Protein AF-A0AAV9XZF7-F1 (afdb_monomer)

Organism: NCBI:txid659607

Foldseek 3Di:
DDDDDDDDDDDDDDDDDDDDDDDDDDDDDDQDFPQPLDWDWAEDPQFDQDPVRFTKHKDWFAFDWFDPPPFDQDPVQWGKDWDFFDWADDPQWDDDPDWKTKHKDWDAFQFADPPQWDDDPRFKTKHKDWDAWDWADPAADQDPVSWKGKHKDWDAFAFAAPDPQWDDPDRFKTKHKDKDWPQPPPPPPPPDDDDDDDDDDDDDDDDDDDDDDRDTDIDIDMDMDTTDTHHPPQWDQDPVDRTTIHIDIDGTDTDDPDPFDDDPNTTMDIDMDTTDTHADPPPPPPPVPVPVPDPPDPPPPDDDDDDDDDDDDDDDDDDPPDPDDDDDDDDDDDDDDDDDDDDDDDDDDDDDDPPPPPPPPPPPPDPRDIYIDMDMDTTDGHHDPQWDDDDDPNITMHIGRTDGHDDPQWDQDPVRITMHIDIDGTDTDSPDRDRDRDDDDDDD

Structure (mmCIF, N/CA/C/O backbone):
data_AF-A0AAV9XZF7-F1
#
_entry.id   AF-A0AAV9XZF7-F1
#
loop_
_atom_site.group_PDB
_atom_site.id
_atom_site.type_symbol
_atom_site.label_atom_id
_atom_site.label_alt_id
_atom_site.label_comp_id
_atom_site.label_asym_id
_atom_site.label_entity_id
_atom_site.label_seq_id
_atom_site.pdbx_PDB_ins_code
_atom_site.Cartn_x
_atom_site.Cartn_y
_atom_site.Cartn_z
_atom_site.occupancy
_atom_site.B_iso_or_equiv
_atom_site.auth_seq_id
_atom_site.auth_comp_id
_atom_site.auth_asym_id
_atom_site.auth_atom_id
_atom_site.pdbx_PDB_model_num
ATOM 1 N N . MET A 1 1 ? -45.447 32.537 55.186 1.00 39.59 1 MET A N 1
ATOM 2 C CA . MET A 1 1 ? -46.802 32.187 55.677 1.00 39.59 1 MET A CA 1
ATOM 3 C C . MET A 1 1 ? -46.727 30.744 56.152 1.00 39.59 1 MET A C 1
ATOM 5 O O . MET A 1 1 ? -46.377 29.921 55.331 1.00 39.59 1 MET A O 1
ATOM 9 N N . LEU A 1 2 ? -46.883 30.336 57.409 1.00 36.94 2 LEU A N 1
ATOM 10 C CA . LEU A 1 2 ? -47.482 30.886 58.626 1.00 36.94 2 LEU A CA 1
ATOM 11 C C . LEU A 1 2 ? -46.627 30.420 59.824 1.00 36.94 2 LEU A C 1
ATOM 13 O O . LEU A 1 2 ? -46.292 29.243 59.917 1.00 36.94 2 LEU A O 1
ATOM 17 N N . THR A 1 3 ? -46.279 31.326 60.735 1.00 37.78 3 THR A N 1
ATOM 18 C CA . THR A 1 3 ? -45.561 31.045 61.988 1.00 37.78 3 THR A CA 1
ATOM 19 C C . THR A 1 3 ? -46.549 31.057 63.158 1.00 37.78 3 THR A C 1
ATOM 21 O O . THR A 1 3 ? -47.123 32.094 63.480 1.00 37.78 3 THR A O 1
ATOM 24 N N . TYR A 1 4 ? -46.753 29.911 63.815 1.00 39.00 4 TYR A N 1
ATOM 25 C CA . TYR A 1 4 ? -47.583 29.810 65.022 1.00 39.00 4 TYR A CA 1
ATOM 26 C C . TYR A 1 4 ? -46.738 30.077 66.278 1.00 39.00 4 TYR A C 1
ATOM 28 O O . TYR A 1 4 ? -46.003 29.215 66.757 1.00 39.00 4 TYR A O 1
ATOM 36 N N . LYS A 1 5 ? -46.853 31.295 66.821 1.00 38.97 5 LYS A N 1
ATOM 37 C CA . LYS A 1 5 ? -46.379 31.667 68.164 1.00 38.97 5 LYS A CA 1
ATOM 38 C C . LYS A 1 5 ? -47.368 31.147 69.214 1.00 38.97 5 LYS A C 1
ATOM 40 O O . LYS A 1 5 ? -48.513 31.592 69.249 1.00 38.97 5 LYS A O 1
ATOM 45 N N . LYS A 1 6 ? -46.928 30.246 70.098 1.00 42.44 6 LYS A N 1
ATOM 46 C CA . LYS A 1 6 ? -47.665 29.870 71.316 1.00 42.44 6 LYS A CA 1
ATOM 47 C C . LYS A 1 6 ? -47.279 30.811 72.459 1.00 42.44 6 LYS A C 1
ATOM 49 O O . LYS A 1 6 ? -46.126 30.868 72.873 1.00 42.44 6 LYS A O 1
ATOM 54 N N . ILE A 1 7 ? -48.273 31.551 72.936 1.00 43.81 7 ILE A N 1
ATOM 55 C CA . ILE A 1 7 ? -48.235 32.422 74.111 1.00 43.81 7 ILE A CA 1
ATOM 56 C C . ILE A 1 7 ? -48.386 31.528 75.348 1.00 43.81 7 ILE A C 1
ATOM 58 O O . ILE A 1 7 ? -49.438 30.920 75.532 1.00 43.81 7 ILE A O 1
ATOM 62 N N . SER A 1 8 ? -47.352 31.443 76.188 1.00 42.03 8 SER A N 1
ATOM 63 C CA . SER A 1 8 ? -47.447 30.842 77.523 1.00 42.03 8 SER A CA 1
ATOM 64 C C . SER A 1 8 ? -47.563 31.968 78.548 1.00 42.03 8 SER A C 1
ATOM 66 O O . SER A 1 8 ? -46.627 32.744 78.741 1.00 42.03 8 SER A O 1
ATOM 68 N N . LYS A 1 9 ? -48.755 32.110 79.137 1.00 43.16 9 LYS A N 1
ATOM 69 C CA . LYS A 1 9 ? -49.049 33.064 80.210 1.00 43.16 9 LYS A CA 1
ATOM 70 C C . LYS A 1 9 ? -48.395 32.574 81.504 1.00 43.16 9 LYS A C 1
ATOM 72 O O . LYS A 1 9 ? -48.821 31.577 82.078 1.00 43.16 9 LYS A O 1
ATOM 77 N N . LEU A 1 10 ? -47.378 33.306 81.945 1.00 39.28 10 LEU A N 1
ATOM 78 C CA . LEU A 1 10 ? -46.733 33.182 83.246 1.00 39.28 10 LEU A CA 1
ATOM 79 C C . LEU A 1 10 ? -47.675 33.775 84.313 1.00 39.28 10 LEU A C 1
ATOM 81 O O . LEU A 1 10 ? -47.866 34.989 84.365 1.00 39.28 10 LEU A O 1
ATOM 85 N N . LEU A 1 11 ? -48.308 32.927 85.123 1.00 44.22 11 LEU A N 1
ATOM 86 C CA . LEU A 1 11 ? -49.126 33.342 86.267 1.00 44.22 11 LEU A CA 1
ATOM 87 C C . LEU A 1 11 ? -48.219 33.389 87.507 1.00 44.22 11 LEU A C 1
ATOM 89 O O . LEU A 1 11 ? -47.951 32.373 88.140 1.00 44.22 11 LEU A O 1
ATOM 93 N N . MET A 1 12 ? -47.698 34.583 87.798 1.00 41.12 12 MET A N 1
ATOM 94 C CA . MET A 1 12 ? -47.001 34.926 89.040 1.00 41.12 12 MET A CA 1
ATOM 95 C C . MET A 1 12 ? -48.037 35.061 90.161 1.00 41.12 12 MET A C 1
ATOM 97 O O . MET A 1 12 ? -48.784 36.038 90.191 1.00 41.12 12 MET A O 1
ATOM 101 N N . VAL A 1 13 ? -48.097 34.086 91.070 1.00 43.97 13 VAL A N 1
ATOM 102 C CA . VAL A 1 13 ? -48.871 34.201 92.312 1.00 43.97 13 VAL A CA 1
ATOM 103 C C . VAL A 1 13 ? -47.954 34.747 93.402 1.00 43.97 13 VAL A C 1
ATOM 105 O O . VAL A 1 13 ? -46.980 34.120 93.811 1.00 43.97 13 VAL A O 1
ATOM 108 N N . SER A 1 14 ? -48.288 35.962 93.817 1.00 42.31 14 SER A N 1
ATOM 109 C CA . SER A 1 14 ? -47.740 36.746 94.917 1.00 42.31 14 SER A CA 1
ATOM 110 C C . SER A 1 14 ? -47.887 36.038 96.267 1.00 42.31 14 SER A C 1
ATOM 112 O O . SER A 1 14 ? -49.006 35.745 96.688 1.00 42.31 14 SER A O 1
ATOM 114 N N . ILE A 1 15 ? -46.775 35.834 96.974 1.00 46.19 15 ILE A N 1
ATOM 115 C CA . ILE A 1 15 ? -46.761 35.397 98.375 1.00 46.19 15 ILE A CA 1
ATOM 116 C C . ILE A 1 15 ? -46.592 36.649 99.245 1.00 46.19 15 ILE A C 1
ATOM 118 O O . ILE A 1 15 ? -45.555 37.309 99.205 1.00 46.19 15 ILE A O 1
ATOM 122 N N . LEU A 1 16 ? -47.645 36.992 99.989 1.00 43.06 16 LEU A N 1
ATOM 123 C CA . LEU A 1 16 ? -47.647 38.002 101.050 1.00 43.06 16 LEU A CA 1
ATOM 124 C C . LEU A 1 16 ? -46.949 37.450 102.312 1.00 43.06 16 LEU A C 1
ATOM 126 O O . LEU A 1 16 ? -47.137 36.275 102.633 1.00 43.06 16 LEU A O 1
ATOM 130 N N . PRO A 1 17 ? -46.194 38.277 103.057 1.00 47.62 17 PRO A N 1
ATOM 131 C CA . PRO A 1 17 ? -45.597 37.898 104.331 1.00 47.62 17 PRO A CA 1
ATOM 132 C C . PRO A 1 17 ? -46.634 38.003 105.459 1.00 47.62 17 PRO A C 1
ATOM 134 O O . PRO A 1 17 ? -47.200 39.071 105.687 1.00 47.62 17 PRO A O 1
ATOM 137 N N . ILE A 1 18 ? -46.870 36.907 106.184 1.00 51.38 18 ILE A N 1
ATOM 138 C CA . ILE A 1 18 ? -47.589 36.933 107.464 1.00 51.38 18 ILE A CA 1
ATOM 139 C C . ILE A 1 18 ? -46.546 36.849 108.575 1.00 51.38 18 ILE A C 1
ATOM 141 O O . ILE A 1 18 ? -45.930 35.811 108.807 1.00 51.38 18 ILE A O 1
ATOM 145 N N . SER A 1 19 ? -46.346 37.976 109.243 1.00 48.09 19 SER A N 1
ATOM 146 C CA . SER A 1 19 ? -45.709 38.096 110.546 1.00 48.09 19 SER A CA 1
ATOM 147 C C . SER A 1 19 ? -46.735 37.822 111.655 1.0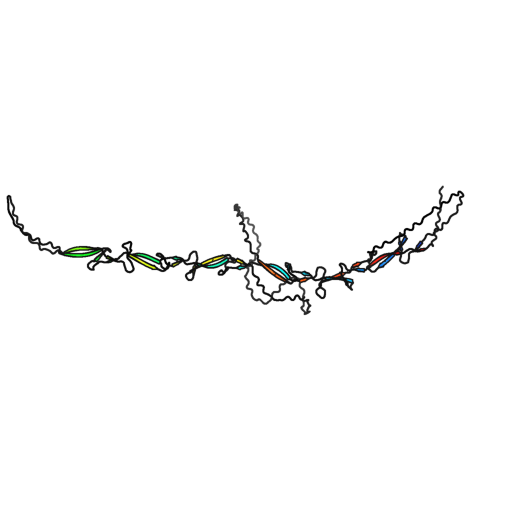0 48.09 19 SER A C 1
ATOM 149 O O . SER A 1 19 ? -47.825 38.382 111.638 1.00 48.09 19 SER A O 1
ATOM 151 N N . CYS A 1 20 ? -46.367 37.001 112.642 1.00 42.56 20 CYS A N 1
ATOM 152 C CA . CYS A 1 20 ? -46.941 36.940 113.997 1.00 42.56 20 CYS A CA 1
ATOM 153 C C . CYS A 1 20 ? -45.775 36.532 114.921 1.00 42.56 20 CYS A C 1
ATOM 155 O O . CYS A 1 20 ? -45.175 35.486 114.707 1.00 42.56 20 CYS A O 1
ATOM 157 N N . LEU A 1 21 ? -45.180 37.466 115.669 1.00 44.62 21 LEU A N 1
ATOM 158 C CA . LEU A 1 21 ? -45.507 37.868 117.049 1.00 44.62 21 LEU A CA 1
ATOM 159 C C . LEU A 1 21 ? -45.240 36.774 118.097 1.00 44.62 21 LEU A C 1
ATOM 161 O O . LEU A 1 21 ? -45.806 35.688 118.064 1.00 44.62 21 LEU A O 1
ATOM 165 N N . ALA A 1 22 ? -44.331 37.132 119.004 1.00 49.97 22 ALA A N 1
ATOM 166 C CA . ALA A 1 22 ? -43.779 36.354 120.099 1.00 49.97 22 ALA A CA 1
ATOM 167 C C . ALA A 1 22 ? -44.810 35.976 121.173 1.00 49.97 22 ALA A C 1
ATOM 169 O O . ALA A 1 22 ? -45.777 36.700 121.406 1.00 49.97 22 ALA A O 1
ATOM 170 N N . GLY A 1 23 ? -44.523 34.889 121.888 1.00 41.00 23 GLY A N 1
ATOM 171 C CA . GLY A 1 23 ? -45.190 34.514 123.129 1.00 41.00 23 GLY A CA 1
ATOM 172 C C . GLY A 1 23 ? -44.349 33.491 123.882 1.00 41.00 23 GLY A C 1
ATOM 173 O O . GLY A 1 23 ? -44.241 32.345 123.456 1.00 41.00 23 GLY A O 1
ATOM 174 N N . ASP A 1 24 ? -43.723 33.944 124.964 1.00 45.22 24 ASP A N 1
ATOM 175 C CA . ASP A 1 24 ? -43.009 33.126 125.937 1.00 45.22 24 ASP A CA 1
ATOM 176 C C . ASP A 1 24 ? -43.944 32.169 126.700 1.00 45.22 24 ASP A C 1
ATOM 178 O O . ASP A 1 24 ? -45.114 32.468 126.938 1.00 45.22 24 ASP A O 1
ATOM 182 N N . HIS A 1 25 ? -43.316 31.099 127.193 1.00 42.44 25 HIS A N 1
ATOM 183 C CA . HIS A 1 25 ? -43.673 30.262 128.342 1.00 42.44 25 HIS A CA 1
ATOM 184 C C . HIS A 1 25 ? -44.453 28.937 128.182 1.00 42.44 25 HIS A C 1
ATOM 186 O O . HIS A 1 25 ? -45.554 28.839 127.653 1.00 42.44 25 HIS A O 1
ATOM 192 N N . HIS A 1 26 ? -43.849 27.962 128.879 1.00 43.19 26 HIS A N 1
ATOM 193 C CA . HIS A 1 26 ? -44.339 26.707 129.454 1.00 43.19 26 HIS A CA 1
ATOM 194 C C . HIS A 1 26 ? -44.199 25.413 128.636 1.00 43.19 26 HIS A C 1
ATOM 196 O O . HIS A 1 26 ? -45.008 25.049 127.788 1.00 43.19 26 HIS A O 1
ATOM 202 N N . HIS A 1 27 ? -43.159 24.659 129.018 1.00 44.44 27 HIS A N 1
ATOM 203 C CA . HIS A 1 27 ? -42.960 23.247 128.722 1.00 44.44 27 HIS A CA 1
ATOM 204 C C . HIS A 1 27 ? -44.134 22.399 129.230 1.00 44.44 27 HIS A C 1
ATOM 206 O O . HIS A 1 27 ? -44.250 22.133 130.425 1.00 44.44 27 HIS A O 1
ATOM 212 N N . HIS A 1 28 ? -44.934 21.887 128.297 1.00 44.38 28 HIS A N 1
ATOM 213 C CA . HIS A 1 28 ? -45.679 20.647 128.473 1.00 44.38 28 HIS A CA 1
ATOM 214 C C . HIS A 1 28 ? -45.193 19.640 127.427 1.00 44.38 28 HIS A C 1
ATOM 216 O O . HIS A 1 28 ? -45.383 19.822 126.227 1.00 44.38 28 HIS A O 1
ATOM 222 N N . HIS A 1 29 ? -44.542 18.573 127.895 1.00 48.81 29 HIS A N 1
ATOM 223 C CA . HIS A 1 29 ? -44.224 17.394 127.093 1.00 48.81 29 HIS A CA 1
ATOM 224 C C . HIS A 1 29 ? -45.530 16.667 126.747 1.00 48.81 29 HIS A C 1
ATOM 226 O O . HIS A 1 29 ? -46.017 15.841 127.516 1.00 48.81 29 HIS A O 1
ATOM 232 N N . HIS A 1 30 ? -46.100 16.979 125.586 1.00 48.81 30 HIS A N 1
ATOM 233 C CA . HIS A 1 30 ? -47.113 16.150 124.946 1.00 48.81 30 HIS A CA 1
ATOM 234 C C . HIS A 1 30 ? -46.465 15.416 123.771 1.00 48.81 30 HIS A C 1
ATOM 236 O O . HIS A 1 30 ? -45.882 16.042 122.890 1.00 48.81 30 HIS A O 1
ATOM 242 N N . ASN A 1 31 ? -46.571 14.085 123.759 1.00 50.56 31 ASN A N 1
ATOM 243 C CA . ASN A 1 31 ? -46.253 13.268 122.589 1.00 50.56 31 ASN A CA 1
ATOM 244 C C . ASN A 1 31 ? -47.210 13.659 121.455 1.00 50.56 31 ASN A C 1
ATOM 246 O O . ASN A 1 31 ? -48.374 13.257 121.443 1.00 50.56 31 ASN A O 1
ATOM 250 N N . THR A 1 32 ? -46.738 14.466 120.513 1.00 50.25 32 THR A N 1
ATOM 251 C CA . THR A 1 32 ? -47.466 14.801 119.293 1.00 50.25 32 THR A CA 1
ATOM 252 C C . THR A 1 32 ? -47.251 13.694 118.268 1.00 50.25 32 THR A C 1
ATOM 254 O O . THR A 1 32 ? -46.203 13.586 117.638 1.00 50.25 32 THR A O 1
ATOM 257 N N . VAL A 1 33 ? -48.265 12.846 118.092 1.00 52.94 33 VAL A N 1
ATOM 258 C CA . VAL A 1 33 ? -48.335 11.927 116.951 1.00 52.94 33 VAL A CA 1
ATOM 259 C C . VAL A 1 33 ? -48.692 12.762 115.724 1.00 52.94 33 VAL A C 1
ATOM 261 O O . VAL A 1 33 ? -49.850 13.126 115.523 1.00 52.94 33 VAL A O 1
ATOM 264 N N . ALA A 1 34 ? -47.693 13.112 114.918 1.00 51.50 34 ALA A N 1
ATOM 265 C CA . ALA A 1 34 ? -47.931 13.719 113.618 1.00 51.50 34 ALA A CA 1
ATOM 266 C C . ALA A 1 34 ? -48.374 12.617 112.647 1.00 51.50 34 ALA A C 1
ATOM 268 O O . ALA A 1 34 ? -47.568 11.801 112.204 1.00 51.50 34 ALA A O 1
ATOM 269 N N . ILE A 1 35 ? -49.669 12.579 112.327 1.00 53.16 35 ILE A N 1
ATOM 270 C CA . ILE A 1 35 ? -50.178 11.766 111.220 1.00 53.16 35 ILE A CA 1
ATOM 271 C C . ILE A 1 35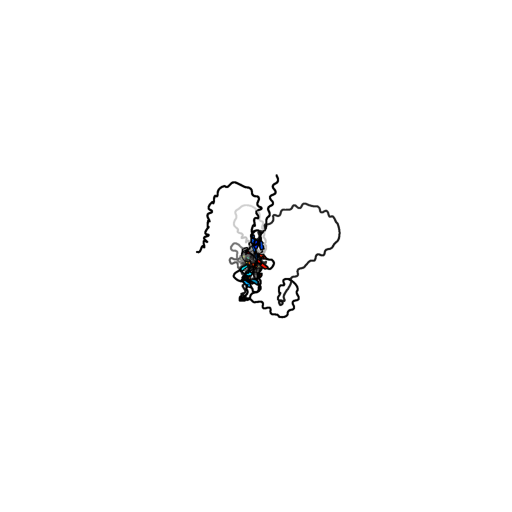 ? -49.736 12.462 109.934 1.00 53.16 35 ILE A C 1
ATOM 273 O O . ILE A 1 35 ? -50.385 13.393 109.454 1.00 53.16 35 ILE A O 1
ATOM 277 N N . VAL A 1 36 ? -48.595 12.044 109.397 1.00 54.03 36 VAL A N 1
ATOM 278 C CA . VAL A 1 36 ? -48.145 12.495 108.084 1.00 54.03 36 VAL A CA 1
ATOM 279 C C . VAL A 1 36 ? -48.863 11.624 107.061 1.00 54.03 36 VAL A C 1
ATOM 281 O O . VAL A 1 36 ? -48.543 10.451 106.895 1.00 54.03 36 VAL A O 1
ATOM 284 N N . ASN A 1 37 ? -49.868 12.183 106.384 1.00 58.25 37 ASN A N 1
ATOM 285 C CA . ASN A 1 37 ? -50.422 11.543 105.195 1.00 58.25 37 ASN A CA 1
ATOM 286 C C . ASN A 1 37 ? -49.331 11.560 104.126 1.00 58.25 37 ASN A C 1
ATOM 288 O O . ASN A 1 37 ? -49.116 12.591 103.487 1.00 58.25 37 ASN A O 1
ATOM 292 N N . VAL A 1 38 ? -48.627 10.442 103.951 1.00 62.47 38 VAL A N 1
ATOM 293 C CA . VAL A 1 38 ? -47.653 10.302 102.871 1.00 62.47 38 VAL A CA 1
ATOM 294 C C . VAL A 1 38 ? -48.447 9.965 101.604 1.00 62.47 38 VAL A C 1
ATOM 296 O O . VAL A 1 38 ? -49.055 8.896 101.527 1.00 62.47 38 VAL A O 1
ATOM 299 N N . PRO A 1 39 ? -48.535 10.874 100.616 1.00 67.38 39 PRO A N 1
ATOM 300 C CA . PRO A 1 39 ? -49.275 10.600 99.392 1.00 67.38 39 PRO A CA 1
ATOM 301 C C . PRO A 1 39 ? -48.619 9.436 98.637 1.00 67.38 39 PRO A C 1
ATOM 303 O O . PRO A 1 39 ? -47.487 9.556 98.163 1.00 67.38 39 PRO A O 1
ATOM 306 N N . SER A 1 40 ? -49.337 8.316 98.507 1.00 73.31 40 SER A N 1
ATOM 307 C CA . SER A 1 40 ? -48.908 7.184 97.683 1.00 73.31 40 SER A CA 1
ATOM 308 C C . SER A 1 40 ? -49.337 7.420 96.232 1.00 73.31 40 SER A C 1
ATOM 310 O O . SER A 1 40 ? -50.494 7.749 95.953 1.00 73.31 40 SER A O 1
ATOM 312 N N . MET A 1 41 ? -48.389 7.320 95.301 1.00 79.62 41 MET A N 1
ATOM 313 C CA . MET A 1 41 ? -48.662 7.440 93.868 1.00 79.62 41 MET A CA 1
ATOM 314 C C . MET A 1 41 ? -48.876 6.052 93.288 1.00 79.62 41 MET A C 1
ATOM 316 O O . MET A 1 41 ? -47.955 5.237 93.284 1.00 79.62 41 MET A O 1
ATOM 320 N N . ILE A 1 42 ? -50.081 5.802 92.781 1.00 87.69 42 ILE A N 1
ATOM 321 C CA . ILE A 1 42 ? -50.424 4.548 92.117 1.00 87.69 42 ILE A CA 1
ATOM 322 C C . ILE A 1 42 ? -50.494 4.796 90.614 1.00 87.69 42 ILE A C 1
ATOM 324 O O . ILE A 1 42 ? -51.137 5.740 90.143 1.00 87.69 42 ILE A O 1
ATOM 328 N N . CYS A 1 43 ? -49.801 3.946 89.862 1.00 88.69 43 CYS A N 1
ATOM 329 C CA . CYS A 1 43 ? -49.815 3.985 88.410 1.00 88.69 43 CYS A CA 1
ATOM 330 C C . CYS A 1 43 ? -51.000 3.201 87.831 1.00 88.69 43 CYS A C 1
ATOM 332 O O . CYS A 1 43 ? -51.402 2.193 88.417 1.00 88.69 43 CYS A O 1
ATOM 334 N N . PRO A 1 44 ? -51.549 3.627 86.676 1.00 89.19 44 PRO A N 1
ATOM 335 C CA . PRO A 1 44 ? -52.552 2.852 85.952 1.00 89.19 44 PRO A CA 1
ATOM 336 C C . PRO A 1 44 ? -52.033 1.455 85.582 1.00 89.19 44 PRO A C 1
ATOM 338 O O . PRO A 1 44 ? -50.824 1.242 85.460 1.00 89.19 44 PRO A O 1
ATOM 341 N N . SER A 1 45 ? -52.943 0.505 85.356 1.00 88.19 45 SER A N 1
ATOM 342 C CA . SER A 1 45 ? -52.589 -0.852 84.926 1.00 88.19 45 SER A CA 1
ATOM 343 C C . SER A 1 4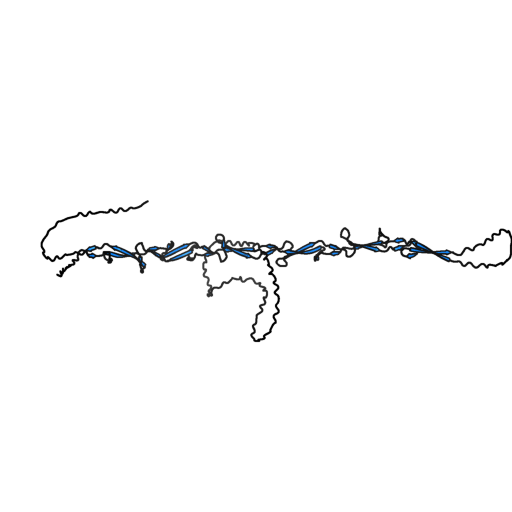5 ? -51.680 -0.827 83.689 1.00 88.19 45 SER A C 1
ATOM 345 O O . SER A 1 45 ? -51.986 -0.159 82.705 1.00 88.19 45 SER A O 1
ATOM 347 N N . GLY A 1 46 ? -50.555 -1.546 83.750 1.00 84.81 46 GLY A N 1
ATOM 348 C CA . GLY A 1 46 ? -49.549 -1.590 82.678 1.00 84.81 46 GLY A CA 1
ATOM 349 C C . GLY A 1 46 ? -48.429 -0.544 82.779 1.00 84.81 46 GLY A C 1
ATOM 350 O O . GLY A 1 46 ? -47.519 -0.562 81.952 1.00 84.81 46 GLY A O 1
ATOM 351 N N . TYR A 1 47 ? -48.449 0.329 83.794 1.00 91.00 47 TYR A N 1
ATOM 352 C CA . TYR A 1 47 ? -47.418 1.343 84.028 1.00 91.00 47 TYR A CA 1
ATOM 353 C C . TYR A 1 47 ? -46.661 1.091 85.335 1.00 91.00 47 TYR A C 1
ATOM 355 O O . TYR A 1 47 ? -47.230 0.675 86.341 1.00 91.00 47 TYR A O 1
ATOM 363 N N . THR A 1 48 ? -45.370 1.407 85.334 1.00 91.56 48 THR A N 1
ATOM 364 C CA . THR A 1 48 ? -44.486 1.299 86.502 1.00 91.56 48 THR A CA 1
ATOM 365 C C . THR A 1 48 ? -43.992 2.674 86.929 1.00 91.56 48 THR A C 1
ATOM 367 O O . THR A 1 48 ? -43.679 3.507 86.080 1.00 91.56 48 THR A O 1
ATOM 370 N N . LEU A 1 49 ? -43.921 2.932 88.235 1.00 89.69 49 LEU A N 1
ATOM 371 C CA . LEU A 1 49 ? -43.424 4.203 88.762 1.00 89.69 49 LEU A CA 1
ATOM 372 C C . LEU A 1 49 ? -41.896 4.263 88.606 1.00 89.69 49 LEU A C 1
ATOM 374 O O . LEU A 1 49 ? -41.187 3.409 89.136 1.00 89.69 49 LEU A O 1
ATOM 378 N N . ASN A 1 50 ? -41.384 5.253 87.874 1.00 89.56 50 ASN A N 1
ATOM 379 C CA . ASN A 1 50 ? -39.944 5.458 87.716 1.00 89.56 50 ASN A CA 1
ATOM 380 C C . ASN A 1 50 ? -39.337 6.242 88.899 1.00 89.56 50 ASN A C 1
ATOM 382 O O . ASN A 1 50 ? -40.041 6.773 89.761 1.00 89.56 50 ASN A O 1
ATOM 386 N N . THR A 1 51 ? -38.008 6.373 88.914 1.00 87.19 51 THR A N 1
ATOM 387 C CA . THR A 1 51 ? -37.261 7.133 89.936 1.00 87.19 51 THR A CA 1
ATOM 388 C C . THR A 1 51 ? -37.624 8.622 89.987 1.00 87.19 51 THR A C 1
ATOM 390 O O . THR A 1 51 ? -37.442 9.266 91.017 1.00 87.19 51 THR A O 1
ATOM 393 N N . SER A 1 52 ? -38.193 9.167 88.911 1.00 87.56 52 SER A N 1
ATOM 394 C CA . SER A 1 52 ? -38.686 10.544 88.812 1.00 87.56 52 SER A CA 1
ATOM 395 C C . SER A 1 52 ? -40.160 10.699 89.204 1.00 87.56 52 SER A C 1
ATOM 397 O O . SER A 1 52 ? -40.737 11.753 88.944 1.00 87.56 52 SER A O 1
ATOM 399 N N . LYS A 1 53 ? -40.774 9.686 89.840 1.00 86.69 53 LYS A N 1
ATOM 400 C CA . LYS A 1 53 ? -42.180 9.697 90.289 1.00 86.69 53 LYS A CA 1
ATOM 401 C C . LYS A 1 53 ? -43.204 9.815 89.145 1.00 86.69 53 LYS A C 1
ATOM 403 O O . LYS A 1 53 ? -44.320 10.283 89.349 1.00 86.69 53 LYS A O 1
ATOM 408 N N . GLN A 1 54 ? -42.845 9.373 87.943 1.00 90.31 54 GLN A N 1
ATOM 409 C CA . GLN A 1 54 ? -43.725 9.323 86.774 1.00 90.31 54 GLN A CA 1
ATOM 410 C C . GLN A 1 54 ? -44.094 7.876 86.449 1.00 90.31 54 GLN A C 1
ATOM 412 O O . GLN A 1 54 ? -43.262 6.976 86.560 1.00 90.31 54 GLN A O 1
ATOM 417 N N . CYS A 1 55 ? -45.329 7.645 86.011 1.00 90.69 55 CYS A N 1
ATOM 418 C CA . CYS A 1 55 ? -45.761 6.325 85.573 1.00 90.69 55 CYS A CA 1
ATOM 419 C C . CYS A 1 55 ? -45.315 6.098 84.132 1.00 90.69 55 CYS A C 1
ATOM 421 O O . CYS A 1 55 ? -45.829 6.747 83.225 1.00 90.69 55 CYS A O 1
ATOM 423 N N . VAL A 1 56 ? -44.362 5.191 83.920 1.00 92.00 56 VAL A N 1
ATOM 424 C CA . VAL A 1 56 ? -43.843 4.834 82.596 1.00 92.00 56 VAL A CA 1
ATOM 425 C C . VAL A 1 56 ? -44.375 3.474 82.163 1.00 92.00 56 VAL A C 1
ATOM 427 O O . VAL A 1 56 ? -44.322 2.503 82.918 1.00 92.00 56 VAL A O 1
ATOM 430 N N . GLY A 1 57 ? -44.908 3.419 80.949 1.00 90.94 57 GLY A N 1
ATOM 431 C CA . GLY A 1 57 ? -45.375 2.208 80.285 1.00 90.94 57 GLY A CA 1
ATOM 432 C C . GLY A 1 57 ? -44.635 2.016 78.967 1.00 90.94 57 GLY A C 1
ATOM 433 O O . GLY A 1 57 ? -44.025 2.951 78.440 1.00 90.94 57 GLY A O 1
ATOM 434 N N . LYS A 1 58 ? -44.682 0.795 78.437 1.00 90.75 58 LYS A N 1
ATOM 435 C CA . LYS A 1 58 ? -44.184 0.487 77.096 1.00 90.75 58 LYS A CA 1
ATOM 436 C C . LYS A 1 58 ? -45.370 0.250 76.176 1.00 90.75 58 LYS A C 1
ATOM 438 O O . LYS A 1 58 ? -46.255 -0.529 76.509 1.00 90.75 58 LYS A O 1
ATOM 443 N N . GLU A 1 59 ? -45.364 0.920 75.038 1.00 91.69 59 GLU A N 1
ATOM 444 C CA . GLU A 1 59 ? -46.356 0.755 73.984 1.00 91.69 59 GLU A CA 1
ATOM 445 C C . GLU A 1 59 ? -45.696 0.076 72.783 1.00 91.69 59 GLU A C 1
ATOM 447 O O . GLU A 1 59 ? -44.606 0.480 72.365 1.00 91.69 59 GLU A O 1
ATOM 452 N N . GLU A 1 60 ? -46.350 -0.959 72.256 1.00 92.31 60 GLU A N 1
ATOM 453 C CA . GLU A 1 60 ? -45.938 -1.646 71.033 1.00 92.31 60 GLU A CA 1
ATOM 454 C C . GLU A 1 60 ? -46.612 -0.994 69.827 1.00 92.31 60 GLU A C 1
ATOM 456 O O . GLU A 1 60 ? -47.836 -0.899 69.753 1.00 92.31 60 GLU A O 1
ATOM 461 N N . ILE A 1 61 ? -45.804 -0.548 68.871 1.00 93.12 61 ILE A N 1
ATOM 462 C CA . ILE A 1 61 ? -46.253 0.093 67.638 1.00 93.12 61 ILE A CA 1
ATOM 463 C C . ILE A 1 61 ? -45.732 -0.734 66.463 1.00 93.12 61 ILE A C 1
ATOM 465 O O . ILE A 1 61 ? -44.558 -1.113 66.424 1.00 93.12 61 ILE A O 1
ATOM 469 N N . ALA A 1 62 ? -46.597 -1.028 65.492 1.00 91.50 62 ALA A N 1
ATOM 470 C CA . ALA A 1 62 ? -46.174 -1.704 64.271 1.00 91.50 62 ALA A CA 1
ATOM 471 C C . ALA A 1 62 ? -45.194 -0.803 63.487 1.00 91.50 62 ALA A C 1
ATOM 473 O O . ALA A 1 62 ? -45.513 0.367 63.255 1.00 91.50 62 ALA A O 1
ATOM 474 N N . PRO A 1 63 ? -44.011 -1.304 63.087 1.00 90.56 63 PRO A N 1
ATOM 475 C CA . PRO A 1 63 ? -43.065 -0.526 62.295 1.00 90.56 63 PRO A CA 1
ATOM 476 C C . PRO A 1 63 ? -43.631 -0.198 60.914 1.00 90.56 63 PRO A C 1
ATOM 478 O O . PRO A 1 63 ? -44.334 -1.003 60.300 1.00 90.56 63 PRO A O 1
ATOM 481 N N . GLU A 1 64 ? -43.245 0.958 60.385 1.00 92.25 64 GLU A N 1
ATOM 482 C CA . GLU A 1 64 ? -43.511 1.308 58.997 1.00 92.25 64 GLU A CA 1
ATOM 483 C C . GLU A 1 64 ? -42.476 0.628 58.094 1.00 92.25 64 GLU A C 1
ATOM 485 O O . GLU A 1 64 ? -41.273 0.657 58.369 1.00 92.25 64 GLU A O 1
ATOM 490 N N . ARG A 1 65 ? -42.933 0.006 57.004 1.00 90.88 65 ARG A N 1
ATOM 491 C CA . ARG A 1 65 ? -42.040 -0.555 55.987 1.00 90.88 65 ARG A CA 1
ATOM 492 C C . ARG A 1 65 ? -41.703 0.516 54.969 1.00 90.88 65 ARG A C 1
ATOM 494 O O . ARG A 1 65 ? -42.572 0.961 54.226 1.00 90.88 65 ARG A O 1
ATOM 501 N N . THR A 1 66 ? -40.430 0.877 54.899 1.00 92.25 66 THR A N 1
ATOM 502 C CA . THR A 1 66 ? -39.933 1.869 53.950 1.00 92.25 66 THR A CA 1
ATOM 503 C C . THR A 1 66 ? -38.926 1.251 52.998 1.00 92.25 66 THR A C 1
ATOM 505 O O . THR A 1 66 ? -38.151 0.352 53.343 1.00 92.25 66 THR A O 1
ATOM 508 N N . CYS A 1 67 ? -38.954 1.727 51.755 1.00 91.69 67 CYS A N 1
ATOM 509 C CA . CYS A 1 67 ? -38.052 1.249 50.727 1.00 91.69 67 CYS A CA 1
ATOM 510 C C . CYS A 1 67 ? -36.827 2.147 50.592 1.00 91.69 67 CYS A C 1
ATOM 512 O O . CYS A 1 67 ? -36.971 3.335 50.281 1.00 91.69 67 CYS A O 1
ATOM 514 N N . PRO A 1 68 ? -35.611 1.600 50.769 1.00 83.69 68 PRO A N 1
ATOM 515 C CA . PRO A 1 68 ? -34.403 2.379 50.567 1.00 83.69 68 PRO A CA 1
ATOM 516 C C . PRO A 1 68 ? -34.317 2.853 49.109 1.00 83.69 68 PRO A C 1
ATOM 518 O O . PRO A 1 68 ? -34.736 2.160 48.180 1.00 83.69 68 PRO A O 1
ATOM 521 N N . ASN A 1 69 ? -33.762 4.049 48.900 1.00 84.25 69 ASN A N 1
ATOM 522 C CA . ASN A 1 69 ? -33.514 4.635 47.574 1.00 84.25 69 ASN A CA 1
ATOM 523 C C . ASN A 1 69 ? -34.763 4.807 46.680 1.00 84.25 69 ASN A C 1
ATOM 525 O O . ASN A 1 69 ? -34.640 4.797 45.445 1.00 84.25 69 ASN A O 1
ATOM 529 N N . GLY A 1 70 ? -35.944 4.962 47.294 1.00 84.69 70 GLY A N 1
ATOM 530 C CA . GLY A 1 70 ? -37.200 5.277 46.604 1.00 84.69 70 GLY A CA 1
ATOM 531 C C . GLY A 1 70 ? -37.808 4.115 45.814 1.00 84.69 70 GLY A C 1
ATOM 532 O O . GLY A 1 70 ? -38.472 4.350 44.809 1.00 84.69 70 GLY A O 1
ATOM 533 N N . GLY A 1 71 ? -37.537 2.866 46.210 1.00 90.25 71 GLY A N 1
ATOM 534 C CA . GLY A 1 71 ? -38.205 1.694 45.632 1.00 90.25 71 GLY A CA 1
ATOM 535 C C . GLY A 1 71 ? -39.704 1.638 45.961 1.00 90.25 71 GLY A C 1
ATOM 536 O O . GLY A 1 71 ? -40.167 2.276 46.903 1.00 90.25 71 GLY A O 1
ATOM 537 N N . ILE A 1 72 ? -40.457 0.847 45.198 1.00 92.31 72 ILE A N 1
ATOM 538 C CA . ILE A 1 72 ? -41.884 0.591 45.427 1.00 92.31 72 ILE A CA 1
ATOM 539 C C . ILE A 1 72 ? -42.019 -0.667 46.289 1.00 92.31 72 ILE A C 1
ATOM 541 O O . ILE A 1 72 ? -41.420 -1.698 45.970 1.00 92.31 72 ILE A O 1
ATOM 545 N N . LEU A 1 73 ? -42.793 -0.586 47.371 1.00 93.50 73 LEU A N 1
ATOM 546 C CA . LEU A 1 73 ? -43.083 -1.733 48.228 1.00 93.50 73 LEU A CA 1
ATOM 547 C C . LEU A 1 73 ? -44.009 -2.712 47.490 1.00 93.50 73 LEU A C 1
ATOM 549 O O . LEU A 1 73 ? -45.025 -2.314 46.929 1.00 93.50 73 LEU A O 1
ATOM 553 N N . THR A 1 74 ? -43.624 -3.981 47.475 1.00 90.62 74 THR A N 1
ATOM 554 C CA . THR A 1 74 ? -44.369 -5.098 46.873 1.00 90.62 74 THR A CA 1
ATOM 555 C C . THR A 1 74 ? -45.172 -5.845 47.933 1.00 90.62 74 THR A C 1
ATOM 557 O O . THR A 1 74 ? -44.891 -5.714 49.128 1.00 90.62 74 THR A O 1
ATOM 560 N N . ASP A 1 75 ? -46.128 -6.665 47.497 1.00 89.19 75 ASP A N 1
ATOM 561 C CA . ASP A 1 75 ? -46.986 -7.460 48.384 1.00 89.19 75 ASP A CA 1
ATOM 562 C C . ASP A 1 75 ? -46.184 -8.473 49.222 1.00 89.19 75 ASP A C 1
ATOM 564 O O . ASP A 1 75 ? -46.555 -8.787 50.350 1.00 89.19 75 ASP A O 1
ATOM 568 N N . GLU A 1 76 ? -45.019 -8.921 48.738 1.00 91.06 76 GLU A N 1
ATOM 569 C CA . GLU A 1 76 ? -44.097 -9.791 49.482 1.00 91.06 76 GLU A CA 1
ATOM 570 C C . GLU A 1 76 ? -43.157 -9.027 50.435 1.00 91.06 76 GLU A C 1
ATOM 572 O O . GLU A 1 76 ? -42.130 -9.557 50.863 1.00 91.06 76 GLU A O 1
ATOM 577 N N . PHE A 1 77 ? -43.469 -7.767 50.750 1.00 90.00 77 PHE A N 1
ATOM 578 C CA . PHE A 1 77 ? -42.661 -6.879 51.589 1.00 90.00 77 PHE A CA 1
ATOM 579 C C . PHE A 1 77 ? -41.226 -6.635 51.094 1.00 90.00 77 PHE A C 1
ATOM 581 O O . PHE A 1 77 ? -40.321 -6.319 51.873 1.00 90.00 77 PHE A O 1
ATOM 588 N N . ASN A 1 78 ? -41.004 -6.754 49.788 1.00 92.38 78 ASN A N 1
ATOM 589 C CA . ASN A 1 78 ? -39.749 -6.370 49.158 1.00 92.38 78 ASN A CA 1
ATOM 590 C C . ASN A 1 78 ? -39.884 -5.012 48.474 1.00 92.38 78 ASN A C 1
ATOM 592 O O . ASN A 1 78 ? -40.968 -4.583 48.091 1.00 92.38 78 ASN A O 1
ATOM 596 N N . CYS A 1 79 ? -38.760 -4.355 48.267 1.00 91.81 79 CYS A N 1
ATOM 597 C CA . CYS A 1 79 ? -38.648 -3.109 47.542 1.00 91.81 79 CYS A CA 1
ATOM 598 C C . CYS A 1 79 ? -38.186 -3.388 46.125 1.00 91.81 79 CYS A C 1
ATOM 600 O O . CYS A 1 79 ? -37.075 -3.867 45.894 1.00 91.81 79 CYS A O 1
ATOM 602 N N . MET A 1 80 ? -39.064 -3.078 45.181 1.00 91.62 80 MET A N 1
ATOM 603 C CA . MET A 1 80 ? -38.809 -3.198 43.760 1.00 91.62 80 MET A CA 1
ATOM 604 C C . MET A 1 80 ? -38.393 -1.848 43.188 1.00 91.62 80 MET A C 1
ATOM 606 O O . MET A 1 80 ? -39.075 -0.840 43.372 1.00 91.62 80 MET A O 1
ATOM 610 N N . LYS A 1 81 ? -37.309 -1.843 42.417 1.00 91.69 81 LYS A N 1
ATOM 611 C CA . LYS A 1 81 ? -36.914 -0.701 41.591 1.00 91.69 81 LYS A CA 1
ATOM 612 C C . LYS A 1 81 ? -36.686 -1.157 40.160 1.00 91.69 81 LYS A C 1
ATOM 614 O O . LYS A 1 81 ? -36.071 -2.200 39.938 1.00 91.69 81 LYS A O 1
ATOM 619 N N . THR A 1 82 ? -37.185 -0.382 39.204 1.00 90.12 82 THR A N 1
ATOM 620 C CA . THR A 1 82 ? -36.976 -0.617 37.775 1.00 90.12 82 THR A CA 1
ATOM 621 C C . THR A 1 82 ? -36.085 0.467 37.181 1.00 90.12 82 THR A C 1
ATOM 623 O O . THR A 1 82 ? -36.119 1.620 37.606 1.00 90.12 82 THR A O 1
ATOM 626 N N . THR A 1 83 ? -35.257 0.087 36.214 1.00 90.25 83 THR A N 1
ATOM 627 C CA . THR A 1 83 ? -34.405 1.003 35.449 1.00 90.25 83 THR A CA 1
ATOM 628 C C . THR A 1 83 ? -34.279 0.516 34.014 1.00 90.25 83 THR A C 1
ATOM 630 O O . THR A 1 83 ? -34.442 -0.676 33.748 1.00 90.25 83 THR A O 1
ATOM 633 N N . SER A 1 84 ? -33.979 1.421 33.087 1.00 90.06 84 SER A N 1
ATOM 634 C CA . SER A 1 84 ? -33.640 1.038 31.717 1.00 90.06 84 SER A CA 1
ATOM 635 C C . SER A 1 84 ? -32.309 0.270 31.687 1.00 90.06 84 SER A C 1
ATOM 637 O O . SER A 1 84 ? -31.427 0.567 32.506 1.00 90.06 84 SER A O 1
ATOM 639 N N . PRO A 1 85 ? -32.150 -0.712 30.781 1.00 89.94 85 PRO A N 1
ATOM 640 C CA . PRO A 1 85 ? -30.872 -1.376 30.553 1.00 89.94 85 PRO A CA 1
ATOM 641 C C . PRO A 1 85 ? -29.835 -0.381 30.027 1.00 89.94 85 PRO A C 1
ATOM 643 O O . PRO A 1 85 ? -30.176 0.642 29.432 1.00 89.94 85 PRO A O 1
ATOM 646 N N . ILE A 1 86 ? -28.563 -0.690 30.254 1.00 91.06 86 ILE A N 1
ATOM 647 C CA . ILE A 1 86 ? -27.440 0.086 29.731 1.00 91.06 86 ILE A CA 1
ATOM 648 C C . ILE A 1 86 ? -26.818 -0.643 28.547 1.00 91.06 86 ILE A C 1
ATOM 650 O O . ILE A 1 86 ? -26.683 -1.869 28.556 1.00 91.06 86 ILE A O 1
ATOM 654 N N . MET A 1 87 ? -26.422 0.120 27.531 1.00 91.00 87 MET A N 1
ATOM 655 C CA . MET A 1 87 ? -25.683 -0.426 26.402 1.00 91.00 87 MET A CA 1
ATOM 656 C C . MET A 1 87 ? -24.245 -0.705 26.824 1.00 91.00 87 MET A C 1
ATOM 658 O O . MET A 1 87 ? -23.557 0.186 27.329 1.00 91.00 87 MET A O 1
ATOM 662 N N . LYS A 1 88 ? -23.784 -1.937 26.618 1.00 93.00 88 LYS A N 1
ATOM 663 C CA . LYS A 1 88 ? -22.420 -2.350 26.925 1.00 93.00 88 LYS A CA 1
ATOM 664 C C . LYS A 1 88 ? -21.739 -2.863 25.667 1.00 93.00 88 LYS A C 1
ATOM 666 O O . LYS A 1 88 ? -22.255 -3.731 24.969 1.00 93.00 88 LYS A O 1
ATOM 671 N N . CYS A 1 89 ? -20.557 -2.320 25.399 1.00 93.50 89 CYS A N 1
ATOM 672 C CA . CYS A 1 89 ? -19.718 -2.779 24.305 1.00 93.50 89 CYS A CA 1
ATOM 673 C C . CYS A 1 89 ? -18.812 -3.937 24.742 1.00 93.50 89 CYS A C 1
ATOM 675 O O . CYS A 1 89 ? -18.392 -3.981 25.907 1.00 93.50 89 CYS A O 1
ATOM 677 N N . PRO A 1 90 ? -18.466 -4.855 23.819 1.00 93.62 90 PRO A N 1
ATOM 678 C CA . PRO A 1 90 ? -17.434 -5.855 24.057 1.00 93.62 90 PRO A CA 1
ATOM 679 C C . PRO A 1 90 ? -16.086 -5.217 24.416 1.00 93.62 90 PRO A C 1
ATOM 681 O O . PRO A 1 90 ? -15.841 -4.032 24.178 1.00 93.62 90 PRO A O 1
ATOM 684 N N . PHE A 1 91 ? -15.180 -6.018 24.979 1.00 92.69 91 PHE A N 1
ATOM 685 C CA . PHE A 1 91 ? -13.839 -5.554 25.331 1.00 92.69 91 PHE A CA 1
ATOM 686 C C . PHE A 1 91 ? -13.128 -4.938 24.109 1.00 92.69 91 PHE A C 1
ATOM 688 O O . PHE A 1 91 ? -13.158 -5.523 23.030 1.00 92.69 91 PHE A O 1
ATOM 695 N N . GLN A 1 92 ? -12.490 -3.774 24.294 1.00 93.19 92 GLN A N 1
ATOM 696 C CA . GLN A 1 92 ? -11.816 -2.954 23.262 1.00 93.19 92 GLN A CA 1
ATOM 697 C C . GLN A 1 92 ? -12.719 -2.221 22.259 1.00 93.19 92 GLN A C 1
ATOM 699 O O . GLN A 1 92 ? -12.192 -1.506 21.410 1.00 93.19 92 GLN A O 1
ATOM 704 N N . TYR A 1 93 ? -14.042 -2.339 22.363 1.00 94.75 93 TYR A N 1
ATOM 705 C CA . TYR A 1 93 ? -14.960 -1.517 21.578 1.00 94.75 93 TYR A CA 1
ATOM 706 C C . TYR A 1 93 ? -15.441 -0.304 22.379 1.00 94.75 93 TYR A C 1
ATOM 708 O O . TYR A 1 93 ? -15.603 -0.360 23.599 1.00 94.75 93 TYR A O 1
ATOM 716 N N . ILE A 1 94 ? -15.694 0.793 21.673 1.00 94.31 94 ILE A N 1
ATOM 717 C CA . ILE A 1 94 ? -16.205 2.055 22.210 1.00 94.31 94 ILE A CA 1
ATOM 718 C C . ILE A 1 94 ? -17.606 2.279 21.645 1.00 94.31 94 ILE A C 1
ATOM 720 O O . ILE A 1 94 ? -17.844 2.028 20.466 1.00 94.31 94 ILE A O 1
ATOM 724 N N . LEU A 1 95 ? -18.540 2.743 22.474 1.00 93.56 95 LEU A N 1
ATOM 725 C CA . LEU A 1 95 ? -19.901 3.045 22.034 1.00 93.56 95 LEU A CA 1
ATOM 726 C C . LEU A 1 95 ? -19.890 4.256 21.088 1.00 93.56 95 LEU A C 1
ATOM 728 O O . LEU A 1 95 ? -19.416 5.330 21.459 1.00 93.56 95 LEU A O 1
ATOM 732 N N . VAL A 1 96 ? -20.418 4.077 19.879 1.00 91.69 96 VAL A N 1
ATOM 733 C CA . VAL A 1 96 ? -20.560 5.108 18.846 1.00 91.69 96 VAL A CA 1
ATOM 734 C C . VAL A 1 96 ? -22.022 5.147 18.398 1.00 91.69 96 VAL A C 1
ATOM 736 O O . VAL A 1 96 ? -22.548 4.184 17.846 1.00 91.69 96 VAL A O 1
ATOM 739 N N . GLY A 1 97 ? -22.693 6.275 18.632 1.00 89.69 97 GLY A N 1
ATOM 740 C CA . GLY A 1 97 ? -24.139 6.399 18.418 1.00 89.69 97 GLY A CA 1
ATOM 741 C C . GLY A 1 97 ? -24.954 5.749 19.540 1.00 89.69 97 GLY A C 1
ATOM 742 O O . GLY A 1 97 ? -24.512 5.710 20.686 1.00 89.69 97 GLY A O 1
ATOM 743 N N . GLU A 1 98 ? -26.160 5.272 19.219 1.00 85.94 98 GLU A N 1
ATOM 744 C CA . GLU A 1 98 ? -27.093 4.742 20.229 1.00 85.94 98 GLU A CA 1
ATOM 745 C C . GLU A 1 98 ? -26.868 3.254 20.531 1.00 85.94 98 GLU A C 1
ATOM 747 O O . GLU A 1 98 ? -26.874 2.856 21.693 1.00 85.94 98 GLU A O 1
ATOM 752 N N . ASN A 1 99 ? -26.629 2.433 19.500 1.00 88.75 99 ASN A N 1
ATOM 753 C CA . ASN A 1 99 ? -26.650 0.968 19.618 1.00 88.75 99 ASN A CA 1
ATOM 754 C C . ASN A 1 99 ? -25.447 0.270 18.957 1.00 88.75 99 ASN A C 1
ATOM 756 O O . ASN A 1 99 ? -25.469 -0.949 18.785 1.00 88.75 99 ASN A O 1
ATOM 760 N N . MET A 1 100 ? -24.415 1.014 18.549 1.00 92.44 100 MET A N 1
ATOM 761 C CA . MET A 1 100 ? -23.258 0.452 17.848 1.00 92.44 100 MET A CA 1
ATOM 762 C C . MET A 1 100 ? -21.973 0.647 18.635 1.00 92.44 100 MET A C 1
ATOM 764 O O . MET A 1 100 ? -21.728 1.682 19.244 1.00 92.44 100 MET A O 1
ATOM 768 N N . CYS A 1 101 ? -21.134 -0.372 18.597 1.00 94.12 101 CYS A N 1
ATOM 769 C CA . CYS A 1 101 ? -19.833 -0.398 19.227 1.00 94.12 101 CYS A CA 1
ATOM 770 C C . CYS A 1 101 ? -18.774 -0.475 18.130 1.00 94.12 101 CYS A C 1
ATOM 772 O O . CYS A 1 101 ? -18.872 -1.303 17.227 1.00 94.12 101 CYS A O 1
ATOM 774 N N . GLN A 1 102 ? -17.762 0.381 18.210 1.00 95.19 102 GLN A N 1
ATOM 775 C CA . GLN A 1 102 ? -16.717 0.515 17.204 1.00 95.19 102 GLN A CA 1
ATOM 776 C C . GLN A 1 102 ? -15.339 0.267 17.814 1.00 95.19 102 GLN A C 1
ATOM 778 O O . GLN A 1 102 ? -15.054 0.722 18.923 1.00 95.19 102 GLN A O 1
ATOM 783 N N . ARG A 1 103 ? -14.454 -0.393 17.066 1.00 94.44 103 ARG A N 1
ATOM 784 C CA . ARG A 1 103 ? -13.015 -0.373 17.345 1.00 94.44 103 ARG A CA 1
ATOM 785 C C . ARG A 1 103 ? -12.217 -0.176 16.066 1.00 94.44 103 ARG A C 1
ATOM 787 O O . ARG A 1 103 ? -12.668 -0.539 14.982 1.00 94.44 103 ARG A O 1
ATOM 794 N N . ASN A 1 104 ? -11.018 0.368 16.219 1.00 91.38 104 ASN A N 1
ATOM 795 C CA . ASN A 1 104 ? -10.053 0.460 15.134 1.00 91.38 104 ASN A CA 1
ATOM 796 C C . ASN A 1 104 ? -9.044 -0.679 15.282 1.00 91.38 104 ASN A C 1
ATOM 798 O O . ASN A 1 104 ? -8.429 -0.825 16.340 1.00 91.38 104 ASN A O 1
ATOM 802 N N . VAL A 1 105 ? -8.887 -1.472 14.231 1.00 89.69 105 VAL A N 1
ATOM 803 C CA . VAL A 1 105 ? -7.920 -2.566 14.145 1.00 89.69 105 VAL A CA 1
ATOM 804 C C . VAL A 1 105 ? -6.779 -2.114 13.246 1.00 89.69 105 VAL A C 1
ATOM 806 O O . VAL A 1 105 ? -7.014 -1.587 12.162 1.00 89.69 105 VAL A O 1
ATOM 809 N N . GLU A 1 106 ? -5.538 -2.258 13.711 1.00 90.12 106 GLU A N 1
ATOM 810 C CA . GLU A 1 106 ? -4.359 -1.958 12.893 1.00 90.12 106 GLU A CA 1
ATOM 811 C C . GLU A 1 106 ? -4.238 -3.017 11.791 1.00 90.12 106 GLU A C 1
ATOM 813 O O . GLU A 1 106 ? -4.210 -4.214 12.076 1.00 90.12 106 GLU A O 1
ATOM 818 N N . VAL A 1 107 ? -4.189 -2.567 10.538 1.00 89.75 107 VAL A N 1
ATOM 819 C CA . VAL A 1 107 ? -4.050 -3.417 9.351 1.00 89.75 107 VAL A CA 1
ATOM 820 C C . VAL A 1 107 ? -2.788 -3.042 8.588 1.00 89.75 107 VAL A C 1
ATOM 822 O O . VAL A 1 107 ? -2.336 -1.892 8.616 1.00 89.75 107 VAL A O 1
ATOM 825 N N . GLU A 1 108 ? -2.197 -4.018 7.906 1.00 87.56 108 GLU A N 1
ATOM 826 C CA . GLU A 1 108 ? -0.982 -3.786 7.132 1.00 87.56 108 GLU A CA 1
ATOM 827 C C . GLU A 1 108 ? -1.292 -2.989 5.849 1.00 87.56 108 GLU A C 1
ATOM 829 O O . GLU A 1 108 ? -2.301 -3.248 5.183 1.00 87.56 108 GLU A O 1
ATOM 834 N N . PRO A 1 109 ? -0.460 -1.995 5.484 1.00 87.88 109 PRO A N 1
ATOM 835 C CA . PRO A 1 109 ? -0.596 -1.303 4.209 1.00 87.88 109 PRO A CA 1
ATOM 836 C C . PRO A 1 109 ? -0.280 -2.246 3.042 1.00 87.88 109 PRO A C 1
ATOM 838 O O . PRO A 1 109 ? 0.611 -3.089 3.125 1.00 87.88 109 PRO A O 1
ATOM 841 N N . ILE A 1 110 ? -0.962 -2.045 1.918 1.00 89.50 110 ILE A N 1
ATOM 842 C CA . ILE A 1 110 ? -0.736 -2.783 0.676 1.00 89.50 110 ILE A CA 1
ATOM 843 C C . ILE A 1 110 ? 0.241 -1.988 -0.193 1.00 89.50 110 ILE A C 1
ATOM 845 O O . ILE A 1 110 ? 0.083 -0.778 -0.374 1.00 89.50 110 ILE A O 1
ATOM 849 N N . ALA A 1 111 ? 1.247 -2.668 -0.738 1.00 89.00 111 ALA A N 1
ATOM 850 C CA . ALA A 1 111 ? 2.160 -2.101 -1.721 1.00 89.00 111 ALA A CA 1
ATOM 851 C C . ALA A 1 111 ? 1.498 -2.082 -3.107 1.00 89.00 111 ALA A C 1
ATOM 853 O O . ALA A 1 111 ? 1.078 -3.122 -3.614 1.00 89.00 111 ALA A O 1
ATOM 854 N N . ILE A 1 112 ? 1.405 -0.900 -3.716 1.00 91.88 112 ILE A N 1
ATOM 855 C CA . ILE A 1 112 ? 0.806 -0.693 -5.037 1.00 91.88 112 ILE A CA 1
ATOM 856 C C . ILE A 1 112 ? 1.865 -0.128 -5.981 1.00 91.88 112 ILE A C 1
ATOM 858 O O . ILE A 1 112 ? 2.610 0.791 -5.633 1.00 91.88 112 ILE A O 1
ATOM 862 N N . CYS A 1 113 ? 1.932 -0.703 -7.180 1.00 91.75 113 CYS A N 1
ATOM 863 C CA . CYS A 1 113 ? 2.836 -0.265 -8.233 1.00 91.75 113 CYS A CA 1
ATOM 864 C C . CYS A 1 113 ? 2.149 0.724 -9.184 1.00 91.75 113 CYS A C 1
ATOM 866 O O . CYS A 1 113 ? 0.948 0.582 -9.423 1.00 91.75 113 CYS A O 1
ATOM 868 N N . PRO A 1 114 ? 2.892 1.692 -9.754 1.00 91.50 114 PRO A N 1
ATOM 869 C CA . PRO A 1 114 ? 2.387 2.542 -10.828 1.00 91.50 114 PRO A CA 1
ATOM 870 C C . PRO A 1 114 ? 1.943 1.728 -12.051 1.00 91.50 114 PRO A C 1
ATOM 872 O O . PRO A 1 114 ? 2.399 0.599 -12.258 1.00 91.50 114 PRO A O 1
ATOM 875 N N . ASP A 1 115 ? 1.113 2.329 -12.903 1.00 90.75 115 ASP A N 1
ATOM 876 C CA . ASP A 1 115 ? 0.657 1.693 -14.140 1.00 90.75 115 ASP A CA 1
ATOM 877 C C . ASP A 1 115 ? 1.840 1.236 -15.009 1.00 90.75 115 ASP A C 1
ATOM 879 O O . ASP A 1 115 ? 2.797 1.977 -15.245 1.00 90.75 115 ASP A O 1
ATOM 883 N N . GLY A 1 116 ? 1.775 -0.008 -15.488 1.00 87.75 116 GLY A N 1
ATOM 884 C CA . GLY A 1 116 ? 2.842 -0.624 -16.284 1.00 87.75 116 GLY A CA 1
ATOM 885 C C . GLY A 1 116 ? 3.998 -1.225 -15.474 1.00 87.75 116 GLY A C 1
ATOM 886 O O . GLY A 1 116 ? 4.946 -1.732 -16.074 1.00 87.75 116 GLY A O 1
ATOM 887 N N . TYR A 1 117 ? 3.923 -1.216 -14.139 1.00 93.56 117 TYR A N 1
ATOM 888 C CA . TYR A 1 117 ? 4.883 -1.879 -13.256 1.00 93.56 117 TYR A CA 1
ATOM 889 C C . TYR A 1 117 ? 4.246 -3.068 -12.527 1.00 93.56 117 TYR A C 1
ATOM 891 O O . TYR A 1 117 ? 3.041 -3.119 -12.290 1.00 9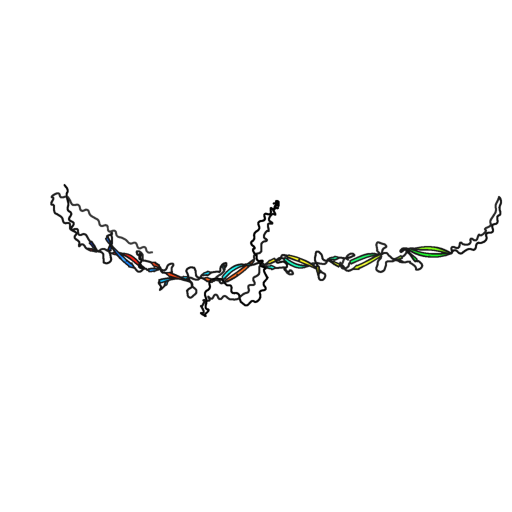3.56 117 TYR A O 1
ATOM 899 N N . THR A 1 118 ? 5.078 -4.033 -12.143 1.00 92.19 118 THR A N 1
ATOM 900 C CA . THR A 1 118 ? 4.680 -5.258 -11.435 1.00 92.19 118 THR A CA 1
ATOM 901 C C . THR A 1 118 ? 5.482 -5.419 -10.153 1.00 92.19 118 THR A C 1
ATOM 903 O O . THR A 1 118 ? 6.660 -5.076 -10.114 1.00 92.19 118 THR A O 1
ATOM 906 N N . ILE A 1 119 ? 4.856 -5.919 -9.088 1.00 91.88 119 ILE A N 1
ATOM 907 C CA . ILE A 1 119 ? 5.533 -6.102 -7.802 1.00 91.88 119 ILE A CA 1
ATOM 908 C C . ILE A 1 119 ? 6.469 -7.314 -7.867 1.00 91.88 119 ILE A C 1
ATOM 910 O O . ILE A 1 119 ? 6.057 -8.394 -8.288 1.00 91.88 119 ILE A O 1
ATOM 914 N N . THR A 1 120 ? 7.728 -7.143 -7.471 1.00 84.25 120 THR A N 1
ATOM 915 C CA . THR A 1 120 ? 8.760 -8.190 -7.600 1.00 84.25 120 THR A CA 1
ATOM 916 C C . THR A 1 120 ? 9.396 -8.584 -6.274 1.00 84.25 120 THR A C 1
ATOM 918 O O . THR A 1 120 ? 9.731 -9.751 -6.112 1.00 84.25 120 THR A O 1
ATOM 921 N N . ASP A 1 121 ? 9.493 -7.663 -5.308 1.00 79.69 121 ASP A N 1
ATOM 922 C CA . ASP A 1 121 ? 10.189 -7.915 -4.031 1.00 79.69 121 ASP A CA 1
ATOM 923 C C . ASP A 1 121 ? 9.432 -7.344 -2.815 1.00 79.69 121 ASP A C 1
ATOM 925 O O . ASP A 1 121 ? 9.998 -6.743 -1.904 1.00 79.69 121 ASP A O 1
ATOM 929 N N . GLY A 1 122 ? 8.098 -7.440 -2.846 1.00 75.31 122 GLY A N 1
ATOM 930 C CA . GLY A 1 122 ? 7.179 -7.008 -1.778 1.00 75.31 122 GLY A CA 1
ATOM 931 C C . GLY A 1 122 ? 7.082 -5.491 -1.543 1.00 75.31 122 GLY A C 1
ATOM 932 O O . GLY A 1 122 ? 6.053 -5.013 -1.078 1.00 75.31 122 GLY A O 1
ATOM 933 N N . GLN A 1 123 ? 8.119 -4.724 -1.886 1.00 82.81 123 GLN A N 1
ATOM 934 C CA . GLN A 1 123 ? 8.181 -3.259 -1.777 1.00 82.81 123 GLN A CA 1
ATOM 935 C C . GLN A 1 123 ? 8.807 -2.591 -3.009 1.00 82.81 123 GLN A C 1
ATOM 937 O O . GLN A 1 123 ? 8.910 -1.367 -3.060 1.00 82.81 123 GLN A O 1
ATOM 942 N N . MET A 1 124 ? 9.214 -3.378 -4.006 1.00 89.81 124 MET A N 1
ATOM 943 C CA . MET A 1 124 ? 9.785 -2.886 -5.257 1.00 89.81 124 MET A CA 1
ATOM 944 C C . MET A 1 124 ? 8.888 -3.261 -6.429 1.00 89.81 124 MET A C 1
ATOM 946 O O . MET A 1 124 ? 8.333 -4.362 -6.488 1.00 89.81 124 MET A O 1
ATOM 950 N N . CYS A 1 125 ? 8.773 -2.322 -7.358 1.00 92.88 125 CYS A N 1
ATOM 951 C CA . CYS A 1 125 ? 7.993 -2.425 -8.572 1.00 92.88 125 CYS A CA 1
ATOM 952 C C . CYS A 1 125 ? 8.933 -2.426 -9.771 1.00 92.88 125 CYS A C 1
ATOM 954 O O . CYS A 1 125 ? 9.740 -1.512 -9.939 1.00 92.88 125 CYS A O 1
ATOM 956 N N . THR A 1 126 ? 8.818 -3.437 -10.621 1.00 91.62 126 THR A N 1
ATOM 957 C CA . THR A 1 126 ? 9.610 -3.590 -11.837 1.00 91.62 126 THR A CA 1
ATOM 958 C C . THR A 1 126 ? 8.735 -3.365 -13.059 1.00 91.62 126 THR A C 1
ATOM 960 O O . THR A 1 126 ? 7.687 -3.993 -13.216 1.00 91.62 126 THR A O 1
ATOM 963 N N . GLY A 1 127 ? 9.180 -2.464 -13.925 1.00 89.62 127 GLY A N 1
ATOM 964 C CA . GLY A 1 127 ? 8.563 -2.166 -15.208 1.00 89.62 127 GLY A CA 1
ATOM 965 C C . GLY A 1 127 ? 9.608 -2.173 -16.313 1.00 89.62 127 GLY A C 1
ATOM 966 O O . GLY A 1 127 ? 10.812 -2.269 -16.067 1.00 89.62 127 GLY A O 1
ATOM 967 N N . SER A 1 128 ? 9.140 -2.073 -17.547 1.00 88.81 128 SER A N 1
ATOM 968 C CA . SER A 1 128 ? 10.000 -1.980 -18.721 1.00 88.81 128 SER A CA 1
ATOM 969 C C . SER A 1 128 ? 9.798 -0.638 -19.400 1.00 88.81 128 SER A C 1
ATOM 971 O O . SER A 1 128 ? 8.661 -0.252 -19.675 1.00 88.81 128 SER A O 1
ATOM 973 N N . LYS A 1 129 ? 10.893 0.044 -19.724 1.00 86.31 129 LYS A N 1
ATOM 974 C CA . LYS A 1 129 ? 10.870 1.249 -20.545 1.00 86.31 129 LYS A CA 1
ATOM 975 C C . LYS A 1 129 ? 11.620 0.994 -21.844 1.00 86.31 129 LYS A C 1
ATOM 977 O O . LYS A 1 129 ? 12.731 0.469 -21.837 1.00 86.31 129 LYS A O 1
ATOM 982 N N . THR A 1 130 ? 11.016 1.399 -22.953 1.00 86.31 130 THR A N 1
ATOM 983 C CA . THR A 1 130 ? 11.686 1.400 -24.249 1.00 86.31 130 THR A CA 1
ATOM 984 C C . THR A 1 130 ? 12.655 2.574 -24.326 1.00 86.31 130 THR A C 1
ATOM 986 O O . THR A 1 130 ? 12.276 3.723 -24.077 1.00 86.31 130 THR A O 1
ATOM 989 N N . VAL A 1 131 ? 13.899 2.291 -24.700 1.00 85.25 131 VAL A N 1
ATOM 990 C CA . VAL A 1 131 ? 14.913 3.294 -25.022 1.00 85.25 131 VAL A CA 1
ATOM 991 C C . VAL A 1 131 ? 15.375 3.131 -26.475 1.00 85.25 131 VAL A C 1
ATOM 993 O O . VAL A 1 131 ? 15.407 2.008 -26.990 1.00 85.25 131 VAL A O 1
ATOM 996 N N . PRO A 1 132 ? 15.719 4.232 -27.169 1.00 84.62 132 PRO A N 1
ATOM 997 C CA . PRO A 1 132 ? 16.191 4.152 -28.543 1.00 84.62 132 PRO A CA 1
ATOM 998 C C . PRO A 1 132 ? 17.477 3.316 -28.649 1.00 84.62 132 PRO A C 1
ATOM 1000 O O . PRO A 1 132 ? 18.398 3.516 -27.851 1.00 84.62 132 PRO A O 1
ATOM 1003 N N . PRO A 1 133 ? 17.577 2.404 -29.631 1.00 86.38 133 PRO A N 1
ATOM 1004 C CA . PRO A 1 133 ? 18.794 1.641 -29.861 1.00 86.38 133 PRO A CA 1
ATOM 1005 C C . PRO A 1 133 ? 19.951 2.514 -30.349 1.00 86.38 133 PRO A C 1
ATOM 1007 O O . PRO A 1 133 ? 19.767 3.446 -31.132 1.00 86.38 133 PRO A O 1
ATOM 1010 N N . ILE A 1 134 ? 21.172 2.154 -29.951 1.00 88.81 134 ILE A N 1
ATOM 1011 C CA . ILE A 1 134 ? 22.394 2.786 -30.447 1.00 88.81 134 ILE A CA 1
ATOM 1012 C C . ILE A 1 134 ? 22.857 2.022 -31.686 1.00 88.81 134 ILE A C 1
ATOM 1014 O O . ILE A 1 134 ? 23.270 0.862 -31.602 1.00 88.81 134 ILE A O 1
ATOM 1018 N N . LYS A 1 135 ? 22.818 2.688 -32.839 1.00 89.69 135 LYS A N 1
ATOM 1019 C CA . LYS A 1 135 ? 23.337 2.149 -34.098 1.00 89.69 135 LYS A CA 1
ATOM 1020 C C . LYS A 1 135 ? 24.857 2.287 -34.147 1.00 89.69 135 LYS A C 1
ATOM 1022 O O . LYS A 1 135 ? 25.388 3.371 -33.908 1.00 89.69 135 LYS A O 1
ATOM 1027 N N . LYS A 1 136 ? 25.558 1.196 -34.456 1.00 90.88 136 LYS A N 1
ATOM 1028 C CA . LYS A 1 136 ? 27.019 1.169 -34.606 1.00 90.88 136 LYS A CA 1
ATOM 1029 C C . LYS A 1 136 ? 27.435 0.375 -35.835 1.00 90.88 136 LYS A C 1
ATOM 1031 O O . LYS A 1 136 ? 26.839 -0.652 -36.155 1.00 90.88 136 LYS A O 1
ATOM 1036 N N . CYS A 1 137 ? 28.491 0.841 -36.486 1.00 90.00 137 CYS A N 1
ATOM 1037 C CA . CYS A 1 137 ? 29.136 0.133 -37.582 1.00 90.00 137 CYS A CA 1
ATOM 1038 C C . CYS A 1 137 ? 30.204 -0.815 -37.038 1.00 90.00 137 CYS A C 1
ATOM 1040 O O . CYS A 1 137 ? 30.977 -0.426 -36.164 1.00 90.00 137 CYS A O 1
ATOM 1042 N N . LEU A 1 138 ? 30.249 -2.043 -37.563 1.00 90.44 138 LEU A N 1
ATOM 1043 C CA . LEU A 1 138 ? 31.358 -2.966 -37.302 1.00 90.44 138 LEU A CA 1
ATOM 1044 C C . LEU A 1 138 ? 32.641 -2.458 -37.977 1.00 90.44 138 LEU A C 1
ATOM 1046 O O . LEU A 1 138 ? 33.709 -2.463 -37.375 1.00 90.44 138 LEU A O 1
ATOM 1050 N N . GLU A 1 139 ? 32.496 -1.961 -39.207 1.00 88.75 139 GLU A N 1
ATOM 1051 C CA . GLU A 1 139 ? 33.529 -1.273 -39.975 1.00 88.75 139 GLU A CA 1
ATOM 1052 C C . GLU A 1 139 ? 32.908 -0.063 -40.689 1.00 88.75 139 GLU A C 1
ATOM 1054 O O . GLU A 1 139 ? 31.755 -0.116 -41.122 1.00 88.75 139 GLU A O 1
ATOM 1059 N N . GLY A 1 140 ? 33.674 1.018 -40.833 1.00 88.94 140 GLY A N 1
ATOM 1060 C CA . GLY A 1 140 ? 33.233 2.237 -41.517 1.00 88.94 140 GLY A CA 1
ATOM 1061 C C . GLY A 1 140 ? 32.595 3.273 -40.591 1.00 88.94 140 GLY A C 1
ATOM 1062 O O . GLY A 1 140 ? 32.696 3.194 -39.367 1.00 88.94 140 GLY A O 1
ATOM 1063 N N . ILE A 1 141 ? 31.977 4.284 -41.198 1.00 91.19 141 ILE A N 1
ATOM 1064 C CA . ILE A 1 141 ? 31.367 5.426 -40.510 1.00 91.19 141 ILE A CA 1
ATOM 1065 C C . ILE A 1 141 ? 29.880 5.464 -40.850 1.00 91.19 141 ILE A C 1
ATOM 1067 O O . ILE A 1 141 ? 29.477 5.180 -41.977 1.00 91.19 141 ILE A O 1
ATOM 1071 N N . LEU A 1 142 ? 29.064 5.808 -39.860 1.00 90.94 142 LEU A N 1
ATOM 1072 C CA . LEU A 1 142 ? 27.628 5.961 -40.031 1.00 90.94 142 LEU A CA 1
ATOM 1073 C C . LEU A 1 142 ? 27.334 7.186 -40.915 1.00 90.94 142 LEU A C 1
ATOM 1075 O O . LEU A 1 142 ? 27.911 8.253 -40.695 1.00 90.94 142 LEU A O 1
ATOM 1079 N N . ASN A 1 143 ? 26.442 7.050 -41.893 1.00 90.88 143 ASN A N 1
ATOM 1080 C CA . ASN A 1 143 ? 26.013 8.179 -42.720 1.00 90.88 143 ASN A CA 1
ATOM 1081 C C . ASN A 1 143 ? 25.206 9.217 -41.903 1.00 90.88 143 ASN A C 1
ATOM 1083 O O . ASN A 1 143 ? 24.770 8.949 -40.781 1.00 90.88 143 ASN A O 1
ATOM 1087 N N . GLU A 1 144 ? 24.970 10.405 -42.472 1.00 89.94 144 GLU A N 1
ATOM 1088 C CA . GLU A 1 144 ? 24.246 11.498 -41.790 1.00 89.94 144 GLU A CA 1
ATOM 1089 C C . GLU A 1 144 ? 22.834 11.095 -41.333 1.00 89.94 144 GLU A C 1
ATOM 1091 O O . GLU A 1 144 ? 22.355 11.550 -40.295 1.00 89.94 144 GLU A O 1
ATOM 1096 N N . LEU A 1 145 ? 22.187 10.197 -42.080 1.00 89.06 145 LEU A N 1
ATOM 1097 C CA . LEU A 1 145 ? 20.844 9.692 -41.787 1.00 89.06 145 LEU A CA 1
ATOM 1098 C C . LEU A 1 145 ? 20.827 8.520 -40.795 1.00 89.06 145 LEU A C 1
ATOM 1100 O O . LEU A 1 145 ? 19.756 8.044 -40.422 1.00 89.06 145 LEU A O 1
ATOM 1104 N N . GLN A 1 146 ? 21.990 8.041 -40.352 1.00 89.00 146 GLN A N 1
ATOM 1105 C CA . GLN A 1 146 ? 22.130 6.890 -39.460 1.00 89.00 146 GLN A CA 1
ATOM 1106 C C . GLN A 1 146 ? 21.472 5.597 -39.978 1.00 89.00 146 GLN A C 1
ATOM 1108 O O . GLN A 1 146 ? 21.009 4.762 -39.194 1.00 89.00 146 GLN A O 1
ATOM 1113 N N . THR A 1 147 ? 21.364 5.426 -41.292 1.00 89.69 147 THR A N 1
ATOM 1114 C CA . THR A 1 147 ? 20.738 4.255 -41.927 1.00 89.69 147 THR A CA 1
ATOM 1115 C C . THR A 1 147 ? 21.757 3.257 -42.446 1.00 89.69 147 THR A C 1
ATOM 1117 O O . THR A 1 147 ? 21.446 2.076 -42.533 1.00 89.69 147 THR A O 1
ATOM 1120 N N . GLU A 1 148 ? 22.964 3.718 -42.758 1.00 93.50 148 GLU A N 1
ATOM 1121 C CA . GLU A 1 148 ? 23.964 2.944 -43.483 1.00 93.50 148 GLU A CA 1
ATOM 1122 C C . GLU A 1 148 ? 25.357 3.182 -42.905 1.00 93.50 148 GLU A C 1
ATOM 1124 O O . GLU A 1 148 ? 25.689 4.279 -42.445 1.00 93.50 148 GLU A O 1
ATOM 1129 N N . CYS A 1 149 ? 26.182 2.144 -42.962 1.00 91.81 149 CYS A N 1
ATOM 1130 C CA . CYS A 1 149 ? 27.599 2.183 -42.654 1.00 91.81 149 CYS A CA 1
ATOM 1131 C C . CYS A 1 149 ? 28.393 2.255 -43.952 1.00 91.81 149 CYS A C 1
ATOM 1133 O O . CYS A 1 149 ? 28.297 1.369 -44.800 1.00 91.81 149 CYS A O 1
ATOM 1135 N N . ILE A 1 150 ? 29.180 3.316 -44.094 1.00 92.62 150 ILE A N 1
ATOM 1136 C CA . ILE A 1 150 ? 29.994 3.580 -45.273 1.00 92.62 150 ILE A CA 1
ATOM 1137 C C . ILE A 1 150 ? 31.443 3.263 -44.925 1.00 92.62 150 ILE A C 1
ATOM 1139 O O . ILE A 1 150 ? 32.051 3.904 -44.065 1.00 92.62 150 ILE A O 1
ATOM 1143 N N . LEU A 1 151 ? 32.010 2.279 -45.616 1.00 93.69 151 LEU A N 1
ATOM 1144 C CA . LEU A 1 151 ? 33.418 1.925 -45.514 1.00 93.69 151 LEU A CA 1
ATOM 1145 C C . LEU A 1 151 ? 34.117 2.243 -46.832 1.00 93.69 151 LEU A C 1
ATOM 1147 O O . LEU A 1 151 ? 33.834 1.627 -47.860 1.00 93.69 151 LEU A O 1
ATOM 1151 N N . GLN A 1 152 ? 35.047 3.193 -46.790 1.00 91.62 152 GLN A N 1
ATOM 1152 C CA . GLN A 1 152 ? 35.894 3.534 -47.929 1.00 91.62 152 GLN A CA 1
ATOM 1153 C C . GLN A 1 152 ? 37.255 2.858 -47.784 1.00 91.62 152 GLN A C 1
ATOM 1155 O O . GLN A 1 152 ? 37.953 3.054 -46.789 1.00 91.62 152 GLN A O 1
ATOM 1160 N N . LYS A 1 153 ? 37.635 2.062 -48.784 1.00 91.19 153 LYS A N 1
ATOM 1161 C CA . LYS A 1 153 ? 38.960 1.437 -48.881 1.00 91.19 153 LYS A CA 1
ATOM 1162 C C . LYS A 1 153 ? 39.698 2.005 -50.089 1.00 91.19 153 LYS A C 1
ATOM 1164 O O . LYS A 1 153 ? 39.117 2.124 -51.167 1.00 91.19 153 LYS A O 1
ATOM 1169 N N . SER A 1 154 ? 40.971 2.350 -49.899 1.00 91.06 154 SER A N 1
ATOM 1170 C CA . SER A 1 154 ? 41.855 2.714 -51.008 1.00 91.06 154 SER A CA 1
ATOM 1171 C C . SER A 1 154 ? 42.277 1.447 -51.746 1.00 91.06 154 SER A C 1
ATOM 1173 O O . SER A 1 154 ? 42.724 0.482 -51.123 1.00 91.06 154 SER A O 1
ATOM 1175 N N . VAL A 1 155 ? 42.105 1.442 -53.062 1.00 91.94 155 VAL A N 1
ATOM 1176 C CA . VAL A 1 155 ? 42.546 0.383 -53.966 1.00 91.94 155 VAL A CA 1
ATOM 1177 C C . VAL A 1 155 ? 43.441 0.985 -55.039 1.00 91.94 155 VAL A C 1
ATOM 1179 O O . VAL A 1 155 ? 43.225 2.101 -55.517 1.00 91.94 155 VAL A O 1
ATOM 1182 N N . THR A 1 156 ? 44.473 0.240 -55.419 1.00 90.69 156 THR A N 1
ATOM 1183 C CA . THR A 1 156 ? 45.436 0.689 -56.423 1.00 90.69 156 THR A CA 1
ATOM 1184 C C . THR A 1 156 ? 44.787 0.715 -57.812 1.00 90.69 156 THR A C 1
ATOM 1186 O O . THR A 1 156 ? 44.147 -0.276 -58.183 1.00 90.69 156 THR A O 1
ATOM 1189 N N . PRO A 1 157 ? 44.954 1.792 -58.603 1.00 90.50 157 PRO A N 1
ATOM 1190 C CA . PRO A 1 157 ? 44.486 1.832 -59.986 1.00 90.50 157 PRO A CA 1
ATOM 1191 C C . PRO A 1 157 ? 45.199 0.776 -60.834 1.00 90.50 157 PRO A C 1
ATOM 1193 O O . PRO A 1 157 ? 46.324 0.382 -60.533 1.00 90.50 157 PRO A O 1
ATOM 1196 N N . ILE A 1 158 ? 44.561 0.350 -61.917 1.00 92.88 158 ILE A N 1
ATOM 1197 C CA . ILE A 1 158 ? 45.110 -0.604 -62.880 1.00 92.88 158 ILE A CA 1
ATOM 1198 C C . ILE A 1 158 ? 45.662 0.181 -64.072 1.00 92.88 158 ILE A C 1
ATOM 1200 O O . ILE A 1 158 ? 44.967 1.024 -64.643 1.00 92.88 158 ILE A O 1
ATOM 1204 N N . GLY A 1 159 ? 46.916 -0.075 -64.439 1.00 91.25 159 GLY A N 1
ATOM 1205 C CA . GLY A 1 159 ? 47.535 0.498 -65.629 1.00 91.25 159 GLY A CA 1
ATOM 1206 C C . GLY A 1 159 ? 47.038 -0.166 -66.910 1.00 91.25 159 GLY A C 1
ATOM 1207 O O . GLY A 1 159 ? 47.154 -1.377 -67.071 1.00 91.25 159 GLY A O 1
ATOM 1208 N N . GLU A 1 160 ? 46.537 0.632 -67.848 1.00 94.56 160 GLU A N 1
ATOM 1209 C CA . GLU A 1 160 ? 46.175 0.202 -69.198 1.00 94.56 160 GLU A CA 1
ATOM 1210 C C . GLU A 1 160 ? 47.025 0.951 -70.232 1.00 94.56 160 GLU A C 1
ATOM 1212 O O . GLU A 1 160 ? 47.250 2.162 -70.128 1.00 94.56 160 GLU A O 1
ATOM 1217 N N . CYS A 1 161 ? 47.520 0.244 -71.247 1.00 93.00 161 CYS A N 1
ATOM 1218 C CA . CYS A 1 161 ? 48.290 0.875 -72.312 1.00 93.00 161 CYS A CA 1
ATOM 1219 C C . CYS A 1 161 ? 47.367 1.543 -73.340 1.00 93.00 161 CYS A C 1
ATOM 1221 O O . CYS A 1 161 ? 46.342 0.976 -73.705 1.00 93.00 161 CYS A O 1
ATOM 1223 N N . PRO A 1 162 ? 47.723 2.733 -73.858 1.00 91.75 162 PRO A N 1
ATOM 1224 C CA . PRO A 1 162 ? 46.847 3.502 -74.746 1.00 91.75 162 PRO A CA 1
ATOM 1225 C C . PRO A 1 162 ? 46.641 2.863 -76.129 1.00 91.75 162 PRO A C 1
ATOM 1227 O O . PRO A 1 162 ? 45.773 3.302 -76.877 1.00 91.75 162 PRO A O 1
ATOM 1230 N N . SER A 1 163 ? 47.447 1.860 -76.484 1.00 91.94 163 SER A N 1
ATOM 1231 C CA . SER A 1 163 ? 47.342 1.087 -77.720 1.00 91.94 163 SER A CA 1
ATOM 1232 C C . SER A 1 163 ? 47.818 -0.345 -77.475 1.00 91.94 163 SER A C 1
ATOM 1234 O O . SER A 1 163 ? 48.711 -0.567 -76.654 1.00 91.94 163 SER A O 1
ATOM 1236 N N . SER A 1 164 ? 47.269 -1.297 -78.234 1.00 90.38 164 SER A N 1
ATOM 1237 C CA . SER A 1 164 ? 47.653 -2.715 -78.220 1.00 90.38 164 SER A CA 1
ATOM 1238 C C . SER A 1 164 ? 49.089 -2.977 -78.688 1.00 90.38 164 SER A C 1
ATOM 1240 O O . SER A 1 164 ? 49.590 -4.083 -78.525 1.00 90.38 164 SER A O 1
ATOM 1242 N N . GLU A 1 165 ? 49.756 -1.983 -79.280 1.00 92.44 165 GLU A N 1
ATOM 1243 C CA . GLU A 1 165 ? 51.168 -2.073 -79.677 1.00 92.44 165 GLU A CA 1
ATOM 1244 C C . GLU A 1 165 ? 52.141 -1.988 -78.494 1.00 92.44 165 GLU A C 1
ATOM 1246 O O . GLU A 1 165 ? 53.320 -2.305 -78.644 1.00 92.44 165 GLU A O 1
ATOM 1251 N N . TYR A 1 166 ? 51.674 -1.533 -77.330 1.00 93.44 166 TYR A N 1
ATOM 1252 C CA . TYR A 1 166 ? 52.479 -1.436 -76.120 1.00 93.44 166 TYR A CA 1
ATOM 1253 C C . TYR A 1 166 ? 52.121 -2.550 -75.138 1.00 93.44 166 TYR A C 1
ATOM 1255 O O . TYR A 1 166 ? 50.959 -2.904 -74.961 1.00 93.44 166 TYR A O 1
ATOM 1263 N N . THR A 1 167 ? 53.135 -3.057 -74.444 1.00 92.19 167 THR A N 1
ATOM 1264 C CA . THR A 1 167 ? 52.997 -4.040 -73.366 1.00 92.19 167 THR A CA 1
ATOM 1265 C C . THR A 1 167 ? 53.183 -3.365 -72.012 1.00 92.19 167 THR A C 1
ATOM 1267 O O . THR A 1 167 ? 54.042 -2.493 -71.856 1.00 92.19 167 THR A O 1
ATOM 1270 N N . LEU A 1 168 ? 52.365 -3.737 -71.028 1.00 93.75 168 LEU A N 1
ATOM 1271 C CA . LEU A 1 168 ? 52.468 -3.201 -69.674 1.00 93.75 168 LEU A CA 1
ATOM 1272 C C . LEU A 1 168 ? 53.680 -3.834 -68.979 1.00 93.75 168 LEU A C 1
ATOM 1274 O O . LEU A 1 168 ? 53.683 -5.033 -68.712 1.00 93.75 168 LEU A O 1
ATOM 1278 N N . ILE A 1 169 ? 54.711 -3.036 -68.699 1.00 92.00 169 ILE A N 1
ATOM 1279 C CA . ILE A 1 169 ? 55.929 -3.508 -68.017 1.00 92.00 169 ILE A CA 1
ATOM 1280 C C . ILE A 1 169 ? 55.826 -3.273 -66.510 1.00 92.00 169 ILE A C 1
ATOM 1282 O O . ILE A 1 169 ? 56.284 -4.085 -65.710 1.00 92.00 169 ILE A O 1
ATOM 1286 N N . SER A 1 170 ? 55.202 -2.167 -66.110 1.00 90.00 170 SER A N 1
ATOM 1287 C CA . SER A 1 170 ? 54.806 -1.910 -64.728 1.00 90.00 170 SER A CA 1
ATOM 1288 C C . SER A 1 170 ? 53.450 -1.218 -64.711 1.00 90.00 170 SER A C 1
ATOM 1290 O O . SER A 1 170 ? 53.023 -0.672 -65.725 1.00 90.00 170 SER A O 1
ATOM 1292 N N . ASN A 1 171 ? 52.785 -1.186 -63.555 1.00 87.06 171 ASN A N 1
ATOM 1293 C CA . ASN A 1 171 ? 51.451 -0.590 -63.421 1.00 87.06 171 ASN A CA 1
ATOM 1294 C C . ASN A 1 171 ? 51.379 0.890 -63.864 1.00 87.06 171 ASN A C 1
ATOM 1296 O O . ASN A 1 171 ? 50.306 1.402 -64.152 1.00 87.06 171 ASN A O 1
ATOM 1300 N N . GLU A 1 172 ? 52.523 1.571 -63.960 1.00 91.31 172 GLU A N 1
ATOM 1301 C CA . GLU A 1 172 ? 52.634 2.970 -64.386 1.00 91.31 172 GLU A CA 1
ATOM 1302 C C . GLU A 1 172 ? 53.307 3.145 -65.756 1.00 91.31 172 GLU A C 1
ATOM 1304 O O . GLU A 1 172 ? 53.373 4.266 -66.268 1.00 91.31 172 GLU A O 1
ATOM 1309 N N . ARG A 1 173 ? 53.845 2.079 -66.369 1.00 93.62 173 ARG A N 1
ATOM 1310 C CA . ARG A 1 173 ? 54.632 2.178 -67.607 1.00 93.62 173 ARG A CA 1
ATOM 1311 C C . ARG A 1 173 ? 54.327 1.077 -68.609 1.00 93.62 173 ARG A C 1
ATOM 1313 O O . ARG A 1 173 ? 54.436 -0.117 -68.335 1.00 93.62 173 ARG A O 1
ATOM 1320 N N . CYS A 1 174 ? 54.085 1.531 -69.827 1.00 94.19 174 CYS A N 1
ATOM 1321 C CA . CYS A 1 174 ? 53.930 0.721 -71.016 1.00 94.19 174 CYS A CA 1
ATOM 1322 C C . CYS A 1 174 ? 55.179 0.849 -71.878 1.00 94.19 174 CYS A C 1
ATOM 1324 O O . CYS A 1 174 ? 55.724 1.946 -72.009 1.00 94.19 174 CYS A O 1
ATOM 1326 N N . ALA A 1 175 ? 55.631 -0.237 -72.494 1.00 94.00 175 ALA A N 1
ATOM 1327 C CA . ALA A 1 175 ? 56.699 -0.160 -73.474 1.00 94.00 175 ALA A CA 1
ATOM 1328 C C . ALA A 1 175 ? 56.462 -1.080 -74.665 1.00 94.00 175 ALA A C 1
ATOM 1330 O O . ALA A 1 175 ? 55.786 -2.105 -74.567 1.00 94.00 175 ALA A O 1
ATOM 1331 N N . ARG A 1 176 ? 57.042 -0.693 -75.795 1.00 94.50 176 ARG A N 1
ATOM 1332 C CA . ARG A 1 176 ? 57.083 -1.503 -77.008 1.00 94.50 176 ARG A CA 1
ATOM 1333 C C . ARG A 1 176 ? 58.510 -1.592 -77.512 1.00 94.50 176 ARG A C 1
ATOM 1335 O O . ARG A 1 176 ? 59.296 -0.653 -77.353 1.00 94.50 176 ARG A O 1
ATOM 1342 N N . GLU A 1 177 ? 58.833 -2.719 -78.119 1.00 91.88 177 GLU A N 1
ATOM 1343 C CA . GLU A 1 177 ? 60.106 -2.914 -78.792 1.00 91.88 177 GLU A CA 1
ATOM 1344 C C . GLU A 1 177 ? 59.953 -2.552 -80.267 1.00 91.88 177 GLU A C 1
ATOM 1346 O O . GLU A 1 177 ? 59.093 -3.085 -80.965 1.00 91.88 177 GLU A O 1
ATOM 1351 N N . ILE A 1 178 ? 60.778 -1.621 -80.737 1.00 90.00 178 ILE A N 1
ATOM 1352 C CA . ILE A 1 178 ? 60.833 -1.239 -82.143 1.00 90.00 178 ILE A CA 1
ATOM 1353 C C . ILE A 1 178 ? 62.109 -1.819 -82.727 1.00 90.00 178 ILE A C 1
ATOM 1355 O O . ILE A 1 178 ? 63.212 -1.451 -82.316 1.00 90.00 178 ILE A O 1
ATOM 1359 N N . LEU A 1 179 ? 61.946 -2.709 -83.701 1.00 88.38 179 LEU A N 1
ATOM 1360 C CA . LEU A 1 179 ? 63.040 -3.212 -84.517 1.00 88.38 179 LEU A CA 1
ATOM 1361 C C . LEU A 1 179 ? 63.278 -2.249 -85.675 1.00 88.38 179 LEU A C 1
ATOM 1363 O O . LEU A 1 179 ? 62.349 -1.899 -86.402 1.00 88.38 179 LEU A O 1
ATOM 1367 N N . TYR A 1 180 ? 64.522 -1.825 -85.853 1.00 84.00 180 TYR A N 1
ATOM 1368 C CA . TYR A 1 180 ? 64.921 -0.989 -86.978 1.00 84.00 180 TYR A CA 1
ATOM 1369 C C . TYR A 1 180 ? 66.245 -1.470 -87.561 1.00 84.00 180 TYR A C 1
ATOM 1371 O O . TYR A 1 180 ? 67.080 -2.077 -86.883 1.00 84.00 180 TYR A O 1
ATOM 1379 N N . ASP A 1 181 ? 66.423 -1.211 -88.852 1.00 82.31 181 ASP A N 1
ATOM 1380 C CA . ASP A 1 181 ? 67.663 -1.522 -89.541 1.00 82.31 181 ASP A CA 1
ATOM 1381 C C . ASP A 1 181 ? 68.722 -0.488 -89.149 1.00 82.31 181 ASP A C 1
ATOM 1383 O O . ASP A 1 181 ? 68.597 0.703 -89.437 1.00 82.31 181 ASP A O 1
ATOM 1387 N N . CYS A 1 182 ? 69.745 -0.945 -88.433 1.00 81.25 182 CYS A N 1
ATOM 1388 C CA . CYS A 1 182 ? 70.884 -0.129 -88.033 1.00 81.25 182 CYS A CA 1
ATOM 1389 C C . CYS A 1 182 ? 72.139 -0.511 -88.814 1.00 81.25 182 CYS A C 1
ATOM 1391 O O . CYS A 1 182 ? 73.257 -0.237 -88.367 1.00 81.25 182 CYS A O 1
ATOM 1393 N N . THR A 1 183 ? 71.970 -1.160 -89.969 1.00 80.94 183 THR A N 1
ATOM 1394 C CA . THR A 1 183 ? 73.074 -1.456 -90.870 1.00 80.94 183 THR A CA 1
ATOM 1395 C C . THR A 1 183 ? 73.748 -0.132 -91.239 1.00 80.94 183 THR A C 1
ATOM 1397 O O . THR A 1 183 ? 73.103 0.742 -91.823 1.00 80.94 183 THR A O 1
ATOM 1400 N N . PRO A 1 184 ? 75.022 0.074 -90.853 1.00 71.69 184 PRO A N 1
ATOM 1401 C CA . PRO A 1 184 ? 75.698 1.335 -91.101 1.00 71.69 184 PRO A CA 1
ATOM 1402 C C . PRO A 1 184 ? 75.708 1.591 -92.605 1.00 71.69 184 PRO A C 1
ATOM 1404 O O . PRO A 1 184 ? 76.116 0.722 -93.380 1.00 71.69 184 PRO A O 1
ATOM 1407 N N . ALA A 1 185 ? 75.231 2.770 -93.011 1.00 62.44 185 ALA A N 1
ATOM 1408 C CA . ALA A 1 185 ? 75.244 3.171 -94.408 1.00 62.44 185 ALA A CA 1
ATOM 1409 C C . ALA A 1 185 ? 76.669 3.002 -94.945 1.00 62.44 185 ALA A C 1
ATOM 1411 O O . ALA A 1 185 ? 77.624 3.519 -94.357 1.00 62.44 185 ALA A O 1
ATOM 1412 N N . THR A 1 186 ? 76.821 2.245 -96.034 1.00 61.34 186 THR A N 1
ATOM 1413 C CA . THR A 1 186 ? 78.096 2.115 -96.738 1.00 61.34 186 THR A CA 1
ATOM 1414 C C . THR A 1 186 ? 78.553 3.515 -97.107 1.00 61.34 186 THR A C 1
ATOM 1416 O O . THR A 1 186 ? 77.964 4.138 -97.990 1.00 61.34 186 THR A O 1
ATOM 1419 N N . MET A 1 187 ? 79.559 4.027 -96.394 1.00 56.69 187 MET A N 1
ATOM 1420 C CA . MET A 1 187 ? 80.156 5.315 -96.706 1.00 56.69 187 MET A CA 1
ATOM 1421 C C . MET A 1 187 ? 80.706 5.224 -98.125 1.00 56.69 187 MET A C 1
ATOM 1423 O O . MET A 1 187 ? 81.727 4.581 -98.373 1.00 56.69 187 MET A O 1
ATOM 1427 N N . ALA A 1 188 ? 79.999 5.835 -99.070 1.00 53.56 188 ALA A N 1
ATOM 1428 C CA . ALA A 1 188 ? 80.535 6.105 -100.384 1.00 53.56 188 ALA A CA 1
ATOM 1429 C C . ALA A 1 188 ? 81.661 7.122 -100.184 1.00 53.56 188 ALA A C 1
ATOM 1431 O O . ALA A 1 188 ? 81.414 8.317 -100.034 1.00 53.56 188 ALA A O 1
ATOM 1432 N N . TYR A 1 189 ? 82.901 6.636 -100.113 1.00 51.88 189 TYR A N 1
ATOM 1433 C CA . TYR A 1 189 ? 84.078 7.483 -100.228 1.00 51.88 189 TYR A CA 1
ATOM 1434 C C . TYR A 1 189 ? 84.051 8.118 -101.620 1.00 51.88 189 TYR A C 1
ATOM 1436 O O . TYR A 1 189 ? 84.510 7.532 -102.597 1.00 51.88 189 TYR A O 1
ATOM 1444 N N . THR A 1 190 ? 83.487 9.319 -101.726 1.00 50.69 190 THR A N 1
ATOM 1445 C CA . THR A 1 190 ? 83.708 10.179 -102.883 1.00 50.69 190 THR A CA 1
ATOM 1446 C C . THR A 1 190 ? 85.116 10.743 -102.757 1.00 50.69 190 THR A C 1
ATOM 1448 O O . THR A 1 190 ? 85.372 11.661 -101.976 1.00 50.69 190 THR A O 1
ATOM 1451 N N . THR A 1 191 ? 86.045 10.154 -103.502 1.00 50.41 191 THR A N 1
ATOM 1452 C CA . THR A 1 191 ? 87.388 10.673 -103.763 1.00 50.41 191 THR A CA 1
ATOM 1453 C C . THR A 1 191 ? 87.287 12.019 -104.488 1.00 50.41 191 THR A C 1
ATOM 1455 O O . THR A 1 191 ? 87.230 12.092 -105.712 1.00 50.41 191 THR A O 1
ATOM 1458 N N . GLY A 1 192 ? 87.236 13.106 -103.716 1.00 45.03 192 GLY A N 1
ATOM 1459 C CA . GLY A 1 192 ? 87.378 14.474 -104.206 1.00 45.03 192 GLY A CA 1
ATOM 1460 C C . GLY A 1 192 ? 88.854 14.843 -104.340 1.00 45.03 192 GLY A C 1
ATOM 1461 O O . GLY A 1 192 ? 89.530 15.087 -103.345 1.00 45.03 192 GLY A O 1
ATOM 1462 N N . HIS A 1 193 ? 89.347 14.869 -105.577 1.00 47.72 193 HIS A N 1
ATOM 1463 C CA . HIS A 1 193 ? 90.682 15.333 -105.954 1.00 47.72 193 HIS A CA 1
ATOM 1464 C C . HIS A 1 193 ? 90.691 16.847 -106.211 1.00 47.72 193 HIS A C 1
ATOM 1466 O O . HIS A 1 193 ? 90.176 17.253 -107.239 1.00 47.72 193 HIS A O 1
ATOM 1472 N N . HIS A 1 194 ? 91.345 17.649 -105.362 1.00 47.62 194 HIS A N 1
ATOM 1473 C CA . HIS A 1 194 ? 91.961 18.964 -105.658 1.00 47.62 194 HIS A CA 1
ATOM 1474 C C . HIS A 1 194 ? 92.928 19.262 -104.492 1.00 47.62 194 HIS A C 1
ATOM 1476 O O . HIS A 1 194 ? 92.575 18.989 -103.354 1.00 47.62 194 HIS A O 1
ATOM 1482 N N . GLY A 1 195 ? 94.142 19.793 -104.592 1.00 46.69 195 GLY A N 1
ATOM 1483 C CA . GLY A 1 195 ? 95.032 20.248 -105.651 1.00 46.69 195 GLY A CA 1
ATOM 1484 C C . GLY A 1 195 ? 96.333 20.657 -104.931 1.00 46.69 195 GLY A C 1
ATOM 1485 O O . GLY A 1 195 ? 96.297 21.141 -103.801 1.00 46.69 195 GLY A O 1
ATOM 1486 N N . HIS A 1 196 ? 97.480 20.368 -105.536 1.00 45.09 196 HIS A N 1
ATOM 1487 C CA . HIS A 1 196 ? 98.818 20.495 -104.948 1.00 45.09 196 HIS A CA 1
ATOM 1488 C C . HIS A 1 196 ? 99.303 21.947 -104.743 1.00 45.09 196 HIS A C 1
ATOM 1490 O O . HIS A 1 196 ? 99.215 22.750 -105.662 1.00 45.09 196 HIS A O 1
ATOM 1496 N N . HIS A 1 197 ? 99.960 22.204 -103.604 1.00 43.41 197 HIS A N 1
ATOM 1497 C CA . HIS A 1 197 ? 101.251 22.907 -103.405 1.00 43.41 197 HIS A CA 1
ATOM 1498 C C . HIS A 1 197 ? 101.678 22.578 -101.959 1.00 43.41 197 HIS A C 1
ATOM 1500 O O . HIS A 1 197 ? 100.861 22.709 -101.062 1.00 43.41 197 HIS A O 1
ATOM 1506 N N . GLY A 1 198 ? 102.868 22.132 -101.575 1.00 39.94 198 GLY A N 1
ATOM 1507 C CA . GLY A 1 198 ? 104.135 21.803 -102.202 1.00 39.94 198 GLY A CA 1
ATOM 1508 C C . GLY A 1 198 ? 105.054 21.272 -101.080 1.00 39.94 198 GLY A C 1
ATOM 1509 O O . GLY A 1 198 ? 104.788 21.499 -99.905 1.00 39.94 198 GLY A O 1
ATOM 1510 N N . HIS A 1 199 ? 106.128 20.591 -101.479 1.00 44.03 199 HIS A N 1
ATOM 1511 C CA . HIS A 1 199 ? 107.265 20.103 -100.681 1.00 44.03 199 HIS A CA 1
ATOM 1512 C C . HIS A 1 199 ? 107.060 18.952 -99.677 1.00 44.03 199 HIS A C 1
ATOM 1514 O O . HIS A 1 199 ? 106.546 19.123 -98.580 1.00 44.03 199 HIS A O 1
ATOM 1520 N N . GLY A 1 200 ? 107.690 17.819 -100.015 1.00 41.03 200 GLY A N 1
ATOM 1521 C CA . GLY A 1 200 ? 108.468 17.048 -99.043 1.00 41.03 200 GLY A CA 1
ATOM 1522 C C . GLY A 1 200 ? 107.993 15.625 -98.761 1.00 41.03 200 GLY A C 1
ATOM 1523 O O . GLY A 1 200 ? 107.215 15.411 -97.848 1.00 41.03 200 GLY A O 1
ATOM 1524 N N . GLY A 1 201 ? 108.589 14.655 -99.463 1.00 44.78 201 GLY A N 1
ATOM 1525 C CA . GLY A 1 201 ? 109.081 13.429 -98.825 1.00 44.78 201 GLY A CA 1
ATOM 1526 C C . GLY A 1 201 ? 108.113 12.262 -98.590 1.00 44.78 201 GLY A C 1
ATOM 1527 O O . GLY A 1 201 ? 107.399 12.227 -97.603 1.00 44.78 201 GLY A O 1
ATOM 1528 N N . HIS A 1 202 ? 108.306 11.228 -99.416 1.00 46.78 202 HIS A N 1
ATOM 1529 C CA . HIS A 1 202 ? 108.252 9.796 -99.080 1.00 46.78 202 HIS A CA 1
ATOM 1530 C C . HIS A 1 202 ? 106.915 9.099 -98.755 1.00 46.78 202 HIS A C 1
ATOM 1532 O O . HIS A 1 202 ? 106.222 9.410 -97.797 1.00 46.78 202 HIS A O 1
ATOM 1538 N N . GLY A 1 203 ? 106.698 7.984 -99.472 1.00 43.94 203 GLY A N 1
ATOM 1539 C CA . GLY A 1 203 ? 106.088 6.774 -98.909 1.00 43.94 203 GLY A CA 1
ATOM 1540 C C . GLY A 1 203 ? 104.740 6.367 -99.499 1.00 43.94 203 GLY A C 1
ATOM 1541 O O . GLY A 1 203 ? 103.708 6.548 -98.864 1.00 43.94 203 GLY A O 1
ATOM 1542 N N . HIS A 1 204 ? 104.736 5.741 -100.679 1.00 41.09 204 HIS A N 1
ATOM 1543 C CA . HIS A 1 204 ? 103.563 5.012 -101.166 1.00 41.09 204 HIS A CA 1
ATOM 1544 C C . HIS A 1 204 ? 103.495 3.620 -100.519 1.00 41.09 204 HIS A C 1
ATOM 1546 O O . HIS A 1 204 ? 104.333 2.769 -100.807 1.00 41.09 204 HIS A O 1
ATOM 1552 N N . HIS A 1 205 ? 102.456 3.362 -99.724 1.00 46.50 205 HIS A N 1
ATOM 1553 C CA . HIS A 1 205 ? 101.946 2.011 -99.479 1.00 46.50 205 HIS A CA 1
ATOM 1554 C C . HIS A 1 205 ? 100.474 1.959 -99.903 1.00 46.50 205 HIS A C 1
ATOM 1556 O O . HIS A 1 205 ? 99.600 2.521 -99.248 1.00 46.50 205 HIS A O 1
ATOM 1562 N N . ASN A 1 206 ? 100.215 1.290 -101.029 1.00 44.91 206 ASN A N 1
ATOM 1563 C CA . ASN A 1 206 ? 98.872 0.923 -101.473 1.00 44.91 206 ASN A CA 1
ATOM 1564 C C . ASN A 1 206 ? 98.372 -0.243 -100.614 1.00 44.91 206 ASN A C 1
ATOM 1566 O O . ASN A 1 206 ? 98.879 -1.356 -100.739 1.00 44.91 206 ASN A O 1
ATOM 1570 N N . ASN A 1 207 ? 97.364 0.002 -99.778 1.00 46.44 207 ASN A N 1
ATOM 1571 C CA . ASN A 1 207 ? 96.629 -1.045 -99.075 1.00 46.44 207 ASN A CA 1
ATOM 1572 C C . ASN A 1 207 ? 95.313 -1.302 -99.822 1.00 46.44 207 ASN A C 1
ATOM 1574 O O . ASN A 1 207 ? 94.417 -0.459 -99.829 1.00 46.44 207 ASN A O 1
ATOM 1578 N N . TYR A 1 208 ? 95.208 -2.461 -100.471 1.00 46.94 208 TYR A N 1
ATOM 1579 C CA . TYR A 1 208 ? 93.953 -2.961 -101.032 1.00 46.94 208 TYR A CA 1
ATOM 1580 C C . TYR A 1 208 ? 93.029 -3.373 -99.878 1.00 46.94 208 TYR A C 1
ATOM 1582 O O . TYR A 1 208 ? 93.286 -4.363 -99.194 1.00 46.94 208 TYR A O 1
ATOM 1590 N N . VAL A 1 209 ? 91.950 -2.621 -99.650 1.00 52.03 209 VAL A N 1
ATOM 1591 C CA . VAL A 1 209 ? 90.895 -3.000 -98.701 1.00 52.03 209 VAL A CA 1
ATOM 1592 C C . VAL A 1 209 ? 89.871 -3.858 -99.440 1.00 52.03 209 VAL A C 1
ATOM 1594 O O . VAL A 1 209 ? 89.181 -3.392 -100.343 1.00 52.03 209 VAL A O 1
ATOM 1597 N N . ILE A 1 210 ? 89.791 -5.134 -99.063 1.00 52.41 210 ILE A N 1
ATOM 1598 C CA . ILE A 1 210 ? 88.771 -6.078 -99.531 1.00 52.41 210 ILE A CA 1
ATOM 1599 C C . ILE A 1 210 ? 87.420 -5.653 -98.922 1.00 52.41 210 ILE A C 1
ATOM 1601 O O . ILE A 1 210 ? 87.348 -5.506 -97.699 1.00 52.41 210 ILE A O 1
ATOM 1605 N N . PRO A 1 211 ? 86.344 -5.464 -99.710 1.00 49.00 211 PRO A N 1
ATOM 1606 C CA . PRO A 1 211 ? 85.045 -5.092 -99.162 1.00 49.00 211 PRO A CA 1
ATOM 1607 C C . PRO A 1 211 ? 84.478 -6.259 -98.345 1.00 49.00 211 PRO A C 1
ATOM 1609 O O . PRO A 1 211 ? 84.141 -7.316 -98.882 1.00 49.00 211 PRO A O 1
ATOM 1612 N N . GLN A 1 212 ? 84.387 -6.079 -97.025 1.00 57.09 212 GLN A N 1
ATOM 1613 C CA . GLN A 1 212 ? 83.699 -7.032 -96.162 1.00 57.09 212 GLN A CA 1
ATOM 1614 C C . GLN A 1 212 ? 82.194 -6.989 -96.434 1.00 57.09 212 GLN A C 1
ATOM 1616 O O . GLN A 1 212 ? 81.577 -5.926 -96.497 1.00 57.09 212 GLN A O 1
ATOM 1621 N N . LYS A 1 213 ? 81.616 -8.182 -96.595 1.00 56.53 213 LYS A N 1
ATOM 1622 C CA . LYS A 1 213 ? 80.186 -8.427 -96.783 1.00 56.53 213 LYS A CA 1
ATOM 1623 C C . LYS A 1 213 ? 79.412 -7.772 -95.634 1.00 56.53 213 LYS A C 1
ATOM 1625 O O . LYS A 1 213 ? 79.563 -8.174 -94.483 1.00 56.53 213 LYS A O 1
ATOM 1630 N N . VAL A 1 214 ? 78.612 -6.756 -95.948 1.00 57.97 214 VAL A N 1
ATOM 1631 C CA . VAL A 1 214 ? 77.777 -6.051 -94.971 1.00 57.97 214 VAL A CA 1
ATOM 1632 C C . VAL A 1 214 ? 76.754 -7.046 -94.414 1.00 57.97 214 VAL A C 1
ATOM 1634 O O . VAL A 1 214 ? 75.849 -7.480 -95.122 1.00 57.97 214 VAL A O 1
ATOM 1637 N N . VAL A 1 215 ? 76.941 -7.473 -93.163 1.00 63.41 215 VAL A N 1
ATOM 1638 C CA . VAL A 1 215 ? 75.962 -8.287 -92.430 1.00 63.41 215 VAL A CA 1
ATOM 1639 C C . VAL A 1 215 ? 74.877 -7.333 -91.947 1.00 63.41 215 VAL A C 1
ATOM 1641 O O . VAL A 1 215 ? 75.192 -6.416 -91.186 1.00 63.41 215 VAL A O 1
ATOM 1644 N N . SER A 1 216 ? 73.630 -7.521 -92.393 1.00 67.00 216 SER A N 1
ATOM 1645 C CA . SER A 1 216 ? 72.515 -6.691 -91.925 1.00 67.00 216 SER A CA 1
ATOM 1646 C C . SER A 1 216 ? 72.397 -6.817 -90.408 1.00 67.00 216 SER A C 1
ATOM 1648 O O . SER A 1 216 ? 72.310 -7.934 -89.888 1.00 67.00 216 SER A O 1
ATOM 1650 N N . ARG A 1 217 ? 72.408 -5.691 -89.693 1.00 77.94 217 ARG A N 1
ATOM 1651 C CA . ARG A 1 217 ? 72.231 -5.668 -88.237 1.00 77.94 217 ARG A CA 1
ATOM 1652 C C . ARG A 1 217 ? 70.855 -5.101 -87.926 1.00 77.94 217 ARG A C 1
ATOM 1654 O O . ARG A 1 217 ? 70.583 -3.940 -88.213 1.00 77.94 217 ARG A O 1
ATOM 1661 N N . THR A 1 218 ? 70.002 -5.917 -87.321 1.00 80.88 218 THR A N 1
ATOM 1662 C CA . THR A 1 218 ? 68.750 -5.443 -86.731 1.00 80.88 218 THR A CA 1
ATOM 1663 C C . THR A 1 218 ? 69.054 -4.947 -85.324 1.00 80.88 218 THR A C 1
ATOM 1665 O O . THR A 1 218 ? 69.581 -5.700 -84.506 1.00 80.88 218 THR A O 1
ATOM 1668 N N . CYS A 1 219 ? 68.753 -3.682 -85.049 1.00 84.00 219 CYS A N 1
ATOM 1669 C CA . CYS A 1 219 ? 68.797 -3.133 -83.700 1.00 84.00 219 CYS A CA 1
ATOM 1670 C C . CYS A 1 219 ? 67.384 -3.087 -83.130 1.00 84.00 219 CYS A C 1
ATOM 1672 O O . CYS A 1 219 ? 66.411 -2.949 -83.876 1.00 84.00 219 CYS A O 1
ATOM 1674 N N . SER A 1 220 ? 67.276 -3.152 -81.805 1.00 88.44 220 SER A N 1
ATOM 1675 C CA . SER A 1 220 ? 66.032 -2.861 -81.109 1.00 88.44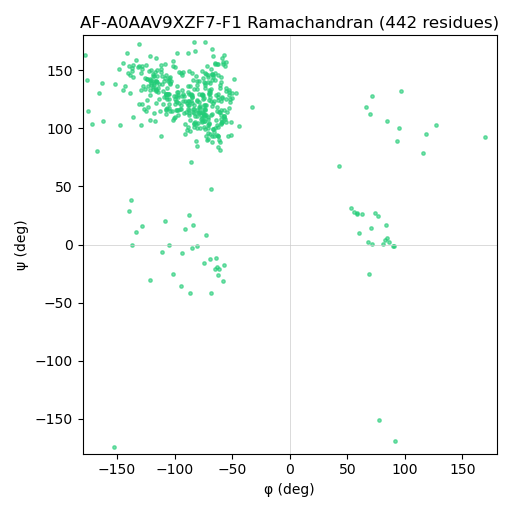 220 SER A CA 1
ATOM 1676 C C . SER A 1 220 ? 66.185 -1.637 -80.216 1.00 88.44 220 SER A C 1
ATOM 1678 O O . SER A 1 220 ? 67.234 -1.397 -79.613 1.00 88.44 220 SER A O 1
ATOM 1680 N N . LYS A 1 221 ? 65.139 -0.813 -80.175 1.00 89.62 221 LYS A N 1
ATOM 1681 C CA . LYS A 1 221 ? 64.999 0.277 -79.211 1.00 89.62 221 LYS A CA 1
ATOM 1682 C C . LYS A 1 221 ? 63.672 0.104 -78.497 1.00 89.62 221 LYS A C 1
ATOM 1684 O O . LYS A 1 221 ? 62.638 -0.099 -79.127 1.00 89.62 221 LYS A O 1
ATOM 1689 N N . THR A 1 222 ? 63.704 0.228 -77.179 1.00 90.69 222 THR A N 1
ATOM 1690 C CA . THR A 1 222 ? 62.497 0.238 -76.358 1.00 90.69 222 THR A CA 1
ATOM 1691 C C . THR A 1 222 ? 61.988 1.667 -76.225 1.00 90.69 222 THR A C 1
ATOM 1693 O O . THR A 1 222 ? 62.698 2.551 -75.743 1.00 90.69 222 THR A O 1
ATOM 1696 N N . GLU A 1 223 ? 60.747 1.899 -76.640 1.00 92.88 223 GLU A N 1
ATOM 1697 C CA . GLU A 1 223 ? 60.024 3.129 -76.325 1.00 92.88 223 GLU A CA 1
ATOM 1698 C C . GLU A 1 223 ? 59.115 2.876 -75.133 1.00 92.88 223 GLU A C 1
ATOM 1700 O O . GLU A 1 223 ? 58.363 1.904 -75.138 1.00 92.88 223 GLU A O 1
ATOM 1705 N N . SER A 1 224 ? 59.165 3.757 -74.131 1.00 92.56 224 SER A N 1
ATOM 1706 C CA . SER A 1 224 ? 58.280 3.689 -72.968 1.00 92.56 224 SER A CA 1
ATOM 1707 C C . SER A 1 224 ? 57.410 4.933 -72.870 1.00 92.56 224 SER A C 1
ATOM 1709 O O . SER A 1 224 ? 57.876 6.050 -73.096 1.00 92.56 224 SER A O 1
ATOM 1711 N N . ILE A 1 225 ? 56.143 4.721 -72.532 1.00 92.88 225 ILE A N 1
ATOM 1712 C CA . ILE A 1 225 ? 55.148 5.764 -72.294 1.00 92.88 225 ILE A CA 1
ATOM 1713 C C . ILE A 1 225 ? 54.423 5.491 -70.966 1.00 92.88 225 ILE A C 1
ATOM 1715 O O . ILE A 1 225 ? 54.356 4.334 -70.534 1.00 92.88 225 ILE A O 1
ATOM 1719 N N . PRO A 1 226 ? 53.886 6.521 -70.290 1.00 92.88 226 PRO A N 1
ATOM 1720 C CA . PRO A 1 226 ? 53.087 6.321 -69.083 1.00 92.88 226 PRO A CA 1
ATOM 1721 C C . PRO A 1 226 ? 51.842 5.471 -69.367 1.00 92.88 226 PRO A C 1
ATOM 1723 O O . PRO A 1 226 ? 51.163 5.681 -70.374 1.00 92.88 226 PRO A O 1
ATOM 1726 N N . ALA A 1 227 ? 51.537 4.525 -68.477 1.00 92.00 227 ALA A N 1
ATOM 1727 C CA . ALA A 1 227 ? 50.281 3.783 -68.522 1.00 92.00 227 ALA A CA 1
ATOM 1728 C C . ALA A 1 227 ? 49.113 4.695 -68.119 1.00 92.00 227 ALA A C 1
ATOM 1730 O O . ALA A 1 227 ? 49.247 5.568 -67.256 1.00 92.00 227 ALA A O 1
ATOM 1731 N N . LYS A 1 228 ? 47.945 4.487 -68.728 1.00 91.88 228 LYS A N 1
ATOM 1732 C CA . LYS A 1 228 ? 46.706 5.140 -68.315 1.00 91.88 228 LYS A CA 1
ATOM 1733 C C . LYS A 1 228 ? 46.186 4.426 -67.073 1.00 91.88 228 LYS A C 1
ATOM 1735 O O . LYS A 1 228 ? 45.796 3.269 -67.141 1.00 91.88 228 LYS A O 1
ATOM 1740 N N . LEU A 1 229 ? 46.172 5.123 -65.944 1.00 91.06 229 LEU A N 1
ATOM 1741 C CA . LEU A 1 229 ? 45.650 4.585 -64.690 1.00 91.06 229 LEU A CA 1
ATOM 1742 C C . LEU A 1 229 ? 44.118 4.631 -64.696 1.00 91.06 229 LEU A C 1
ATOM 1744 O O . LEU A 1 229 ? 43.527 5.710 -64.807 1.00 91.06 229 LEU A O 1
ATOM 1748 N N . ILE A 1 230 ? 43.484 3.466 -64.584 1.00 92.69 230 ILE A N 1
ATOM 1749 C CA . ILE A 1 230 ? 42.028 3.299 -64.567 1.00 92.69 230 ILE A CA 1
ATOM 1750 C C . ILE A 1 230 ? 41.618 2.637 -63.259 1.00 92.69 230 ILE A C 1
ATOM 1752 O O . ILE A 1 230 ? 42.257 1.701 -62.782 1.00 92.69 230 ILE A O 1
ATOM 1756 N N . CYS A 1 231 ? 40.543 3.139 -62.664 1.00 92.56 231 CYS A N 1
ATOM 1757 C CA . CYS A 1 231 ? 40.000 2.548 -61.456 1.00 92.56 231 CYS A CA 1
ATOM 1758 C C . CYS A 1 231 ? 39.283 1.228 -61.764 1.00 92.56 231 CYS A C 1
ATOM 1760 O O . CYS A 1 231 ? 38.521 1.181 -62.733 1.00 92.56 231 CYS A O 1
ATOM 1762 N N . PRO A 1 232 ? 39.507 0.165 -60.967 1.00 91.88 232 PRO A N 1
ATOM 1763 C CA . PRO A 1 232 ? 38.773 -1.084 -61.125 1.00 91.88 232 PRO A CA 1
ATOM 1764 C C . PRO A 1 232 ? 37.261 -0.862 -60.990 1.00 91.88 232 PRO A C 1
ATOM 1766 O O . PRO A 1 232 ? 36.815 0.094 -60.346 1.00 91.88 232 PRO A O 1
ATOM 1769 N N . GLU A 1 233 ? 36.474 -1.756 -61.587 1.00 91.12 233 GLU A N 1
ATOM 1770 C CA . GLU A 1 233 ? 35.011 -1.678 -61.580 1.00 91.12 233 GLU A CA 1
ATOM 1771 C C . GLU A 1 233 ? 34.459 -1.537 -60.149 1.00 91.12 233 GLU A C 1
ATOM 1773 O O . GLU A 1 233 ? 34.887 -2.223 -59.220 1.00 91.12 233 GLU A O 1
ATOM 1778 N N . GLY A 1 234 ? 33.533 -0.594 -59.959 1.00 86.00 234 GLY A N 1
ATOM 1779 C CA . GLY A 1 234 ? 32.966 -0.271 -58.646 1.00 86.00 234 GLY A CA 1
ATOM 178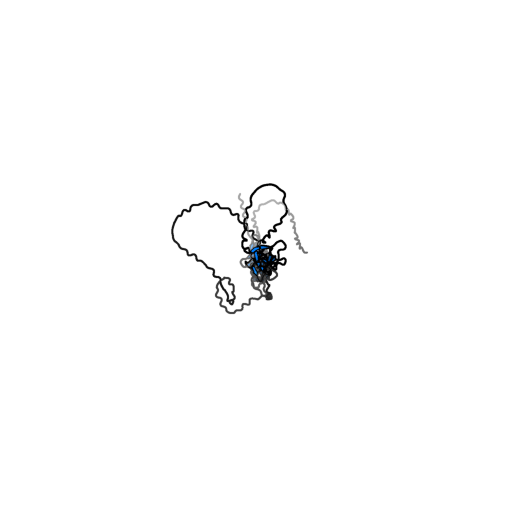0 C C . GLY A 1 234 ? 33.821 0.654 -57.769 1.00 86.00 234 GLY A C 1
ATOM 1781 O O . GLY A 1 234 ? 33.395 0.986 -56.664 1.00 86.00 234 GLY A O 1
ATOM 1782 N N . SER A 1 235 ? 34.989 1.111 -58.236 1.00 91.75 235 SER A N 1
ATOM 1783 C CA . SER A 1 235 ? 35.787 2.138 -57.552 1.00 91.75 235 SER A CA 1
ATOM 1784 C C . SER A 1 235 ? 35.835 3.454 -58.332 1.00 91.75 235 SER A C 1
ATOM 1786 O O . SER A 1 235 ? 35.739 3.484 -59.559 1.00 91.75 235 SER A O 1
ATOM 1788 N N . VAL A 1 236 ? 35.976 4.564 -57.610 1.00 92.56 236 VAL A N 1
ATOM 1789 C CA . VAL A 1 236 ? 36.023 5.920 -58.177 1.00 92.56 236 VAL A CA 1
ATOM 1790 C C . VAL A 1 236 ? 37.370 6.570 -57.899 1.00 92.56 236 VAL A C 1
ATOM 1792 O O . VAL A 1 236 ? 37.993 6.301 -56.877 1.00 92.56 236 VAL A O 1
ATOM 1795 N N . LYS A 1 237 ? 37.841 7.443 -58.791 1.00 90.62 237 LYS A N 1
ATOM 1796 C CA . LYS A 1 237 ? 39.117 8.141 -58.592 1.00 90.62 237 LYS A CA 1
ATOM 1797 C C . LYS A 1 237 ? 39.054 9.018 -57.338 1.00 90.62 237 LYS A C 1
ATOM 1799 O O . LYS A 1 237 ? 38.128 9.818 -57.202 1.00 90.62 237 LYS A O 1
ATOM 1804 N N . ASN A 1 238 ? 40.040 8.898 -56.450 1.00 90.06 238 ASN A N 1
ATOM 1805 C CA . ASN A 1 238 ? 40.138 9.755 -55.276 1.00 90.06 238 ASN A CA 1
ATOM 1806 C C . ASN A 1 238 ? 40.400 11.214 -55.713 1.00 90.06 238 ASN A C 1
ATOM 1808 O O . ASN A 1 238 ? 41.388 11.460 -56.406 1.00 90.06 238 ASN A O 1
ATOM 1812 N N . PRO A 1 239 ? 39.570 12.200 -55.327 1.00 85.38 239 PRO A N 1
ATOM 1813 C CA . PRO A 1 239 ? 39.782 13.596 -55.712 1.00 85.38 239 PRO A CA 1
ATOM 1814 C C . PRO A 1 239 ? 41.061 14.217 -55.128 1.00 85.38 239 PRO A C 1
ATOM 1816 O O . PRO A 1 239 ? 41.550 15.204 -55.674 1.00 85.38 239 PRO A O 1
ATOM 1819 N N . THR A 1 240 ? 41.615 13.663 -54.046 1.00 86.06 240 THR A N 1
ATOM 1820 C CA . THR A 1 240 ? 42.801 14.207 -53.362 1.00 86.06 240 THR A CA 1
ATOM 1821 C C . THR A 1 240 ? 44.089 13.424 -53.633 1.00 86.06 240 THR A C 1
ATOM 1823 O O . THR A 1 240 ? 45.144 13.810 -53.130 1.00 86.06 240 THR A O 1
ATOM 1826 N N . GLY A 1 241 ? 44.040 12.350 -54.430 1.00 83.44 241 GLY A N 1
ATOM 1827 C CA . GLY A 1 241 ? 45.182 11.459 -54.646 1.00 83.44 241 GLY A CA 1
ATOM 1828 C C . GLY A 1 241 ? 45.175 10.730 -55.990 1.00 83.44 241 GLY A C 1
ATOM 1829 O O . GLY A 1 241 ? 44.347 10.987 -56.862 1.00 83.44 241 GLY A O 1
ATOM 1830 N N . PHE A 1 242 ? 46.134 9.818 -56.161 1.00 84.50 242 PHE A N 1
ATOM 1831 C CA . PHE A 1 242 ? 46.252 8.971 -57.357 1.00 84.50 242 PHE A CA 1
ATOM 1832 C C . PHE A 1 242 ? 45.552 7.614 -57.214 1.00 84.50 242 PHE A C 1
ATOM 1834 O O . PHE A 1 242 ? 45.425 6.891 -58.201 1.00 84.50 242 PHE A O 1
ATOM 1841 N N . ASP A 1 243 ? 45.067 7.293 -56.016 1.00 89.50 243 ASP A N 1
ATOM 1842 C CA . ASP A 1 243 ? 44.407 6.025 -55.726 1.00 89.50 243 ASP A CA 1
ATOM 1843 C C . ASP A 1 243 ? 42.926 6.027 -56.130 1.00 89.50 243 ASP A C 1
ATOM 1845 O O . ASP A 1 243 ? 42.309 7.070 -56.373 1.00 89.50 243 ASP A O 1
ATOM 1849 N N . CYS A 1 244 ? 42.332 4.839 -56.154 1.00 91.56 244 CYS A N 1
ATOM 1850 C CA . CYS A 1 244 ? 40.903 4.648 -56.352 1.00 91.56 244 CYS A CA 1
ATOM 1851 C C . CYS A 1 244 ? 40.229 4.317 -55.018 1.00 91.56 244 CYS A C 1
ATOM 1853 O O . CYS A 1 244 ? 40.794 3.635 -54.170 1.00 91.56 244 CYS A O 1
ATOM 1855 N N . LEU A 1 245 ? 39.011 4.803 -54.812 1.00 92.69 245 LEU A N 1
ATOM 1856 C CA . LEU A 1 245 ? 38.212 4.556 -53.619 1.00 92.69 245 LEU A CA 1
ATOM 1857 C C . LEU A 1 245 ? 37.118 3.552 -53.949 1.00 92.69 245 LEU A C 1
ATOM 1859 O O . LEU A 1 245 ? 36.269 3.801 -54.806 1.00 92.69 245 LEU A O 1
ATOM 1863 N N . TYR A 1 246 ? 37.127 2.429 -53.243 1.00 92.00 246 TYR A N 1
ATOM 1864 C CA . TYR A 1 246 ? 36.037 1.466 -53.245 1.00 92.00 246 TYR A CA 1
ATOM 1865 C C . TYR A 1 246 ? 35.144 1.733 -52.035 1.00 92.00 246 TYR A C 1
ATOM 1867 O O . TYR A 1 246 ? 35.638 1.819 -50.908 1.00 92.00 246 TYR A O 1
ATOM 1875 N N . THR A 1 247 ? 33.840 1.890 -52.264 1.00 90.69 247 THR A N 1
ATOM 1876 C CA . THR A 1 247 ? 32.868 2.167 -51.199 1.00 90.69 247 THR A CA 1
ATOM 1877 C C . THR A 1 247 ? 31.980 0.951 -50.999 1.00 90.69 247 THR A C 1
ATOM 1879 O O . THR A 1 247 ? 31.291 0.527 -51.922 1.00 90.69 247 THR A O 1
ATOM 1882 N N . THR A 1 248 ? 31.979 0.403 -49.788 1.00 91.25 248 THR A N 1
ATOM 1883 C CA . THR A 1 248 ? 31.035 -0.641 -49.380 1.00 91.25 248 THR A CA 1
ATOM 1884 C C . THR A 1 248 ? 30.006 -0.045 -48.432 1.00 91.25 248 THR A C 1
ATOM 1886 O O . THR A 1 248 ? 30.364 0.696 -47.515 1.00 91.25 248 THR A O 1
ATOM 1889 N N . ILE A 1 249 ? 28.740 -0.385 -48.665 1.00 89.88 249 ILE A N 1
ATOM 1890 C CA . ILE A 1 249 ? 27.610 -0.004 -47.821 1.00 89.88 249 ILE A CA 1
ATOM 1891 C C . ILE A 1 249 ? 27.145 -1.254 -47.077 1.00 89.88 249 ILE A C 1
ATOM 1893 O O . ILE A 1 249 ? 26.940 -2.301 -47.691 1.00 89.88 249 ILE A O 1
ATOM 1897 N N . SER A 1 250 ? 26.999 -1.152 -45.762 1.00 91.38 250 SER A N 1
ATOM 1898 C CA . SER A 1 250 ? 26.440 -2.213 -44.925 1.00 91.38 250 SER A CA 1
ATOM 1899 C C . SER A 1 250 ? 25.407 -1.662 -43.948 1.00 91.38 250 SER A C 1
ATOM 1901 O O . SER A 1 250 ? 25.379 -0.466 -43.649 1.00 91.38 250 SER A O 1
ATOM 1903 N N . GLU A 1 251 ? 24.530 -2.533 -43.457 1.00 90.81 251 GLU A N 1
ATOM 1904 C CA . GLU A 1 251 ? 23.543 -2.153 -42.450 1.00 90.81 251 GLU A CA 1
ATOM 1905 C C . GLU A 1 251 ? 24.204 -1.983 -41.070 1.00 90.81 251 GLU A C 1
ATOM 1907 O O . GLU A 1 251 ? 25.077 -2.775 -40.692 1.00 90.81 251 GLU A O 1
ATOM 1912 N N . PRO A 1 252 ? 23.803 -0.968 -40.285 1.00 89.62 252 PRO A N 1
ATOM 1913 C CA . PRO A 1 252 ? 24.326 -0.773 -38.945 1.00 89.62 252 PRO A CA 1
ATOM 1914 C C . PRO A 1 252 ? 23.814 -1.843 -37.982 1.00 89.62 252 PRO A C 1
ATOM 1916 O O . PRO A 1 252 ? 22.653 -2.246 -38.003 1.00 89.62 252 PRO A O 1
ATOM 1919 N N . THR A 1 253 ? 24.675 -2.236 -37.049 1.00 88.25 253 THR A N 1
ATOM 1920 C CA . THR A 1 253 ? 24.299 -3.126 -35.949 1.00 88.25 253 THR A CA 1
ATOM 1921 C C . THR A 1 253 ? 23.609 -2.346 -34.835 1.00 88.25 253 THR A C 1
ATOM 1923 O O . THR A 1 253 ? 24.033 -1.247 -34.464 1.00 88.25 253 THR A O 1
ATOM 1926 N N . ILE A 1 254 ? 22.533 -2.915 -34.291 1.00 87.00 254 ILE A N 1
ATOM 1927 C CA . ILE A 1 254 ? 21.805 -2.347 -33.155 1.00 87.00 254 ILE A CA 1
ATOM 1928 C C . ILE A 1 254 ? 22.450 -2.841 -31.862 1.00 87.00 254 ILE A C 1
ATOM 1930 O O . ILE A 1 254 ? 22.547 -4.042 -31.621 1.00 87.00 254 ILE A O 1
ATOM 1934 N N . THR A 1 255 ? 22.871 -1.904 -31.017 1.00 87.56 255 THR A N 1
ATOM 1935 C CA . THR A 1 255 ? 23.406 -2.188 -29.684 1.00 87.56 255 THR A CA 1
ATOM 1936 C C . THR A 1 255 ? 22.620 -1.430 -28.623 1.00 87.56 255 THR A C 1
ATOM 1938 O O . THR A 1 255 ? 22.209 -0.289 -28.833 1.00 87.56 255 THR A O 1
ATOM 1941 N N . CYS A 1 256 ? 22.411 -2.068 -27.476 1.00 86.31 256 CYS A N 1
ATOM 1942 C CA . CYS A 1 256 ? 21.706 -1.484 -26.345 1.00 86.31 256 CYS A CA 1
ATOM 1943 C C . CYS A 1 256 ? 22.695 -1.067 -25.252 1.00 86.31 256 CYS A C 1
ATOM 1945 O O . CYS A 1 256 ? 23.673 -1.765 -24.978 1.00 86.31 256 CYS A O 1
ATOM 1947 N N . SER A 1 257 ? 22.474 0.098 -24.648 1.00 82.12 257 SER A N 1
ATOM 1948 C CA . SER A 1 257 ? 23.285 0.618 -23.541 1.00 82.12 257 SER A CA 1
ATOM 1949 C C . SER A 1 257 ? 22.959 -0.074 -22.212 1.00 82.12 257 SER A C 1
ATOM 1951 O O . SER A 1 257 ? 21.816 -0.452 -21.980 1.00 82.12 257 SER A O 1
ATOM 1953 N N . ASN A 1 258 ? 23.945 -0.188 -21.316 1.00 68.56 258 ASN A N 1
ATOM 1954 C CA . ASN A 1 258 ? 23.774 -0.522 -19.891 1.00 68.56 258 ASN A CA 1
ATOM 1955 C C . ASN A 1 258 ? 22.762 -1.642 -19.583 1.00 68.56 258 ASN A C 1
ATOM 1957 O O . ASN A 1 258 ? 21.717 -1.396 -18.992 1.00 68.56 258 ASN A O 1
ATOM 1961 N N . GLY A 1 259 ? 23.069 -2.882 -19.971 1.00 68.25 259 GLY A N 1
ATOM 1962 C CA . GLY A 1 259 ? 22.294 -4.056 -19.541 1.00 68.25 259 GLY A CA 1
ATOM 1963 C C . GLY A 1 259 ? 20.862 -4.153 -20.087 1.00 68.25 259 GLY A C 1
ATOM 1964 O O . GLY A 1 259 ? 20.166 -5.107 -19.750 1.00 68.25 259 GLY A O 1
ATOM 1965 N N . SER A 1 260 ? 20.423 -3.217 -20.938 1.00 82.19 260 SER A N 1
ATOM 1966 C CA . SER A 1 260 ? 19.146 -3.319 -21.652 1.00 82.19 260 SER A CA 1
ATOM 1967 C C . SER A 1 260 ? 19.219 -4.361 -22.775 1.00 82.19 260 SER A C 1
ATOM 1969 O O . SER A 1 260 ? 20.274 -4.595 -23.372 1.00 82.19 260 SER A O 1
ATOM 1971 N N . MET A 1 261 ? 18.096 -5.028 -23.044 1.00 80.31 261 MET A N 1
ATOM 1972 C CA . MET A 1 261 ? 18.015 -6.141 -23.997 1.00 80.31 261 MET A CA 1
ATOM 1973 C C . MET A 1 261 ? 17.276 -5.726 -25.268 1.00 80.31 261 MET A C 1
ATOM 1975 O O . MET A 1 261 ? 16.325 -4.949 -25.211 1.00 80.31 261 MET A O 1
ATOM 1979 N N . VAL A 1 262 ? 17.682 -6.273 -26.417 1.00 81.69 262 VAL A N 1
ATOM 1980 C CA . VAL A 1 262 ? 16.981 -6.047 -27.690 1.00 81.69 262 VAL A CA 1
ATOM 1981 C C . VAL A 1 262 ? 15.678 -6.852 -27.697 1.00 81.69 262 VAL A C 1
ATOM 1983 O O . VAL A 1 262 ? 15.707 -8.082 -27.681 1.00 81.69 262 VAL A O 1
ATOM 1986 N N . GLY A 1 263 ? 14.537 -6.168 -27.762 1.00 79.25 263 GLY A N 1
ATOM 1987 C CA . GLY A 1 263 ? 13.213 -6.762 -27.934 1.00 79.25 263 GLY A CA 1
ATOM 1988 C C . GLY A 1 263 ? 12.471 -6.086 -29.084 1.00 79.25 263 GLY A C 1
ATOM 1989 O O . GLY A 1 263 ? 12.258 -4.881 -29.057 1.00 79.25 263 GLY A O 1
ATOM 1990 N N . LYS A 1 264 ? 12.080 -6.851 -30.116 1.00 81.12 264 LYS A N 1
ATOM 1991 C CA . LYS A 1 264 ? 11.346 -6.350 -31.304 1.00 81.12 264 LYS A CA 1
ATOM 1992 C C . LYS A 1 264 ? 12.009 -5.161 -32.033 1.00 81.12 264 LYS A C 1
ATOM 1994 O O . LYS A 1 264 ? 11.318 -4.342 -32.625 1.00 81.12 264 LYS A O 1
ATOM 1999 N N . GLY A 1 265 ? 13.342 -5.083 -32.022 1.00 80.81 265 GLY A N 1
ATOM 2000 C CA . GLY A 1 265 ? 14.093 -4.003 -32.679 1.00 80.81 265 GLY A CA 1
ATOM 2001 C C . GLY A 1 265 ? 14.281 -2.743 -31.827 1.00 80.81 265 GLY A C 1
ATOM 2002 O O . GLY A 1 265 ? 14.915 -1.798 -32.286 1.00 80.81 265 GLY A O 1
ATOM 2003 N N . GLU A 1 266 ? 13.801 -2.744 -30.584 1.00 86.75 266 GLU A N 1
ATOM 2004 C CA . GLU A 1 266 ? 14.014 -1.670 -29.616 1.00 86.75 266 GLU A CA 1
ATOM 2005 C C . GLU A 1 266 ? 14.822 -2.175 -28.415 1.00 86.75 266 GLU A C 1
ATOM 2007 O O . GLU A 1 266 ? 14.910 -3.381 -28.168 1.00 86.75 266 GLU A O 1
ATOM 2012 N N . CYS A 1 267 ? 15.427 -1.259 -27.659 1.00 88.50 267 CYS A N 1
ATOM 2013 C CA . CYS A 1 267 ? 16.112 -1.606 -26.419 1.00 88.50 267 CYS A CA 1
ATOM 2014 C C . CYS A 1 267 ? 15.143 -1.481 -25.246 1.00 88.50 267 CYS A C 1
ATOM 2016 O O . CYS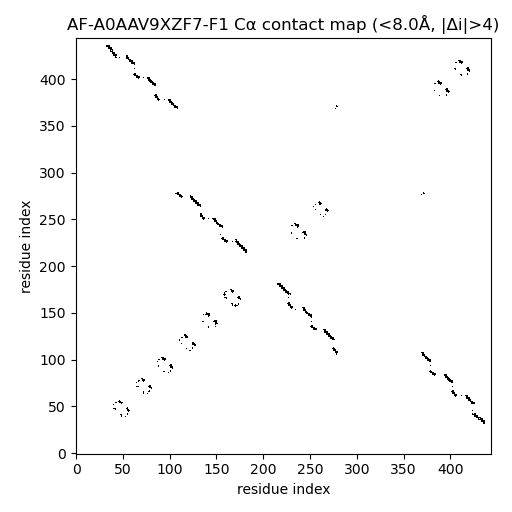 A 1 267 ? 14.503 -0.447 -25.067 1.00 88.50 267 CYS A O 1
ATOM 2018 N N . ILE A 1 268 ? 15.039 -2.536 -24.443 1.00 88.00 268 ILE A N 1
ATOM 2019 C CA . ILE A 1 268 ? 14.167 -2.583 -23.273 1.00 88.00 268 ILE A CA 1
ATOM 2020 C C . ILE A 1 268 ? 15.032 -2.503 -22.023 1.00 88.00 268 ILE A C 1
ATOM 2022 O O . ILE A 1 268 ? 15.840 -3.394 -21.749 1.00 88.00 268 ILE A O 1
ATOM 2026 N N . GLU A 1 269 ? 14.854 -1.426 -21.267 1.00 87.44 269 GLU A N 1
ATOM 2027 C CA . GLU A 1 269 ? 15.482 -1.217 -19.970 1.00 87.44 269 GLU A CA 1
ATOM 2028 C C . GLU A 1 269 ? 14.511 -1.620 -18.858 1.00 87.44 269 GLU A C 1
ATOM 2030 O O . GLU A 1 269 ? 13.351 -1.196 -18.834 1.00 87.44 269 GLU A O 1
ATOM 2035 N N . VAL A 1 270 ? 14.986 -2.459 -17.937 1.00 87.56 270 VAL A N 1
ATOM 2036 C CA . VAL A 1 270 ? 14.225 -2.854 -16.752 1.00 87.56 270 VAL A CA 1
ATOM 2037 C C . VAL A 1 270 ? 14.422 -1.786 -15.686 1.00 87.56 270 VAL A C 1
ATOM 2039 O O . VAL A 1 270 ? 15.534 -1.577 -15.207 1.00 87.56 270 VAL A O 1
ATOM 2042 N N . VAL A 1 271 ? 13.337 -1.116 -15.313 1.00 88.94 271 VAL A N 1
ATOM 2043 C CA . VAL A 1 271 ? 13.351 -0.038 -14.325 1.00 88.94 271 VAL A CA 1
ATOM 2044 C C . VAL A 1 271 ? 12.706 -0.535 -13.043 1.00 88.94 271 VAL A C 1
ATOM 2046 O O . VAL A 1 271 ? 11.596 -1.071 -13.056 1.00 88.94 271 VAL A O 1
ATOM 2049 N N . THR A 1 272 ? 13.395 -0.332 -11.924 1.00 89.38 272 THR A N 1
ATOM 2050 C CA . THR A 1 272 ? 12.875 -0.615 -10.585 1.00 89.38 272 THR A CA 1
ATOM 2051 C C . THR A 1 272 ? 12.552 0.683 -9.863 1.00 89.38 272 THR A C 1
ATOM 2053 O O . THR A 1 272 ? 13.427 1.534 -9.703 1.00 89.38 272 THR A O 1
ATOM 2056 N N . VAL A 1 273 ? 11.318 0.817 -9.390 1.00 89.31 273 VAL A N 1
ATOM 2057 C CA . VAL A 1 273 ? 10.857 1.945 -8.571 1.00 89.31 273 VAL A CA 1
ATOM 2058 C C . VAL A 1 273 ? 10.312 1.424 -7.237 1.00 89.31 273 VAL A C 1
ATOM 2060 O O . VAL A 1 273 ? 9.815 0.295 -7.189 1.00 89.31 273 VAL A O 1
ATOM 2063 N N . PRO A 1 274 ? 10.411 2.190 -6.139 1.00 88.44 274 PRO A N 1
ATOM 2064 C CA . PRO A 1 274 ? 9.790 1.805 -4.875 1.00 88.44 274 PRO A CA 1
ATOM 2065 C C . PRO A 1 274 ? 8.261 1.782 -5.008 1.00 88.44 274 PRO A C 1
ATOM 2067 O O . PRO A 1 274 ? 7.678 2.641 -5.670 1.00 88.44 274 PRO A O 1
ATOM 2070 N N . ALA A 1 275 ? 7.617 0.801 -4.378 1.00 88.75 275 ALA A N 1
ATOM 2071 C CA . ALA A 1 275 ? 6.163 0.697 -4.331 1.00 88.75 275 ALA A CA 1
ATOM 2072 C C . ALA A 1 275 ? 5.560 1.754 -3.398 1.00 88.75 275 ALA A C 1
ATOM 2074 O O . ALA A 1 275 ? 6.124 2.079 -2.349 1.00 88.75 275 ALA A O 1
ATOM 2075 N N . GLU A 1 276 ? 4.372 2.249 -3.735 1.00 88.88 276 GLU A N 1
ATOM 2076 C CA . GLU A 1 276 ? 3.632 3.142 -2.852 1.00 88.88 276 GLU A CA 1
ATOM 2077 C C . GLU A 1 276 ? 2.803 2.337 -1.849 1.00 88.88 276 GLU A C 1
ATOM 2079 O O . GLU A 1 276 ? 2.039 1.446 -2.218 1.00 88.88 276 GLU A O 1
ATOM 2084 N N . LEU A 1 277 ? 2.915 2.670 -0.561 1.00 87.88 277 LEU A N 1
ATOM 2085 C CA . LEU A 1 277 ? 2.108 2.045 0.487 1.00 87.88 277 LEU A CA 1
ATOM 2086 C C . LEU A 1 277 ? 0.738 2.725 0.573 1.00 87.88 277 LEU A C 1
ATOM 2088 O O . LEU A 1 277 ? 0.638 3.901 0.942 1.00 87.88 277 LEU A O 1
ATOM 2092 N N . GLN A 1 278 ? -0.334 1.986 0.301 1.00 88.62 278 GLN A N 1
ATOM 2093 C CA . GLN A 1 278 ? -1.714 2.456 0.429 1.00 88.62 278 GLN A CA 1
ATOM 2094 C C . GLN A 1 278 ? -2.482 1.626 1.459 1.00 88.62 278 GLN A C 1
ATOM 2096 O O . GLN A 1 278 ? -2.251 0.431 1.617 1.00 88.62 278 GLN A O 1
ATOM 2101 N N . CYS A 1 279 ? -3.391 2.270 2.192 1.00 87.56 279 CYS A N 1
ATOM 2102 C CA . CYS A 1 279 ? -4.258 1.532 3.103 1.00 87.56 279 CYS A CA 1
ATOM 2103 C C . CYS A 1 279 ? -5.315 0.776 2.294 1.00 87.56 279 CYS A C 1
ATOM 2105 O O . CYS A 1 279 ? -5.845 1.365 1.342 1.00 87.56 279 CYS A O 1
ATOM 2107 N N . PRO A 1 280 ? -5.632 -0.482 2.657 1.00 85.50 280 PRO A N 1
ATOM 2108 C CA . PRO A 1 280 ? -6.724 -1.209 2.033 1.00 85.50 280 PRO A CA 1
ATOM 2109 C C . PRO A 1 280 ? -7.979 -0.342 2.094 1.00 85.50 280 PRO A C 1
ATOM 2111 O O . PRO A 1 280 ? -8.386 0.100 3.168 1.00 85.50 280 PRO A O 1
ATOM 2114 N N . LYS A 1 281 ? -8.577 -0.048 0.939 1.00 79.19 281 LYS A N 1
ATOM 2115 C CA . LYS A 1 281 ? -9.922 0.518 0.926 1.00 79.19 281 LYS A CA 1
ATOM 2116 C C . LYS A 1 281 ? -10.847 -0.650 1.218 1.00 79.19 281 LYS A C 1
ATOM 2118 O O . LYS A 1 281 ? -11.005 -1.513 0.359 1.00 79.19 281 LYS A O 1
ATOM 2123 N N . THR A 1 282 ? -11.407 -0.704 2.421 1.00 66.62 282 THR A N 1
ATOM 2124 C CA . THR A 1 282 ? -12.468 -1.659 2.727 1.00 66.62 282 THR A CA 1
ATOM 2125 C C . THR A 1 282 ? -13.614 -1.375 1.761 1.00 66.62 282 THR A C 1
ATOM 2127 O O . THR A 1 282 ? -14.304 -0.360 1.880 1.00 66.62 282 THR A O 1
ATOM 2130 N N . GLU A 1 283 ? -13.798 -2.229 0.754 1.00 59.53 283 GLU A N 1
ATOM 2131 C CA . GLU A 1 283 ? -15.054 -2.262 0.021 1.00 59.53 283 GLU A CA 1
ATOM 2132 C C . GLU A 1 283 ? -16.110 -2.669 1.039 1.00 59.53 283 GLU A C 1
ATOM 2134 O O . GLU A 1 283 ? -16.178 -3.824 1.460 1.00 59.53 283 GLU A O 1
ATOM 2139 N N . ILE A 1 284 ? -16.890 -1.690 1.499 1.00 50.78 284 ILE A N 1
ATOM 2140 C CA . ILE A 1 284 ? -18.035 -1.928 2.364 1.00 50.78 284 ILE A CA 1
ATOM 2141 C C . ILE A 1 284 ? -18.987 -2.793 1.540 1.00 50.78 284 ILE A C 1
ATOM 2143 O O . ILE A 1 284 ? -19.789 -2.281 0.757 1.00 50.78 284 ILE A O 1
ATOM 2147 N N . LYS A 1 285 ? -18.888 -4.118 1.679 1.00 46.84 285 LYS A N 1
ATOM 2148 C CA . LYS A 1 285 ? -19.958 -5.013 1.259 1.00 46.84 285 LYS A CA 1
ATOM 2149 C C . LYS A 1 285 ? -21.152 -4.569 2.079 1.00 46.84 285 LYS A C 1
ATOM 2151 O O . LYS A 1 285 ? -21.190 -4.804 3.283 1.00 46.84 285 LYS A O 1
ATOM 2156 N N . GLN A 1 286 ? -22.076 -3.855 1.441 1.00 39.72 286 GLN A N 1
ATOM 2157 C CA . GLN A 1 286 ? -23.370 -3.538 2.017 1.00 39.72 286 GLN A CA 1
ATOM 2158 C C . GLN A 1 286 ? -24.087 -4.865 2.247 1.00 39.72 286 GLN A C 1
ATOM 2160 O O . GLN A 1 286 ? -24.845 -5.346 1.407 1.00 39.72 286 GLN A O 1
ATOM 2165 N N . VAL A 1 287 ? -23.799 -5.502 3.377 1.00 49.12 287 VAL A N 1
ATOM 2166 C CA . VAL A 1 287 ? -24.671 -6.521 3.924 1.00 49.12 287 VAL A CA 1
ATOM 2167 C C . VAL A 1 287 ? -25.868 -5.724 4.410 1.00 49.12 287 VAL A C 1
ATOM 2169 O O . VAL A 1 287 ? -25.871 -5.180 5.509 1.00 49.12 287 VAL A O 1
ATOM 2172 N N . ASN A 1 288 ? -26.855 -5.567 3.529 1.00 41.81 288 ASN A N 1
ATOM 2173 C CA . ASN A 1 288 ? -28.161 -4.991 3.834 1.00 41.81 288 ASN A CA 1
ATOM 2174 C C . ASN A 1 288 ? -28.952 -5.939 4.755 1.00 41.81 288 ASN A C 1
ATOM 2176 O O . ASN A 1 288 ? -30.117 -6.240 4.509 1.00 41.81 288 ASN A O 1
ATOM 2180 N N . GLU A 1 289 ? -28.327 -6.430 5.822 1.00 48.97 289 GLU A N 1
ATOM 2181 C CA . GLU A 1 289 ? -29.035 -6.978 6.964 1.00 48.97 289 GLU A CA 1
ATOM 2182 C C . GLU A 1 289 ? -29.461 -5.780 7.799 1.00 48.97 289 GLU A C 1
ATOM 2184 O O . GLU A 1 289 ? -28.772 -5.296 8.694 1.00 48.97 289 GLU A O 1
ATOM 2189 N N . PHE A 1 290 ? -30.609 -5.243 7.398 1.00 44.09 290 PHE A N 1
ATOM 2190 C CA . PHE A 1 290 ? -31.385 -4.282 8.155 1.00 44.09 290 PHE A CA 1
ATOM 2191 C C . PHE A 1 290 ? -31.635 -4.871 9.551 1.00 44.09 290 PHE A C 1
ATOM 2193 O O . PHE A 1 290 ? -32.557 -5.660 9.753 1.00 44.09 290 PHE A O 1
ATOM 2200 N N . TYR A 1 291 ? -30.770 -4.534 10.506 1.00 44.59 291 TYR A N 1
ATOM 2201 C CA . TYR A 1 291 ? -30.958 -4.854 11.914 1.00 44.59 291 TYR A CA 1
ATOM 2202 C C . TYR A 1 291 ? -32.192 -4.073 12.383 1.00 44.59 291 TYR A C 1
ATOM 2204 O O . TYR A 1 291 ? -32.121 -2.872 12.631 1.00 44.59 291 TYR A O 1
ATOM 2212 N N . ASP A 1 292 ? -33.348 -4.738 12.463 1.00 43.06 292 ASP A N 1
ATOM 2213 C CA . ASP A 1 292 ? -34.646 -4.095 12.731 1.00 43.06 292 ASP A CA 1
ATOM 2214 C C . ASP A 1 292 ? -34.823 -3.609 14.182 1.00 43.06 292 ASP A C 1
ATOM 2216 O O . ASP A 1 292 ? -35.916 -3.191 14.569 1.00 43.06 292 ASP A O 1
ATOM 2220 N N . GLY A 1 293 ? -33.767 -3.659 15.000 1.00 41.53 293 GLY A N 1
ATOM 2221 C CA . GLY A 1 293 ? -33.784 -3.195 16.384 1.00 41.53 293 GLY A CA 1
ATOM 2222 C C . GLY A 1 293 ? -34.794 -3.919 17.280 1.00 41.53 293 GLY A C 1
ATOM 2223 O O . GLY A 1 293 ? -35.007 -3.478 18.411 1.00 41.53 293 GLY A O 1
ATOM 2224 N N . LYS A 1 294 ? -35.431 -5.014 16.837 1.00 41.31 294 LYS A N 1
ATOM 2225 C CA . LYS A 1 294 ? -36.338 -5.765 17.702 1.00 41.31 294 LYS A CA 1
ATOM 2226 C C . LYS A 1 294 ? -35.539 -6.680 18.610 1.00 41.31 294 LYS A C 1
ATOM 2228 O O . LYS A 1 294 ? -34.776 -7.533 18.167 1.00 41.31 294 LYS A O 1
ATOM 2233 N N . LEU A 1 295 ? -35.777 -6.521 19.912 1.00 38.50 295 LEU A N 1
ATOM 2234 C CA . LEU A 1 295 ? -35.403 -7.496 20.928 1.00 38.50 295 LEU A CA 1
ATOM 2235 C C . LEU A 1 295 ? -35.917 -8.882 20.509 1.00 38.50 295 LEU A C 1
ATOM 2237 O O . LEU A 1 295 ? -37.106 -9.184 20.650 1.00 38.50 295 LEU A O 1
ATOM 2241 N N . TYR A 1 296 ? -35.018 -9.754 20.062 1.00 37.66 296 TYR A N 1
ATOM 2242 C CA . TYR A 1 296 ? -35.287 -11.183 20.032 1.00 37.66 296 TYR A CA 1
ATOM 2243 C C . TYR A 1 296 ? -35.259 -11.674 21.477 1.00 37.66 296 TYR A C 1
ATOM 2245 O O . TYR A 1 296 ? -34.223 -12.037 22.026 1.00 37.66 296 TYR A O 1
ATOM 2253 N N . SER A 1 297 ? -36.426 -11.638 22.123 1.00 36.00 297 SER A N 1
ATOM 2254 C CA . SER A 1 297 ? -36.667 -12.396 23.346 1.00 36.00 297 SER A CA 1
ATOM 2255 C C . SER A 1 297 ? -36.298 -13.849 23.058 1.00 36.00 297 SER A C 1
ATOM 2257 O O . SER A 1 297 ? -36.911 -14.484 22.196 1.00 36.00 297 SER A O 1
ATOM 2259 N N . LEU A 1 298 ? -35.292 -14.363 23.767 1.00 34.25 298 LEU A N 1
ATOM 2260 C CA . LEU A 1 298 ? -34.958 -15.781 23.814 1.00 34.25 298 LEU A CA 1
ATOM 2261 C C . LEU A 1 298 ? -36.165 -16.545 24.381 1.00 34.25 298 LEU A C 1
ATOM 2263 O O . LEU A 1 298 ? -36.232 -16.867 25.567 1.00 34.25 298 LEU A O 1
ATOM 2267 N N . LYS A 1 299 ? -37.158 -16.833 23.534 1.00 34.16 299 LYS A N 1
ATOM 2268 C CA . LYS A 1 299 ? -38.155 -17.859 23.814 1.00 34.16 299 LYS A CA 1
ATOM 2269 C C . LYS A 1 299 ? -37.443 -19.193 23.705 1.00 34.16 299 LYS A C 1
ATOM 2271 O O . LYS A 1 299 ? -37.214 -19.712 22.616 1.00 34.16 299 LYS A O 1
ATOM 2276 N N . ASN A 1 300 ? -37.100 -19.704 24.880 1.00 36.88 300 ASN A N 1
ATOM 2277 C CA . ASN A 1 300 ? -36.627 -21.051 25.130 1.00 36.88 300 ASN A CA 1
ATOM 2278 C C . ASN A 1 300 ? -37.602 -22.044 24.474 1.00 36.88 300 ASN A C 1
ATOM 2280 O O . ASN A 1 300 ? -38.660 -22.358 25.019 1.00 36.88 300 ASN A O 1
ATOM 2284 N N . THR A 1 301 ? -37.294 -22.457 23.247 1.00 32.88 301 THR A N 1
ATOM 2285 C CA . THR A 1 301 ? -38.031 -23.503 22.549 1.00 32.88 301 THR A CA 1
ATOM 2286 C C . THR A 1 301 ? -37.459 -24.810 23.056 1.00 32.88 301 THR A C 1
ATOM 2288 O O . THR A 1 301 ? -36.367 -25.233 22.689 1.00 32.88 301 THR A O 1
ATOM 2291 N N . SER A 1 302 ? -38.197 -25.414 23.979 1.00 42.91 302 SER A N 1
ATOM 2292 C CA . SER A 1 302 ? -37.968 -26.748 24.507 1.00 42.91 302 SER A CA 1
ATOM 2293 C C . SER A 1 302 ? -38.052 -27.779 23.384 1.00 42.91 302 SER A C 1
ATOM 2295 O O . SER A 1 302 ? -39.114 -28.342 23.141 1.00 42.91 302 SER A O 1
ATOM 2297 N N . ASN A 1 303 ? -36.927 -28.035 22.722 1.00 37.81 303 ASN A N 1
ATOM 2298 C CA . ASN A 1 303 ? -36.681 -29.283 22.018 1.00 37.81 303 ASN A CA 1
ATOM 2299 C C . ASN A 1 303 ? -35.508 -29.996 22.692 1.00 37.81 303 ASN A C 1
ATOM 2301 O O . ASN A 1 303 ? -34.420 -29.447 22.842 1.00 37.81 303 ASN A O 1
ATOM 2305 N N . ASN A 1 304 ? -35.800 -31.216 23.142 1.00 44.47 304 ASN A N 1
ATOM 2306 C CA . ASN A 1 304 ? -34.914 -32.156 23.818 1.00 44.47 304 ASN A CA 1
ATOM 2307 C C . ASN A 1 304 ? -33.533 -32.242 23.155 1.00 44.47 304 ASN A C 1
ATOM 2309 O O . ASN A 1 304 ? -33.356 -32.958 22.172 1.00 44.47 304 ASN A O 1
ATOM 2313 N N . ILE A 1 305 ? -32.539 -31.593 23.755 1.00 36.31 305 ILE A N 1
ATOM 2314 C CA . ILE A 1 305 ? -31.135 -31.955 23.582 1.00 36.31 305 ILE A CA 1
ATOM 2315 C C . ILE A 1 305 ? -30.573 -32.184 24.979 1.00 36.31 305 ILE A C 1
ATOM 2317 O O . ILE A 1 305 ? -30.542 -31.295 25.828 1.00 36.31 305 ILE A O 1
ATOM 2321 N N . THR A 1 306 ? -30.184 -33.427 25.234 1.00 33.47 306 THR A N 1
ATOM 2322 C CA . THR A 1 306 ? -29.611 -33.883 26.496 1.00 33.47 306 THR A CA 1
ATOM 2323 C C . THR A 1 306 ? -28.221 -33.263 26.659 1.00 33.47 306 THR A C 1
ATOM 2325 O O . THR A 1 306 ? -27.232 -33.776 26.143 1.00 33.47 306 THR A O 1
ATOM 2328 N N . LEU A 1 307 ? -28.132 -32.136 27.365 1.00 30.98 307 LEU A N 1
ATOM 2329 C CA . LEU A 1 307 ? -26.859 -31.520 27.738 1.00 30.98 307 LEU A CA 1
ATOM 2330 C C . LEU A 1 307 ? -26.252 -32.285 28.920 1.00 30.98 307 LEU A C 1
ATOM 2332 O O . LEU A 1 307 ? -26.636 -32.101 30.074 1.00 30.98 307 LEU A O 1
ATOM 2336 N N . LYS A 1 308 ? -25.280 -33.156 28.630 1.00 33.16 308 LYS A N 1
ATOM 2337 C CA . LYS A 1 308 ? -24.312 -33.619 29.631 1.00 33.16 308 LYS A CA 1
ATOM 2338 C C . LYS A 1 308 ? -23.336 -32.471 29.890 1.00 33.16 308 LYS A C 1
ATOM 2340 O O . LYS A 1 308 ? -22.640 -32.036 28.978 1.00 33.16 308 LYS A O 1
ATOM 2345 N N . GLY A 1 309 ? -23.322 -31.973 31.123 1.00 39.03 309 GLY A N 1
ATOM 2346 C CA . GLY A 1 309 ? -22.476 -30.855 31.529 1.00 39.03 309 GLY A CA 1
ATOM 2347 C C . GLY A 1 309 ? -20.989 -31.175 31.402 1.00 39.03 309 GLY A C 1
ATOM 2348 O O . GLY A 1 309 ? -20.521 -32.158 31.971 1.00 39.03 309 GLY A O 1
ATOM 2349 N N . ILE A 1 310 ? -20.259 -30.316 30.690 1.00 33.09 310 ILE A N 1
ATOM 2350 C CA . ILE A 1 310 ? -18.800 -30.195 30.751 1.00 33.09 310 ILE A CA 1
ATOM 2351 C C . ILE A 1 310 ? -18.467 -28.701 30.617 1.00 33.09 310 ILE A C 1
ATOM 2353 O O . ILE A 1 310 ? -19.120 -27.975 29.870 1.00 33.09 310 ILE A O 1
ATOM 2357 N N . GLY A 1 311 ? -17.532 -28.247 31.451 1.00 28.88 311 GLY A N 1
ATOM 2358 C CA . GLY A 1 311 ? -17.314 -26.851 31.811 1.00 28.88 311 GLY A CA 1
ATOM 2359 C C . GLY A 1 311 ? -16.662 -25.941 30.768 1.00 28.88 311 GLY A C 1
ATOM 2360 O O . GLY A 1 311 ? -16.218 -26.352 29.701 1.00 28.88 311 GLY A O 1
ATOM 2361 N N . TYR A 1 312 ? -16.632 -24.671 31.172 1.00 33.44 312 TYR A N 1
ATOM 2362 C CA . TYR A 1 312 ? -16.070 -23.487 30.534 1.00 33.44 312 TYR A CA 1
ATOM 2363 C C . TYR A 1 312 ? -14.812 -23.728 29.686 1.00 33.44 312 TYR A C 1
ATOM 2365 O O . TYR A 1 312 ? -13.750 -24.080 30.195 1.00 33.44 312 TYR A O 1
ATOM 2373 N N . GLY A 1 313 ? -14.933 -23.425 28.395 1.00 29.98 313 GLY A N 1
ATOM 2374 C CA . GLY A 1 313 ? -13.834 -23.308 27.448 1.00 29.98 313 GLY A CA 1
ATOM 2375 C C . GLY A 1 313 ? -14.377 -22.841 26.104 1.00 29.98 313 GLY A C 1
ATOM 2376 O O . GLY A 1 313 ? -15.185 -23.530 25.489 1.00 29.98 313 GLY A O 1
ATOM 2377 N N . SER A 1 314 ? -13.982 -21.643 25.686 1.00 30.22 314 SER A N 1
ATOM 2378 C CA . SER A 1 314 ? -14.361 -20.993 24.432 1.00 30.22 314 SER A CA 1
ATOM 2379 C C . SER A 1 314 ? -14.161 -21.933 23.239 1.00 30.22 314 SER A C 1
ATOM 2381 O O . SER A 1 314 ? -13.056 -22.436 23.041 1.00 30.22 314 SER A O 1
ATOM 2383 N N . GLN A 1 315 ? -15.192 -22.144 22.419 1.00 30.42 315 GLN A N 1
ATOM 2384 C CA . GLN A 1 315 ? -15.033 -22.786 21.114 1.00 30.42 315 GLN A CA 1
ATOM 2385 C C . GLN A 1 315 ? -15.585 -21.883 20.015 1.00 30.42 315 GLN A C 1
ATOM 2387 O O . GLN A 1 315 ? -16.740 -21.464 20.049 1.00 30.42 315 GLN A O 1
ATOM 2392 N N . TYR A 1 316 ? -14.720 -21.597 19.045 1.00 27.62 316 TYR A N 1
ATOM 2393 C CA . TYR A 1 316 ? -15.088 -21.056 17.746 1.00 27.62 316 TYR A CA 1
ATOM 2394 C C . TYR A 1 316 ? -15.816 -22.145 16.952 1.00 27.62 316 TYR A C 1
ATOM 2396 O O . TYR A 1 316 ? -15.334 -23.275 16.852 1.00 27.62 316 TYR A O 1
ATOM 2404 N N . VAL A 1 317 ? -16.969 -21.796 16.386 1.00 26.98 317 VAL A N 1
ATOM 2405 C CA . VAL A 1 317 ? -17.705 -22.638 15.439 1.00 26.98 317 VAL A CA 1
ATOM 2406 C C . VAL A 1 317 ? -16.998 -22.535 14.088 1.00 26.98 317 VAL A C 1
ATOM 2408 O O . VAL A 1 317 ? -17.024 -21.480 13.460 1.00 26.98 317 VAL A O 1
ATOM 2411 N N . TYR A 1 318 ? -16.360 -23.614 13.637 1.00 28.55 318 TYR A N 1
ATOM 2412 C CA . TYR A 1 318 ? -15.941 -23.739 12.242 1.00 28.55 318 TYR A CA 1
ATOM 2413 C C . TYR A 1 318 ? -17.089 -24.329 11.424 1.00 28.55 318 TYR A C 1
ATOM 2415 O O . TYR A 1 318 ? -17.668 -25.352 11.793 1.00 28.55 318 TYR A O 1
ATOM 2423 N N . ASN A 1 319 ? -17.410 -23.668 10.313 1.00 29.16 319 ASN A N 1
ATOM 2424 C CA . ASN A 1 319 ? -18.359 -24.157 9.322 1.00 29.16 319 ASN A CA 1
ATOM 2425 C C . ASN A 1 319 ? -17.754 -25.369 8.593 1.00 29.16 319 ASN A C 1
ATOM 2427 O O . ASN A 1 319 ? -16.604 -25.335 8.161 1.00 29.16 319 ASN A O 1
ATOM 2431 N N . GLN A 1 320 ? -18.512 -26.457 8.488 1.00 34.84 320 GLN A N 1
ATOM 2432 C CA . GLN A 1 320 ? -18.009 -27.780 8.110 1.00 34.84 320 GLN A CA 1
ATOM 2433 C C . GLN A 1 320 ? -17.974 -28.047 6.594 1.00 34.84 320 GLN A C 1
ATOM 2435 O O . GLN A 1 320 ? -18.004 -29.206 6.195 1.00 34.84 320 GLN A O 1
ATOM 2440 N N . ASN A 1 321 ? -17.880 -27.015 5.747 1.00 36.72 321 ASN A N 1
ATOM 2441 C CA . ASN A 1 321 ? -18.032 -27.173 4.292 1.00 36.72 321 ASN A CA 1
ATOM 2442 C C . ASN A 1 321 ? -16.917 -26.595 3.401 1.00 36.72 321 ASN A C 1
ATOM 2444 O O . ASN A 1 321 ? -17.118 -26.530 2.194 1.00 36.72 321 ASN A O 1
ATOM 2448 N N . ASP A 1 322 ? -15.729 -26.277 3.925 1.00 35.03 322 ASP A N 1
ATOM 2449 C CA . ASP A 1 322 ? -14.595 -25.877 3.074 1.00 35.03 322 ASP A CA 1
ATOM 2450 C C . ASP A 1 322 ? -13.481 -26.930 3.079 1.00 35.03 322 ASP A C 1
ATOM 2452 O O . ASP A 1 322 ? -12.579 -26.961 3.917 1.00 35.03 322 ASP A O 1
ATOM 2456 N N . ALA A 1 323 ? -13.553 -27.824 2.094 1.00 42.53 323 ALA A N 1
ATOM 2457 C CA . ALA A 1 323 ? -12.482 -28.740 1.741 1.00 42.53 323 ALA A CA 1
ATOM 2458 C C . ALA A 1 323 ? -11.452 -28.020 0.856 1.00 42.53 323 ALA A C 1
ATOM 2460 O O . ALA A 1 323 ? -11.563 -28.047 -0.366 1.00 42.53 323 ALA A O 1
ATOM 2461 N N . ASN A 1 324 ? -10.443 -27.385 1.461 1.00 39.59 324 ASN A N 1
ATOM 2462 C CA . ASN A 1 324 ? -9.114 -27.232 0.854 1.00 39.59 324 ASN A CA 1
ATOM 2463 C C . ASN A 1 324 ? -8.099 -26.648 1.849 1.00 39.59 324 ASN A C 1
ATOM 2465 O O . ASN A 1 324 ? -8.066 -25.446 2.089 1.00 39.59 324 ASN A O 1
ATOM 2469 N N . TYR A 1 325 ? -7.220 -27.499 2.382 1.00 31.50 325 TYR A N 1
ATOM 2470 C CA . TYR A 1 325 ? -6.002 -27.072 3.074 1.00 31.50 325 TYR A CA 1
ATOM 2471 C C . TYR A 1 325 ? -4.800 -27.827 2.502 1.00 31.50 325 TYR A C 1
ATOM 2473 O O . TYR A 1 325 ? -4.554 -28.984 2.841 1.00 31.50 325 TYR A O 1
ATOM 2481 N N . ASN A 1 326 ? -4.020 -27.142 1.664 1.00 37.75 326 ASN A N 1
ATOM 2482 C CA . ASN A 1 326 ? -2.617 -27.475 1.434 1.00 37.75 326 ASN A CA 1
ATOM 2483 C C . ASN A 1 326 ? -1.792 -26.835 2.560 1.00 37.75 326 ASN A C 1
ATOM 2485 O O . ASN A 1 326 ? -1.717 -25.614 2.670 1.00 37.75 326 ASN A O 1
ATOM 2489 N N . GLN A 1 327 ? -1.190 -27.663 3.416 1.00 36.19 327 GLN A N 1
ATOM 2490 C CA . GLN A 1 327 ? -0.245 -27.230 4.450 1.00 36.19 327 GLN A CA 1
ATOM 2491 C C . GLN A 1 327 ? 1.163 -27.021 3.866 1.00 36.19 327 GLN A C 1
ATOM 2493 O O . GLN A 1 327 ? 1.608 -27.858 3.075 1.00 36.19 327 GLN A O 1
ATOM 2498 N N . PRO A 1 328 ? 1.952 -26.038 4.340 1.00 30.59 328 PRO A N 1
ATOM 2499 C CA . PRO A 1 328 ? 3.401 -26.131 4.299 1.00 30.59 328 PRO A CA 1
ATOM 2500 C C . PRO A 1 328 ? 3.930 -26.882 5.533 1.00 30.59 328 PRO A C 1
ATOM 2502 O O . PRO A 1 328 ? 3.616 -26.568 6.681 1.00 30.59 328 PRO A O 1
ATOM 2505 N N . LYS A 1 329 ? 4.771 -27.887 5.268 1.00 35.69 329 LYS A N 1
ATOM 2506 C CA . LYS A 1 329 ? 5.540 -28.661 6.250 1.00 35.69 329 LYS A CA 1
ATOM 2507 C C . LYS A 1 329 ? 6.497 -27.750 7.029 1.00 35.69 329 LYS A C 1
ATOM 2509 O O . LYS A 1 329 ? 7.483 -27.284 6.465 1.00 35.69 329 LYS A O 1
ATOM 2514 N N . ALA A 1 330 ? 6.280 -27.592 8.333 1.00 30.97 330 ALA A N 1
ATOM 2515 C CA . ALA A 1 330 ? 7.314 -27.129 9.256 1.00 30.97 330 ALA A CA 1
ATOM 2516 C C . ALA A 1 330 ? 8.010 -28.341 9.898 1.00 30.97 330 ALA A C 1
ATOM 2518 O O . ALA A 1 330 ? 7.387 -29.181 10.549 1.00 30.97 330 ALA A O 1
ATOM 2519 N N . ILE A 1 331 ? 9.319 -28.439 9.672 1.00 32.47 331 ILE A N 1
ATOM 2520 C CA . ILE A 1 331 ? 10.214 -29.458 10.222 1.00 32.47 331 ILE A CA 1
ATOM 2521 C C . ILE A 1 331 ? 10.495 -29.114 11.689 1.00 32.47 331 ILE A C 1
ATOM 2523 O O . ILE A 1 331 ? 11.152 -28.122 11.990 1.00 32.47 331 ILE A O 1
ATOM 2527 N N . ILE A 1 332 ? 10.022 -29.956 12.608 1.00 31.09 332 ILE A N 1
ATOM 2528 C CA . ILE A 1 332 ? 10.404 -29.928 14.024 1.00 31.09 332 ILE A CA 1
ATOM 2529 C C . ILE A 1 332 ? 11.612 -30.856 14.199 1.00 31.09 332 ILE A C 1
ATOM 2531 O O . ILE A 1 332 ? 11.467 -32.078 14.232 1.00 31.09 332 ILE A O 1
ATOM 2535 N N . THR A 1 333 ? 12.817 -30.302 14.343 1.00 30.27 333 THR A N 1
ATOM 2536 C CA . THR A 1 333 ? 13.971 -31.074 14.829 1.00 30.27 333 THR A CA 1
ATOM 2537 C C . THR A 1 333 ? 13.871 -31.251 16.341 1.00 30.27 333 THR A C 1
ATOM 2539 O O . THR A 1 333 ? 14.052 -30.318 17.124 1.00 30.27 333 THR A O 1
ATOM 2542 N N . ARG A 1 334 ? 13.571 -32.486 16.747 1.00 29.47 334 ARG A N 1
ATOM 2543 C CA . ARG A 1 334 ? 13.495 -32.954 18.133 1.00 29.47 334 ARG A CA 1
ATOM 2544 C C . ARG A 1 334 ? 14.909 -33.075 18.722 1.00 29.47 334 ARG A C 1
ATOM 2546 O O . ARG A 1 334 ? 15.717 -33.863 18.236 1.00 29.47 334 ARG A O 1
ATOM 2553 N N . ARG A 1 335 ? 15.192 -32.339 19.804 1.00 35.50 335 ARG A N 1
ATOM 2554 C CA . ARG A 1 335 ? 16.324 -32.602 20.711 1.00 35.50 335 ARG A CA 1
ATOM 2555 C C . ARG A 1 335 ? 16.130 -33.971 21.367 1.00 35.50 335 ARG A C 1
ATOM 2557 O O . ARG A 1 335 ? 15.180 -34.156 22.124 1.00 35.50 335 ARG A O 1
ATOM 2564 N N . LEU A 1 336 ? 17.054 -34.896 21.127 1.00 38.62 336 LEU A N 1
ATOM 2565 C CA . LEU A 1 336 ? 17.254 -36.063 21.982 1.00 38.62 336 LEU A CA 1
ATOM 2566 C C . LEU A 1 336 ? 18.410 -35.764 22.933 1.00 38.62 336 LEU A C 1
ATOM 2568 O O . LEU A 1 336 ? 19.544 -35.553 22.509 1.00 38.62 336 LEU A O 1
ATOM 2572 N N . GLY A 1 337 ? 18.096 -35.722 24.226 1.00 41.62 337 GLY A N 1
ATOM 2573 C CA . GLY A 1 337 ? 19.093 -35.711 25.283 1.00 41.62 337 GLY A CA 1
ATOM 2574 C C . GLY A 1 337 ? 19.809 -37.057 25.361 1.00 41.62 337 GLY A C 1
ATOM 2575 O O . GLY A 1 337 ? 19.180 -38.113 25.295 1.00 41.62 337 GLY A O 1
ATOM 2576 N N . LYS A 1 338 ? 21.126 -37.011 25.561 1.00 41.94 338 LYS A N 1
ATOM 2577 C CA . LYS A 1 338 ? 21.908 -38.152 26.036 1.00 41.94 338 LYS A CA 1
ATOM 2578 C C . LYS A 1 338 ? 22.798 -37.704 27.192 1.00 41.94 338 LYS A C 1
ATOM 2580 O O . LYS A 1 338 ? 23.591 -36.778 27.060 1.00 41.94 338 LYS A O 1
ATOM 2585 N N . ARG A 1 339 ? 22.587 -38.365 28.333 1.00 45.56 339 ARG A N 1
ATOM 2586 C CA . ARG A 1 339 ? 23.449 -38.395 29.521 1.00 45.56 339 ARG A CA 1
ATOM 2587 C C . ARG A 1 339 ? 24.747 -39.153 29.210 1.00 45.56 339 ARG A C 1
ATOM 2589 O O . ARG A 1 339 ? 24.718 -40.112 28.444 1.00 45.56 339 ARG A O 1
ATOM 2596 N N . GLY A 1 340 ? 25.817 -38.768 29.903 1.00 37.38 340 GLY A N 1
ATOM 2597 C CA . GLY A 1 340 ? 27.150 -39.387 29.906 1.00 37.38 340 GLY A CA 1
ATOM 2598 C C . GLY A 1 340 ? 28.181 -38.299 29.605 1.00 37.38 340 GLY A C 1
ATOM 2599 O O . GLY A 1 340 ? 28.196 -37.780 28.503 1.00 37.38 340 GLY A O 1
ATOM 2600 N N . GLY A 1 341 ? 28.937 -37.767 30.564 1.00 47.09 341 GLY A N 1
ATOM 2601 C CA . GLY A 1 341 ? 29.833 -38.504 31.452 1.00 47.09 341 GLY A CA 1
ATOM 2602 C C . GLY A 1 341 ? 31.218 -38.492 30.805 1.00 47.09 341 GLY A C 1
ATOM 2603 O O . GLY A 1 341 ? 31.510 -39.361 29.996 1.00 47.09 341 GLY A O 1
ATOM 2604 N N . GLY A 1 342 ? 32.029 -37.474 31.103 1.00 38.19 342 GLY A N 1
ATOM 2605 C CA . GLY A 1 342 ? 33.363 -37.322 30.520 1.00 38.19 342 GLY A CA 1
ATOM 2606 C C . GLY A 1 342 ? 33.969 -35.958 30.824 1.00 38.19 342 GLY A C 1
ATOM 2607 O O . GLY A 1 342 ? 33.728 -34.992 30.109 1.00 38.19 342 GLY A O 1
ATOM 2608 N N . SER A 1 343 ? 34.726 -35.889 31.917 1.00 46.91 343 SER A N 1
ATOM 2609 C CA . SER A 1 343 ? 35.575 -34.754 32.270 1.00 46.91 343 SER A CA 1
ATOM 2610 C C . SER A 1 343 ? 36.801 -34.742 31.358 1.00 46.91 343 SER A C 1
ATOM 2612 O O . SER A 1 343 ? 37.611 -35.663 31.421 1.00 46.91 343 SER A O 1
ATOM 2614 N N . HIS A 1 344 ? 36.943 -33.707 30.532 1.00 39.06 344 HIS A N 1
ATOM 2615 C CA . HIS A 1 344 ? 38.200 -33.370 29.869 1.00 39.06 344 HIS A CA 1
ATOM 2616 C C . HIS A 1 344 ? 38.417 -31.857 29.955 1.00 39.06 344 HIS A C 1
ATOM 2618 O O . HIS A 1 344 ? 37.713 -31.069 29.326 1.00 39.06 344 HIS A O 1
ATOM 2624 N N . HIS A 1 345 ? 39.399 -31.460 30.764 1.00 39.06 345 HIS A N 1
ATOM 2625 C CA . HIS A 1 345 ? 39.927 -30.102 30.801 1.00 39.06 345 HIS A CA 1
ATOM 2626 C C . HIS A 1 345 ? 40.777 -29.858 29.548 1.00 39.06 345 HIS A C 1
ATOM 2628 O O . HIS A 1 345 ? 41.864 -30.415 29.419 1.00 39.06 345 HIS A O 1
ATOM 2634 N N . HIS A 1 346 ? 40.303 -28.997 28.648 1.00 38.06 346 HIS A N 1
ATOM 2635 C CA . HIS A 1 346 ? 41.135 -28.369 27.623 1.00 38.06 346 HIS A CA 1
ATOM 2636 C C . HIS A 1 346 ? 41.416 -26.922 28.039 1.00 38.06 346 HIS A C 1
ATOM 2638 O O . HIS A 1 346 ? 40.505 -26.100 28.126 1.00 38.06 346 HIS A O 1
ATOM 2644 N N . HIS A 1 347 ? 42.688 -26.615 28.302 1.00 39.28 347 HIS A N 1
ATOM 2645 C CA . HIS A 1 347 ? 43.179 -25.243 28.402 1.00 39.28 347 HIS A CA 1
ATOM 2646 C C . HIS A 1 347 ? 43.178 -24.621 27.000 1.00 39.28 347 HIS A C 1
ATOM 2648 O O . HIS A 1 347 ? 44.060 -24.903 26.193 1.00 39.28 347 HIS A O 1
ATOM 2654 N N . TYR A 1 348 ? 42.195 -23.769 26.713 1.00 39.25 348 TYR A N 1
ATOM 2655 C CA . TYR A 1 348 ? 42.273 -22.838 25.592 1.00 39.25 348 TYR A CA 1
ATOM 2656 C C . TYR A 1 348 ? 42.967 -21.558 26.061 1.00 39.25 348 TYR A C 1
ATOM 2658 O O . TYR A 1 348 ? 42.520 -20.896 26.998 1.00 39.25 348 TYR A O 1
ATOM 2666 N N . GLY A 1 349 ? 44.091 -21.241 25.416 1.00 39.53 349 GLY A N 1
ATOM 2667 C CA . GLY A 1 349 ? 44.815 -19.990 25.599 1.00 39.53 349 GLY A CA 1
ATOM 2668 C C . GLY A 1 349 ? 43.950 -18.800 25.190 1.00 39.53 349 GLY A C 1
ATOM 2669 O O . GLY A 1 349 ? 43.444 -18.736 24.071 1.00 39.53 349 GLY A O 1
ATOM 2670 N N . TYR A 1 350 ? 43.786 -17.860 26.117 1.00 37.28 350 TYR A N 1
ATOM 2671 C CA . TYR A 1 350 ? 43.177 -16.564 25.860 1.00 37.28 350 TYR A CA 1
ATOM 2672 C C . TYR A 1 350 ? 44.163 -15.690 25.080 1.00 37.28 350 TYR A C 1
ATOM 2674 O O . TYR A 1 350 ? 45.156 -15.224 25.635 1.00 37.28 350 TYR A O 1
ATOM 2682 N N . TYR A 1 351 ? 43.863 -15.427 23.810 1.00 43.56 351 TYR A N 1
ATOM 2683 C CA . TYR A 1 351 ? 44.388 -14.258 23.109 1.00 43.56 351 TYR A CA 1
ATOM 2684 C C . TYR A 1 351 ? 43.359 -13.128 23.250 1.00 43.56 351 TYR A C 1
ATOM 2686 O O . TYR A 1 351 ? 42.177 -13.355 22.969 1.00 43.56 351 TYR A O 1
ATOM 2694 N N . PRO A 1 352 ? 43.746 -11.922 23.701 1.00 43.81 352 PRO A N 1
ATOM 2695 C CA . PRO A 1 352 ? 42.823 -10.802 23.793 1.00 43.81 352 PRO A CA 1
ATOM 2696 C C . PRO A 1 352 ? 42.472 -10.324 22.381 1.00 43.81 352 PRO A C 1
ATOM 2698 O O . PRO A 1 352 ? 43.254 -9.649 21.716 1.00 43.81 352 PRO A O 1
ATOM 2701 N N . ILE A 1 353 ? 41.276 -10.684 21.918 1.00 43.91 353 ILE A N 1
ATOM 2702 C CA . ILE A 1 353 ? 40.671 -10.086 20.731 1.00 43.91 353 ILE A CA 1
ATOM 2703 C C . ILE A 1 353 ? 40.331 -8.642 21.108 1.00 43.91 353 ILE A C 1
ATOM 2705 O O . ILE A 1 353 ? 39.469 -8.402 21.959 1.00 43.91 353 ILE A O 1
ATOM 2709 N N . GLN A 1 354 ? 41.035 -7.683 20.504 1.00 43.56 354 GLN A N 1
ATOM 2710 C CA . GLN A 1 354 ? 40.658 -6.276 20.560 1.00 43.56 354 GLN A CA 1
ATOM 2711 C C . GLN A 1 354 ? 39.234 -6.154 20.016 1.00 43.56 354 GLN A C 1
ATOM 2713 O O . GLN A 1 354 ? 38.983 -6.386 18.835 1.00 43.56 354 GLN A O 1
ATOM 2718 N N . ARG A 1 355 ? 38.284 -5.833 20.900 1.00 41.09 355 ARG A N 1
ATOM 2719 C CA . ARG A 1 355 ? 36.928 -5.464 20.502 1.00 41.09 355 ARG A CA 1
ATOM 2720 C C . ARG A 1 355 ? 37.026 -4.142 19.754 1.00 41.09 355 ARG A C 1
ATOM 2722 O O . ARG A 1 355 ? 37.120 -3.088 20.376 1.00 41.09 355 ARG A O 1
ATOM 2729 N N . THR A 1 356 ? 37.013 -4.198 18.430 1.00 45.34 356 THR A N 1
ATOM 2730 C CA . THR A 1 356 ? 36.616 -3.054 17.619 1.00 45.34 356 THR A CA 1
ATOM 2731 C C . THR A 1 356 ? 35.189 -2.707 18.021 1.00 45.34 356 THR A C 1
ATOM 2733 O O . THR A 1 356 ? 34.259 -3.496 17.856 1.00 45.34 356 THR A O 1
ATOM 2736 N N . TYR A 1 357 ? 35.044 -1.550 18.662 1.00 45.34 357 TYR A N 1
ATOM 2737 C CA . TYR A 1 357 ? 33.757 -0.952 18.973 1.00 45.34 357 TYR A CA 1
ATOM 2738 C C . TYR A 1 357 ? 33.130 -0.583 17.626 1.00 45.34 357 TYR A C 1
ATOM 2740 O O . TYR A 1 357 ? 33.458 0.441 17.036 1.00 45.34 357 TYR A O 1
ATOM 2748 N N . VAL A 1 358 ? 32.319 -1.484 17.074 1.00 46.75 358 VAL A N 1
ATOM 2749 C CA . VAL A 1 358 ? 31.451 -1.152 15.947 1.00 46.75 358 VAL A CA 1
ATOM 2750 C C . VAL A 1 358 ? 30.387 -0.248 16.548 1.00 46.75 358 VAL A C 1
ATOM 2752 O O . VAL A 1 358 ? 29.583 -0.706 17.364 1.00 46.75 358 VAL A O 1
ATOM 2755 N N . GLU A 1 359 ? 30.450 1.045 16.235 1.00 53.03 359 GLU A N 1
ATOM 2756 C CA . GLU A 1 359 ? 29.394 1.980 16.603 1.00 53.03 359 GLU A CA 1
ATOM 2757 C C . GLU A 1 359 ? 28.049 1.389 16.156 1.00 53.03 359 GLU A C 1
ATOM 2759 O O . GLU A 1 359 ? 27.943 0.900 15.024 1.00 53.03 359 GLU A O 1
ATOM 2764 N N . PRO A 1 360 ? 27.033 1.351 17.034 1.00 48.03 360 PRO A N 1
ATOM 2765 C CA . PRO A 1 360 ? 25.731 0.841 16.656 1.00 48.03 360 PRO A CA 1
ATOM 2766 C C . PRO A 1 360 ? 25.217 1.706 15.510 1.00 48.03 360 PRO A C 1
ATOM 2768 O O . PRO A 1 360 ? 25.001 2.906 15.673 1.00 48.03 360 PRO A O 1
ATOM 2771 N N . ILE A 1 361 ? 25.043 1.086 14.343 1.00 45.78 361 ILE A N 1
ATOM 2772 C CA . ILE A 1 361 ? 24.344 1.691 13.217 1.00 45.78 361 ILE A CA 1
ATOM 2773 C C . ILE A 1 361 ? 22.969 2.074 13.758 1.00 45.78 361 ILE A C 1
ATOM 2775 O O . ILE A 1 361 ? 22.151 1.208 14.070 1.00 45.78 361 ILE A O 1
ATOM 2779 N N . ILE A 1 362 ? 22.746 3.374 13.940 1.00 42.41 362 ILE A N 1
ATOM 2780 C CA . ILE A 1 362 ? 21.444 3.925 14.291 1.00 42.41 362 ILE A CA 1
ATOM 2781 C C . ILE A 1 362 ? 20.570 3.697 13.059 1.00 42.41 362 ILE A C 1
ATOM 2783 O O . ILE A 1 362 ? 20.522 4.522 12.150 1.00 42.41 362 ILE A O 1
ATOM 2787 N N . THR A 1 363 ? 19.916 2.538 12.990 1.00 42.78 363 THR A N 1
ATOM 2788 C CA . THR A 1 363 ? 18.805 2.302 12.071 1.00 42.78 363 THR A CA 1
ATOM 2789 C C . THR A 1 363 ? 17.701 3.261 12.479 1.00 42.78 363 THR A C 1
ATOM 2791 O O . THR A 1 363 ? 16.935 2.986 13.400 1.00 42.78 363 THR A O 1
ATOM 2794 N N . GLN A 1 364 ? 17.659 4.428 11.835 1.00 46.88 364 GLN A N 1
ATOM 2795 C CA . GLN A 1 364 ? 16.477 5.273 11.857 1.00 46.88 364 GLN A CA 1
ATOM 2796 C C . GLN A 1 364 ? 15.324 4.420 11.324 1.00 46.88 364 GLN A C 1
ATOM 2798 O O . GLN A 1 364 ? 15.327 4.025 10.157 1.00 46.88 364 GLN A O 1
ATOM 2803 N N . GLU A 1 365 ? 14.382 4.066 12.199 1.00 50.66 365 GLU A N 1
ATOM 2804 C CA . GLU A 1 365 ? 13.160 3.384 11.793 1.00 50.66 365 GLU A CA 1
ATOM 2805 C C . GLU A 1 365 ? 12.429 4.295 10.809 1.00 50.66 365 GLU A C 1
ATOM 2807 O O . GLU A 1 365 ? 11.899 5.344 11.180 1.00 50.66 365 GLU A O 1
ATOM 2812 N N . ILE A 1 366 ? 12.440 3.911 9.532 1.00 56.75 366 ILE A N 1
ATOM 2813 C CA . ILE A 1 366 ? 11.631 4.565 8.509 1.00 56.75 366 ILE A CA 1
ATOM 2814 C C . ILE A 1 366 ? 10.183 4.513 9.018 1.00 56.75 366 ILE A C 1
ATOM 2816 O O . ILE A 1 366 ? 9.716 3.419 9.358 1.00 56.75 366 ILE A O 1
ATOM 2820 N N . PRO A 1 367 ? 9.478 5.654 9.120 1.00 55.59 367 PRO A N 1
ATOM 2821 C CA . PRO A 1 367 ? 8.136 5.699 9.679 1.00 55.59 367 PRO A CA 1
ATOM 2822 C C . PRO A 1 367 ? 7.219 4.779 8.871 1.00 55.59 367 PRO A C 1
ATOM 2824 O O . PRO A 1 367 ? 6.840 5.079 7.738 1.00 55.59 367 PRO A O 1
ATOM 2827 N N . LYS A 1 368 ? 6.883 3.620 9.447 1.00 71.06 368 LYS A N 1
ATOM 2828 C CA . LYS A 1 368 ? 5.965 2.662 8.833 1.00 71.06 368 LYS A CA 1
ATOM 2829 C C . LYS A 1 368 ? 4.586 3.304 8.790 1.00 71.06 368 LYS A C 1
ATOM 2831 O O . LYS A 1 368 ? 4.041 3.687 9.826 1.00 71.06 368 LYS A O 1
ATOM 2836 N N . LYS A 1 369 ? 4.020 3.433 7.590 1.00 80.56 369 LYS A N 1
ATOM 2837 C CA . LYS A 1 369 ? 2.642 3.891 7.411 1.00 80.56 369 LYS A CA 1
ATOM 2838 C C . LYS A 1 369 ? 1.712 2.902 8.116 1.00 80.56 369 LYS A C 1
ATOM 2840 O O . LYS A 1 369 ? 1.630 1.747 7.713 1.00 80.56 369 LYS A O 1
ATOM 2845 N N . LYS A 1 370 ? 1.043 3.354 9.176 1.00 86.00 370 LYS A N 1
ATOM 2846 C CA . LYS A 1 370 ? 0.036 2.567 9.893 1.00 86.00 370 LYS A CA 1
ATOM 2847 C C . LYS A 1 370 ? -1.326 2.781 9.252 1.00 86.00 370 LYS A C 1
ATOM 2849 O O . LYS A 1 370 ? -1.718 3.927 9.027 1.00 86.00 370 LYS A O 1
ATOM 2854 N N . CYS A 1 371 ? -2.032 1.694 8.977 1.00 89.19 371 CYS A N 1
ATOM 2855 C CA . CYS A 1 371 ? -3.401 1.722 8.487 1.00 89.19 371 CYS A CA 1
ATOM 2856 C C . CYS A 1 371 ? -4.331 1.174 9.566 1.00 89.19 371 CYS A C 1
ATOM 2858 O O . CYS A 1 371 ? -3.940 0.319 10.358 1.00 89.19 371 CYS A O 1
ATOM 2860 N N . TYR A 1 372 ? -5.554 1.690 9.605 1.00 88.44 372 TYR A N 1
ATOM 2861 C CA . TYR A 1 372 ? -6.565 1.255 10.555 1.00 88.44 372 TYR A CA 1
ATOM 2862 C C . TYR A 1 372 ? -7.847 0.936 9.803 1.00 88.44 372 TYR A C 1
ATOM 2864 O O . TYR A 1 372 ? -8.286 1.730 8.971 1.00 88.44 372 TYR A O 1
ATOM 2872 N N . GLU A 1 373 ? -8.436 -0.207 10.119 1.00 89.44 373 GLU A N 1
ATOM 2873 C CA . GLU A 1 373 ? -9.763 -0.602 9.672 1.00 89.44 373 GLU A CA 1
ATOM 2874 C C . GLU A 1 373 ? -10.752 -0.460 10.828 1.00 89.44 373 GLU A C 1
ATOM 2876 O O . GLU A 1 373 ? -10.424 -0.703 11.993 1.00 89.44 373 GLU A O 1
ATOM 2881 N N . THR A 1 374 ? -11.963 -0.015 10.514 1.00 88.94 374 THR A N 1
ATOM 2882 C CA . THR A 1 374 ? -13.017 0.179 11.501 1.00 88.94 374 THR A CA 1
ATOM 2883 C C . THR A 1 374 ? -13.942 -1.028 11.511 1.00 88.94 374 THR A C 1
ATOM 2885 O O . THR A 1 374 ? -14.670 -1.270 10.553 1.00 88.94 374 THR A O 1
ATOM 2888 N N . GLU A 1 375 ? -13.969 -1.741 12.632 1.00 90.75 375 GLU A N 1
ATOM 2889 C CA . GLU A 1 375 ? -14.934 -2.809 12.876 1.00 90.75 375 GLU A CA 1
ATOM 2890 C C . GLU A 1 375 ? -16.099 -2.277 13.711 1.00 90.75 375 GLU A C 1
ATOM 2892 O O . GLU A 1 375 ? -15.893 -1.576 14.708 1.00 90.75 375 GLU A O 1
ATOM 2897 N N . THR A 1 376 ? -17.322 -2.652 13.332 1.00 91.19 376 THR A N 1
ATOM 2898 C CA . THR A 1 376 ? -18.540 -2.316 14.077 1.00 91.19 376 THR A CA 1
ATOM 2899 C C . THR A 1 376 ? -19.278 -3.578 14.492 1.00 91.19 376 THR A C 1
ATOM 2901 O O . THR A 1 376 ? -19.338 -4.553 13.745 1.00 91.19 376 THR A O 1
ATOM 2904 N N . VAL A 1 377 ? -19.823 -3.568 15.705 1.00 90.56 377 VAL A N 1
ATOM 2905 C CA . VAL A 1 377 ? -20.677 -4.634 16.237 1.00 90.56 377 VAL A CA 1
ATOM 2906 C C . VAL A 1 377 ? -21.871 -4.017 16.967 1.00 90.56 377 VAL A C 1
ATOM 2908 O O . VAL A 1 377 ? -21.732 -2.930 17.541 1.00 90.56 377 VAL A O 1
ATOM 2911 N N . PRO A 1 378 ? -23.042 -4.673 16.981 1.00 91.31 378 PRO A N 1
ATOM 2912 C CA . PRO A 1 378 ? -24.151 -4.247 17.827 1.00 91.31 378 PRO A CA 1
ATOM 2913 C C . PRO A 1 378 ? -23.748 -4.263 19.306 1.00 91.31 378 PRO A C 1
ATOM 2915 O O . PRO A 1 378 ? -23.052 -5.174 19.759 1.00 91.31 378 PRO A O 1
ATOM 2918 N N . GLY A 1 379 ? -24.180 -3.255 20.061 1.00 87.94 379 GLY A N 1
ATOM 2919 C CA . GLY A 1 379 ? -24.035 -3.253 21.514 1.00 87.94 379 GLY A CA 1
ATOM 2920 C C . GLY A 1 379 ? -24.988 -4.246 22.182 1.00 87.94 379 GLY A C 1
ATOM 2921 O O . GLY A 1 379 ? -26.057 -4.558 21.656 1.00 87.94 379 GLY A O 1
ATOM 2922 N N . GLU A 1 380 ? -24.609 -4.731 23.363 1.00 90.06 380 GLU A N 1
ATOM 2923 C CA . GLU A 1 380 ? -25.447 -5.622 24.163 1.00 90.06 380 GLU A CA 1
ATOM 2924 C C . GLU A 1 380 ? -26.139 -4.832 25.279 1.00 90.06 380 GLU A C 1
ATOM 2926 O O . GLU A 1 380 ? -25.496 -4.122 26.059 1.00 90.06 380 GLU A O 1
ATOM 2931 N N . LEU A 1 381 ? -27.464 -4.958 25.373 1.00 89.56 381 LEU A N 1
ATOM 2932 C CA . LEU A 1 381 ? -28.227 -4.402 26.485 1.00 89.56 381 LEU A CA 1
ATOM 2933 C C . LEU A 1 381 ? -28.000 -5.257 27.728 1.00 89.56 381 LEU A C 1
ATOM 2935 O O . LEU A 1 381 ? -28.322 -6.439 27.744 1.00 89.56 381 LEU A O 1
ATOM 2939 N N . THR A 1 382 ? -27.471 -4.650 28.787 1.00 90.50 382 THR A N 1
ATOM 2940 C CA . THR A 1 382 ? -27.213 -5.340 30.055 1.00 90.50 382 THR A CA 1
ATOM 2941 C C . THR A 1 382 ? -27.755 -4.540 31.229 1.00 90.50 382 THR A C 1
ATOM 2943 O O . THR A 1 382 ? -27.873 -3.313 31.180 1.00 90.50 382 THR A O 1
ATOM 2946 N N . CYS A 1 383 ? -28.105 -5.229 32.314 1.00 91.81 383 CYS A N 1
ATOM 2947 C CA . CYS A 1 383 ? -28.563 -4.553 33.518 1.00 91.81 383 CYS A CA 1
ATOM 2948 C C . CYS A 1 383 ? -27.398 -3.973 34.331 1.00 91.81 383 CYS A C 1
ATOM 2950 O O . CYS A 1 383 ? -26.359 -4.626 34.464 1.00 91.81 383 CYS A O 1
ATOM 2952 N N . PRO A 1 384 ? -27.563 -2.768 34.918 1.00 91.94 384 PRO A N 1
ATOM 2953 C CA . PRO A 1 384 ? -26.598 -2.231 35.868 1.00 91.94 384 PRO A CA 1
ATOM 2954 C C . PRO A 1 384 ? -26.367 -3.194 37.035 1.00 91.94 384 PRO A C 1
ATOM 2956 O O . PRO A 1 384 ? -27.255 -3.959 37.419 1.00 91.94 384 PRO A O 1
ATOM 2959 N N . VAL A 1 385 ? -25.186 -3.117 37.647 1.00 90.19 385 VAL A N 1
ATOM 2960 C CA . VAL A 1 385 ? -24.842 -3.931 38.821 1.00 90.19 385 VAL A CA 1
ATOM 2961 C C . VAL A 1 385 ? -25.910 -3.769 39.912 1.00 90.19 385 VAL A C 1
ATOM 2963 O O . VAL A 1 385 ? -26.299 -2.652 40.250 1.00 90.19 385 VAL A O 1
ATOM 2966 N N . GLY A 1 386 ? -26.394 -4.890 40.457 1.00 88.38 386 GLY A N 1
ATOM 2967 C CA . GLY A 1 386 ? -27.470 -4.919 41.460 1.00 88.38 386 GLY A CA 1
ATOM 2968 C C . GLY A 1 386 ? -28.890 -5.014 40.884 1.00 88.38 386 GLY A C 1
ATOM 2969 O O . GLY A 1 386 ? -29.851 -5.099 41.651 1.00 88.38 386 GLY A O 1
ATOM 2970 N N . TYR A 1 387 ? -29.028 -5.040 39.557 1.00 91.38 387 TYR A N 1
ATOM 2971 C CA . TYR A 1 387 ? -30.272 -5.335 38.851 1.00 91.38 387 TYR A CA 1
ATOM 2972 C C . TYR A 1 387 ? -30.121 -6.639 38.064 1.00 91.38 387 TYR A C 1
ATOM 2974 O O . TYR A 1 387 ? -29.033 -6.986 37.610 1.00 91.38 387 TYR A O 1
ATOM 2982 N N . PHE A 1 388 ? -31.220 -7.359 37.889 1.00 87.38 388 PHE A N 1
ATOM 2983 C CA . PHE A 1 388 ? -31.289 -8.572 37.087 1.00 87.38 388 PHE A CA 1
ATOM 2984 C C . PHE A 1 388 ? -32.384 -8.444 36.025 1.00 87.38 388 PHE A C 1
ATOM 2986 O O . PHE A 1 388 ? -33.345 -7.680 36.173 1.00 87.38 388 PHE A O 1
ATOM 2993 N N . GLU A 1 389 ? -32.230 -9.190 34.933 1.00 74.81 389 GLU A N 1
ATOM 2994 C CA . GLU A 1 389 ? -33.223 -9.242 33.865 1.00 74.81 389 GLU A CA 1
ATOM 2995 C C . GLU A 1 389 ? -34.466 -9.982 34.346 1.00 74.81 389 GLU A C 1
ATOM 2997 O O . GLU A 1 389 ? -34.480 -11.205 34.491 1.00 74.81 389 GLU A O 1
ATOM 3002 N N . LYS A 1 390 ? -35.521 -9.222 34.634 1.00 66.81 390 LYS A N 1
ATOM 3003 C CA . LYS A 1 390 ? -36.874 -9.748 34.823 1.00 66.81 390 LYS A CA 1
ATOM 3004 C C . LYS A 1 390 ? -37.869 -8.595 34.829 1.00 66.81 390 LYS A C 1
ATOM 3006 O O . LYS A 1 390 ? -38.320 -8.146 35.882 1.00 66.81 390 LYS A O 1
ATOM 3011 N N . ALA A 1 391 ? -38.229 -8.125 33.643 1.00 52.22 391 ALA A N 1
ATOM 3012 C CA . ALA A 1 391 ? -39.474 -7.399 33.463 1.00 52.22 391 ALA A CA 1
ATOM 3013 C C . ALA A 1 391 ? -39.990 -7.579 32.036 1.00 52.22 391 ALA A C 1
ATOM 3015 O O . ALA A 1 391 ? -39.236 -7.504 31.063 1.00 52.22 391 ALA A O 1
ATOM 3016 N N . GLU A 1 392 ? -41.300 -7.781 31.920 1.00 57.91 392 GLU A N 1
ATOM 3017 C CA . GLU A 1 392 ? -42.031 -7.539 30.683 1.00 57.91 392 GLU A CA 1
ATOM 3018 C C . GLU A 1 392 ? -41.606 -6.163 30.136 1.00 57.91 392 GLU A C 1
ATOM 3020 O O . GLU A 1 392 ? -41.602 -5.183 30.882 1.00 57.91 392 GLU A O 1
ATOM 3025 N N . LYS A 1 393 ? -41.240 -6.090 28.847 1.00 66.00 393 LYS A N 1
ATOM 3026 C CA . LYS A 1 393 ? -40.784 -4.875 28.128 1.00 66.00 393 LYS A CA 1
ATOM 3027 C C . LYS A 1 393 ? -39.299 -4.479 28.258 1.00 66.00 393 LYS A C 1
ATOM 3029 O O . LYS A 1 393 ? -38.961 -3.359 27.897 1.00 66.00 393 LYS A O 1
ATOM 3034 N N . GLY A 1 394 ? -38.403 -5.364 28.705 1.00 77.50 394 GLY A N 1
ATOM 3035 C CA . GLY A 1 394 ? -36.949 -5.125 28.590 1.00 77.50 394 GLY A CA 1
ATOM 3036 C C . GLY A 1 394 ? -36.374 -4.131 29.606 1.00 77.50 394 GLY A C 1
ATOM 3037 O O . GLY A 1 394 ? -35.349 -3.510 29.349 1.00 77.50 394 GLY A O 1
ATOM 3038 N N . MET A 1 395 ? -37.033 -3.971 30.756 1.00 87.75 395 MET A N 1
ATOM 3039 C CA . MET A 1 395 ? -36.538 -3.168 31.880 1.00 87.75 395 MET A CA 1
ATOM 3040 C C . MET A 1 395 ? -35.762 -4.041 32.877 1.00 87.75 395 MET A C 1
ATOM 3042 O O . MET A 1 395 ? -36.092 -5.204 33.111 1.00 87.75 395 MET A O 1
ATOM 3046 N N . CYS A 1 396 ? -34.762 -3.455 33.525 1.00 90.75 396 CYS A N 1
ATOM 3047 C CA . CYS A 1 396 ? -33.976 -4.087 34.576 1.00 90.75 396 CYS A CA 1
ATOM 3048 C C . CYS A 1 396 ? -34.649 -3.915 35.934 1.00 90.75 396 CYS A C 1
ATOM 3050 O O . CYS A 1 396 ? -35.108 -2.819 36.263 1.00 90.75 396 CYS A O 1
ATOM 3052 N N . LYS A 1 397 ? -34.685 -4.976 36.747 1.00 90.50 397 LYS A N 1
ATOM 3053 C CA . LYS A 1 397 ? -35.352 -4.979 38.055 1.00 90.50 397 LYS A CA 1
ATOM 3054 C C . LYS A 1 397 ? -34.364 -5.298 39.173 1.00 90.50 397 LYS A C 1
ATOM 3056 O O . LYS A 1 397 ? -33.526 -6.179 39.037 1.00 90.50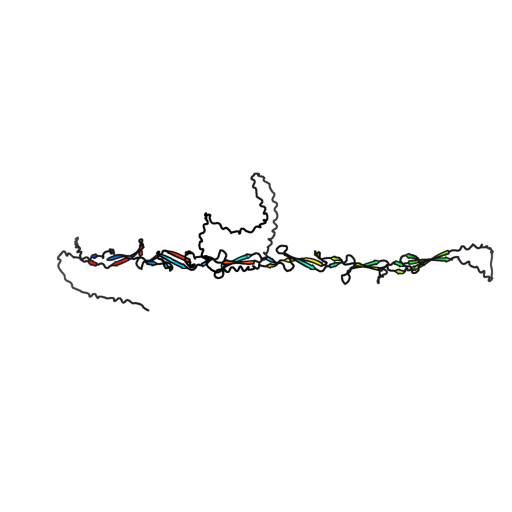 397 LYS A O 1
ATOM 3061 N N . SER A 1 398 ? -34.481 -4.588 40.289 1.00 91.38 398 SER A N 1
ATOM 3062 C CA . SER A 1 398 ? -33.804 -4.906 41.546 1.00 91.38 398 SER A CA 1
ATOM 3063 C C . SER A 1 398 ? -34.858 -5.176 42.615 1.00 91.38 398 SER A C 1
ATOM 3065 O O . SER A 1 398 ? -35.860 -4.459 42.684 1.00 91.38 398 SER A O 1
ATOM 3067 N N . ILE A 1 399 ? -34.656 -6.232 43.404 1.00 90.50 399 ILE A N 1
ATOM 3068 C CA . ILE A 1 399 ? -35.503 -6.597 44.542 1.00 90.50 399 ILE A CA 1
ATOM 3069 C C . ILE A 1 399 ? -34.601 -6.650 45.768 1.00 90.50 399 ILE A C 1
ATOM 3071 O O . ILE A 1 399 ? -33.673 -7.455 45.815 1.00 90.50 399 ILE A O 1
ATOM 3075 N N . VAL A 1 400 ? -34.885 -5.801 46.749 1.00 90.69 400 VAL A N 1
ATOM 3076 C CA . VAL A 1 400 ? -34.196 -5.788 48.046 1.00 90.69 400 VAL A CA 1
ATOM 3077 C C . VAL A 1 400 ? -35.222 -5.837 49.180 1.00 90.69 400 VAL A C 1
ATOM 3079 O O . VAL A 1 400 ? -36.334 -5.353 48.983 1.00 90.69 400 VAL A O 1
ATOM 3082 N N . PRO A 1 401 ? -34.908 -6.393 50.359 1.00 91.50 401 PRO A N 1
ATOM 3083 C CA . PRO A 1 401 ? -35.839 -6.389 51.489 1.00 91.50 401 PRO A CA 1
ATOM 3084 C C . PRO A 1 401 ? -36.230 -4.964 51.913 1.00 91.50 401 PRO A C 1
ATOM 3086 O O . PRO A 1 401 ? -35.396 -4.057 51.878 1.00 91.50 401 PRO A O 1
ATOM 3089 N N . SER A 1 402 ? -37.483 -4.758 52.336 1.00 91.00 402 SER A N 1
ATOM 3090 C CA . SER A 1 402 ? -37.904 -3.483 52.934 1.00 91.00 402 SER A CA 1
ATOM 3091 C C . SER A 1 402 ? -37.223 -3.246 54.280 1.00 91.00 402 SER A C 1
ATOM 3093 O O . SER A 1 402 ? -37.095 -4.185 55.069 1.00 91.00 402 SER A O 1
ATOM 3095 N N . SER A 1 403 ? -36.897 -1.995 54.590 1.00 91.50 403 SER A N 1
ATOM 3096 C CA . SER A 1 403 ? -36.420 -1.613 55.918 1.00 91.50 403 SER A CA 1
ATOM 3097 C C . SER A 1 403 ? -37.596 -1.363 56.859 1.00 91.50 403 SER A C 1
ATOM 3099 O O . SER A 1 403 ? -38.615 -0.801 56.457 1.00 91.50 403 SER A O 1
ATOM 3101 N N . LEU A 1 404 ? -37.450 -1.770 58.120 1.00 91.50 404 LEU A N 1
ATOM 3102 C CA . LEU A 1 404 ? -38.387 -1.418 59.184 1.00 91.50 404 LEU A CA 1
ATOM 3103 C C . LEU A 1 404 ? -37.940 -0.099 59.811 1.00 91.50 404 LEU A C 1
ATOM 3105 O O . LEU A 1 404 ? -36.833 -0.003 60.340 1.00 91.50 404 LEU A O 1
ATOM 3109 N N . THR A 1 405 ? -38.798 0.911 59.747 1.00 92.19 405 THR A N 1
ATOM 3110 C CA . THR A 1 405 ? -38.573 2.226 60.347 1.00 92.19 405 THR A CA 1
ATOM 3111 C C . THR A 1 405 ? -39.606 2.487 61.428 1.00 92.19 405 THR A C 1
ATOM 3113 O O . THR A 1 405 ? -40.801 2.268 61.235 1.00 92.19 405 THR A O 1
ATOM 3116 N N . CYS A 1 406 ? -39.132 2.952 62.578 1.00 92.12 406 CYS A N 1
ATOM 3117 C CA . CYS A 1 406 ? -39.980 3.287 63.708 1.00 92.12 406 CYS A CA 1
ATOM 3118 C C . CYS A 1 406 ? -40.355 4.775 63.698 1.00 92.12 406 CYS A C 1
ATOM 3120 O O . CYS A 1 406 ? -39.527 5.597 63.294 1.00 92.12 406 CYS A O 1
ATOM 3122 N N . PRO A 1 407 ? -41.568 5.140 64.158 1.00 91.69 407 PRO A N 1
ATOM 3123 C CA . PRO A 1 407 ? -41.934 6.535 64.376 1.00 91.69 407 PRO A CA 1
ATOM 3124 C C . PRO A 1 407 ? -40.947 7.248 65.314 1.00 91.69 407 PRO A C 1
ATOM 3126 O O . PRO A 1 407 ? -40.311 6.583 66.145 1.00 91.69 407 PRO A O 1
ATOM 3129 N N . PRO A 1 408 ? -40.855 8.591 65.251 1.00 91.81 408 PRO A N 1
ATOM 3130 C CA . PRO A 1 408 ? -40.093 9.370 66.223 1.00 91.81 408 PRO A CA 1
ATOM 3131 C C . PRO A 1 408 ? -40.435 8.959 67.664 1.00 91.81 408 PRO A C 1
ATOM 3133 O O . PRO A 1 408 ? -41.588 8.652 67.969 1.00 91.81 408 PRO A O 1
ATOM 3136 N N . ASP A 1 409 ? -39.423 8.934 68.534 1.00 90.00 409 ASP A N 1
ATOM 3137 C CA . ASP A 1 409 ? -39.512 8.547 69.954 1.00 90.00 409 ASP A CA 1
ATOM 3138 C C . ASP A 1 409 ? -39.751 7.049 70.240 1.00 90.00 409 ASP A C 1
ATOM 3140 O O . ASP A 1 409 ? -40.046 6.670 71.376 1.00 90.00 409 ASP A O 1
ATOM 3144 N N . SER A 1 410 ? -39.580 6.175 69.242 1.00 92.38 410 SER A N 1
ATOM 3145 C CA . SER A 1 410 ? -39.644 4.718 69.422 1.00 92.38 410 SER A CA 1
ATOM 3146 C C . SER A 1 410 ? -38.420 3.994 68.853 1.00 92.38 410 SER A C 1
ATOM 3148 O O . SER A 1 410 ? -37.749 4.491 67.949 1.00 92.38 410 SER A O 1
ATOM 3150 N N . VAL A 1 411 ? -38.100 2.821 69.409 1.00 92.88 411 VAL A N 1
ATOM 3151 C CA . VAL A 1 411 ? -36.920 2.021 69.031 1.00 92.88 411 VAL A CA 1
ATOM 3152 C C . VAL A 1 411 ? -37.357 0.625 68.601 1.00 92.88 411 VAL A C 1
ATOM 3154 O O . VAL A 1 411 ? -38.191 0.008 69.262 1.00 92.88 411 VAL A O 1
ATOM 3157 N N . LEU A 1 412 ? -36.782 0.118 67.508 1.00 93.50 412 LEU A N 1
ATOM 3158 C CA . LEU A 1 412 ? -37.058 -1.229 67.009 1.00 93.50 412 LEU A CA 1
ATOM 3159 C C . LEU A 1 412 ? -36.517 -2.278 67.993 1.00 93.50 412 LEU A C 1
ATOM 3161 O O . LEU A 1 412 ? -35.315 -2.331 68.253 1.00 93.50 412 LEU A O 1
ATOM 3165 N N . ALA A 1 413 ? -37.400 -3.108 68.538 1.00 92.69 413 ALA A N 1
ATOM 3166 C CA . ALA A 1 413 ? -37.040 -4.215 69.415 1.00 92.69 413 ALA A CA 1
ATOM 3167 C C . ALA A 1 413 ? -36.745 -5.503 68.626 1.00 92.69 413 ALA A C 1
ATOM 3169 O O . ALA A 1 413 ? -37.082 -5.641 67.450 1.00 92.69 413 ALA A O 1
ATOM 3170 N N . SER A 1 414 ? -36.118 -6.480 69.290 1.00 91.06 414 SER A N 1
ATOM 3171 C CA . SER A 1 414 ? -35.731 -7.770 68.692 1.00 91.06 414 SER A CA 1
ATOM 3172 C C . SER A 1 414 ? -36.914 -8.622 68.217 1.00 91.06 414 SER A C 1
ATOM 3174 O O . SER A 1 414 ? -36.731 -9.505 67.385 1.00 91.06 414 SER A O 1
ATOM 3176 N N . ASN A 1 415 ? -38.121 -8.351 68.717 1.00 88.56 415 ASN A N 1
ATOM 3177 C CA . ASN A 1 415 ? -39.368 -8.983 68.283 1.00 88.56 415 ASN A CA 1
ATOM 3178 C C . ASN A 1 415 ? -39.946 -8.371 66.990 1.00 88.56 415 ASN A C 1
ATOM 3180 O O . ASN A 1 415 ? -40.984 -8.829 66.521 1.00 88.56 415 ASN A O 1
ATOM 3184 N N . GLY A 1 416 ? -39.300 -7.346 66.421 1.00 88.12 416 GLY A N 1
ATOM 3185 C CA . GLY A 1 416 ? -39.733 -6.686 65.190 1.00 88.12 416 GLY A CA 1
ATOM 3186 C C . GLY A 1 416 ? -40.780 -5.585 65.380 1.00 88.12 416 GLY A C 1
ATOM 3187 O O . GLY A 1 416 ? -41.240 -5.045 64.379 1.00 88.12 416 GLY A O 1
ATOM 3188 N N . TYR A 1 417 ? -41.139 -5.224 66.616 1.00 93.50 417 TYR A N 1
ATOM 3189 C CA . TYR A 1 417 ? -42.043 -4.107 66.916 1.00 93.50 417 TYR A CA 1
ATOM 3190 C C . TYR A 1 417 ? -41.279 -2.864 67.381 1.00 93.50 417 TYR A C 1
ATOM 3192 O O . TYR A 1 417 ? -40.179 -2.955 67.928 1.00 93.50 417 TYR A O 1
ATOM 3200 N N . CYS A 1 418 ? -41.864 -1.686 67.175 1.00 93.56 418 CYS A N 1
ATOM 3201 C CA . CYS A 1 418 ? -41.337 -0.433 67.700 1.00 93.56 418 CYS A CA 1
ATOM 3202 C C . CYS A 1 418 ? -41.841 -0.222 69.124 1.00 93.56 418 CYS A C 1
ATOM 3204 O O . CYS A 1 418 ? -43.045 -0.184 69.363 1.00 93.56 418 CYS A O 1
ATOM 3206 N N . MET A 1 419 ? -40.921 -0.056 70.069 1.00 93.69 419 MET A N 1
ATOM 3207 C CA . MET A 1 419 ? -41.252 0.197 71.467 1.00 93.69 419 MET A CA 1
ATOM 3208 C C . MET A 1 419 ? -41.159 1.691 71.749 1.00 93.69 419 MET A C 1
ATOM 3210 O O . MET A 1 419 ? -40.091 2.286 71.577 1.00 93.69 419 MET A O 1
ATOM 3214 N N . ARG A 1 420 ? -42.255 2.291 72.219 1.00 93.81 420 ARG A N 1
ATOM 3215 C CA . ARG A 1 420 ? -42.288 3.676 72.706 1.00 93.81 420 ARG A CA 1
ATOM 3216 C C . ARG A 1 420 ? -42.499 3.702 74.214 1.00 93.81 420 ARG A C 1
ATOM 3218 O O . ARG A 1 420 ? -43.334 2.968 74.742 1.00 93.81 420 ARG A O 1
ATOM 3225 N N . THR A 1 421 ? -41.773 4.573 74.907 1.00 91.69 421 THR A N 1
ATOM 3226 C CA . THR A 1 421 ? -42.047 4.859 76.320 1.00 91.69 421 THR A CA 1
ATOM 3227 C C . THR A 1 421 ? -43.155 5.897 76.409 1.00 91.69 421 THR A C 1
ATOM 3229 O O . THR A 1 421 ? -43.002 7.014 75.919 1.00 91.69 421 THR A O 1
ATOM 3232 N N . VAL A 1 422 ? -44.259 5.544 77.058 1.00 91.50 422 VAL A N 1
ATOM 3233 C CA . VAL A 1 422 ? -45.384 6.451 77.305 1.00 91.50 422 VAL A CA 1
ATOM 3234 C C . VAL A 1 422 ? -45.450 6.818 78.779 1.00 91.50 422 VAL A C 1
ATOM 3236 O O . VAL A 1 422 ? -45.215 5.980 79.650 1.00 91.50 422 VAL A O 1
ATOM 3239 N N . ILE A 1 423 ? -45.766 8.081 79.063 1.00 91.00 423 ILE A N 1
ATOM 3240 C CA . ILE A 1 423 ? -45.882 8.598 80.428 1.00 91.00 423 ILE A CA 1
ATOM 3241 C C . ILE A 1 423 ? -47.361 8.814 80.740 1.00 91.00 423 ILE A C 1
ATOM 3243 O O . ILE A 1 423 ? -48.055 9.513 80.005 1.00 91.00 423 ILE A O 1
ATOM 3247 N N . ALA A 1 424 ? -47.827 8.237 81.843 1.00 89.44 424 ALA A N 1
ATOM 3248 C CA . ALA A 1 424 ? -49.148 8.488 82.404 1.00 89.44 424 ALA A CA 1
ATOM 3249 C C . ALA A 1 424 ? -49.044 9.305 83.700 1.00 89.44 424 ALA A C 1
ATOM 3251 O O . ALA A 1 424 ? -48.023 9.286 84.395 1.00 89.44 424 ALA A O 1
ATOM 3252 N N . GLN A 1 425 ? -50.115 10.026 84.037 1.00 85.56 425 GLN A N 1
ATOM 3253 C CA . GLN A 1 425 ? -50.195 10.736 85.312 1.00 85.56 425 GLN A CA 1
ATOM 3254 C C . GLN A 1 425 ? -50.481 9.739 86.451 1.00 85.56 425 GLN A C 1
ATOM 3256 O O . GLN A 1 425 ? -51.413 8.940 86.328 1.00 85.56 425 GLN A O 1
ATOM 3261 N N . PRO A 1 426 ? -49.701 9.758 87.549 1.00 83.62 426 PRO A N 1
ATOM 3262 C CA . PRO A 1 426 ? -49.999 8.952 88.724 1.00 83.62 426 PRO A CA 1
ATOM 3263 C C . PRO A 1 426 ? -51.274 9.457 89.398 1.00 83.62 426 PRO A C 1
ATOM 3265 O O . PRO A 1 426 ? -51.490 10.663 89.521 1.00 83.62 426 PRO A O 1
ATOM 3268 N N . THR A 1 427 ? -52.094 8.534 89.891 1.00 84.38 427 THR A N 1
ATOM 3269 C CA . THR A 1 427 ? -53.212 8.896 90.766 1.00 84.38 427 THR A CA 1
ATOM 3270 C C . THR A 1 427 ? -52.699 8.914 92.201 1.00 84.38 427 THR A C 1
ATOM 3272 O O . THR A 1 427 ? -52.129 7.929 92.672 1.00 84.38 427 THR A O 1
ATOM 3275 N N . VAL A 1 428 ? -52.860 10.044 92.894 1.00 78.81 428 VAL A N 1
ATOM 3276 C CA . VAL A 1 428 ? -52.494 10.159 94.310 1.00 78.81 428 VAL A CA 1
ATOM 3277 C C . VAL A 1 428 ? -53.651 9.632 95.145 1.00 78.81 428 VAL A C 1
ATOM 3279 O O . VAL A 1 428 ? -54.725 10.230 95.158 1.00 78.81 428 VAL A O 1
ATOM 3282 N N . ILE A 1 429 ? -53.429 8.529 95.856 1.00 71.94 429 ILE A N 1
ATOM 3283 C CA . ILE A 1 429 ? -54.379 8.018 96.846 1.00 71.94 429 ILE A CA 1
ATOM 3284 C C . ILE A 1 429 ? -53.776 8.283 98.228 1.00 71.94 429 ILE A C 1
ATOM 3286 O O . ILE A 1 429 ? -52.742 7.716 98.592 1.00 71.94 429 ILE A O 1
ATOM 3290 N N . SER A 1 430 ? -54.391 9.185 98.999 1.00 60.62 430 SER A N 1
ATOM 3291 C CA . SER A 1 430 ? -53.959 9.515 100.364 1.00 60.62 430 SER A CA 1
ATOM 3292 C C . SER A 1 430 ? -54.573 8.540 101.373 1.00 60.62 430 SER A C 1
ATOM 3294 O O . SER A 1 430 ? -55.500 8.899 102.096 1.00 60.62 430 SER A O 1
ATOM 3296 N N . GLN A 1 431 ? -54.125 7.284 101.394 1.00 56.22 431 GLN A N 1
ATOM 3297 C CA . GLN A 1 431 ? -54.652 6.301 102.355 1.00 56.22 431 GLN A CA 1
ATOM 3298 C C . GLN A 1 431 ? -53.603 5.367 102.970 1.00 56.22 431 GLN A C 1
ATOM 3300 O O . GLN A 1 431 ? -53.938 4.270 103.404 1.00 56.22 431 GLN A O 1
ATOM 3305 N N . GLN A 1 432 ? -52.350 5.802 103.099 1.00 57.03 432 GLN A N 1
ATOM 3306 C CA . GLN A 1 432 ? -51.438 5.157 104.046 1.00 57.03 432 GLN A CA 1
ATOM 3307 C C . GLN A 1 432 ? -51.018 6.156 105.120 1.00 57.03 432 GLN A C 1
ATOM 3309 O O . GLN A 1 432 ? -50.262 7.092 104.871 1.00 57.03 432 GLN A O 1
ATOM 3314 N N . GLN A 1 433 ? -51.582 5.966 106.315 1.00 56.91 433 GLN A N 1
ATOM 3315 C CA . GLN A 1 433 ? -51.097 6.585 107.541 1.00 56.91 433 GLN A CA 1
ATOM 3316 C C . GLN A 1 433 ? -49.847 5.827 107.971 1.00 56.91 433 GLN A C 1
ATOM 3318 O O . GLN A 1 433 ? -49.932 4.683 108.415 1.00 56.91 433 GLN A O 1
ATOM 3323 N N . GLU A 1 434 ? -48.691 6.462 107.834 1.00 57.75 434 GLU A N 1
ATOM 3324 C CA . GLU A 1 434 ? -47.454 5.963 108.417 1.00 57.75 434 GLU A CA 1
ATOM 3325 C C . GLU A 1 434 ? -47.254 6.670 109.763 1.00 57.75 434 GLU A C 1
ATOM 3327 O O . GLU A 1 434 ? -47.175 7.897 109.839 1.00 57.75 434 GLU A O 1
ATOM 3332 N N . VAL A 1 435 ? -47.257 5.902 110.854 1.00 55.28 435 VAL A N 1
ATOM 3333 C CA . VAL A 1 435 ? -47.084 6.437 112.210 1.00 55.28 435 VAL A CA 1
ATOM 3334 C C . VAL A 1 435 ? -45.588 6.525 112.491 1.00 55.28 435 VAL A C 1
ATOM 3336 O O . VAL A 1 435 ? -44.957 5.536 112.855 1.00 55.28 435 VAL A O 1
ATOM 3339 N N . ILE A 1 436 ? -45.004 7.709 112.315 1.00 56.56 436 ILE A N 1
ATOM 3340 C CA . ILE A 1 436 ? -43.595 7.943 112.644 1.00 56.56 436 ILE A CA 1
ATOM 3341 C C . ILE A 1 436 ? -43.502 8.337 114.123 1.00 56.56 436 ILE A C 1
ATOM 3343 O O . ILE A 1 436 ? -43.873 9.442 114.511 1.00 56.56 436 ILE A O 1
ATOM 3347 N N . GLN A 1 437 ? -43.005 7.427 114.964 1.00 53.97 437 GLN A N 1
ATOM 3348 C CA . GLN A 1 437 ? -42.686 7.706 116.368 1.00 53.97 437 GLN A CA 1
ATOM 3349 C C . GLN A 1 437 ? -41.238 8.198 116.484 1.00 53.97 437 GLN A C 1
ATOM 3351 O O . GLN A 1 437 ? -40.295 7.407 116.509 1.00 53.97 437 GLN A O 1
ATOM 3356 N N . THR A 1 438 ? -41.034 9.511 116.573 1.00 53.81 438 THR A N 1
ATOM 3357 C CA . THR A 1 438 ? -39.705 10.074 116.847 1.00 53.81 438 THR A CA 1
ATOM 3358 C C . THR A 1 438 ? -39.406 9.991 118.344 1.00 53.81 438 THR A C 1
ATOM 3360 O O . THR A 1 438 ? -39.931 10.775 119.132 1.00 53.81 438 THR A O 1
ATOM 3363 N N . HIS A 1 439 ? -38.558 9.047 118.753 1.00 50.97 439 HIS A N 1
ATOM 3364 C CA . HIS A 1 439 ? -38.018 9.013 120.112 1.00 50.97 439 HIS A CA 1
ATOM 3365 C C . HIS A 1 439 ? -36.860 10.009 120.219 1.00 50.97 439 HIS A C 1
ATOM 3367 O O . HIS A 1 439 ? -35.741 9.726 119.795 1.00 50.97 439 HIS A O 1
ATOM 3373 N N . GLY A 1 440 ? -37.125 11.187 120.783 1.00 50.53 440 GLY A N 1
ATOM 3374 C CA . GLY A 1 440 ? -36.075 12.124 121.175 1.00 50.53 440 GLY A CA 1
ATOM 3375 C C . GLY A 1 440 ? -35.318 11.583 122.387 1.00 50.53 440 GLY A C 1
ATOM 3376 O O . GLY A 1 440 ? -35.771 11.738 123.517 1.00 50.53 440 GLY A O 1
ATOM 3377 N N . HIS A 1 441 ? -34.181 10.924 122.167 1.00 47.78 441 HIS A N 1
ATOM 3378 C CA . HIS A 1 441 ? -33.211 10.658 123.229 1.00 47.78 441 HIS A CA 1
ATOM 3379 C C . HIS A 1 441 ? -32.355 11.909 123.437 1.00 47.78 441 HIS A C 1
ATOM 3381 O O . HIS A 1 441 ? -31.456 12.200 122.650 1.00 47.78 441 HIS A O 1
ATOM 3387 N N . HIS A 1 442 ? -32.639 12.652 124.505 1.00 47.00 442 HIS A N 1
ATOM 3388 C CA . HIS A 1 442 ? -31.695 13.617 125.057 1.00 47.00 442 HIS A CA 1
ATOM 3389 C C . HIS A 1 442 ? -30.654 12.856 125.889 1.00 47.00 442 HIS A C 1
ATOM 3391 O O . HIS A 1 442 ? -30.988 12.280 126.922 1.00 47.00 442 HIS A O 1
ATOM 3397 N N . HIS A 1 443 ? -29.402 12.845 125.430 1.00 47.09 443 HIS A N 1
ATOM 3398 C CA . HIS A 1 443 ? -28.251 12.522 126.271 1.00 47.09 443 HIS A CA 1
ATOM 3399 C C . HIS A 1 443 ? -27.813 13.798 126.999 1.00 47.09 443 HIS A C 1
ATOM 3401 O O . HIS A 1 443 ? -27.646 14.842 126.364 1.00 47.09 443 HIS A O 1
ATOM 3407 N N . HIS A 1 444 ? -27.713 13.688 128.323 1.00 44.72 444 HIS A N 1
ATOM 3408 C CA . HIS A 1 444 ? -27.288 14.729 129.257 1.00 44.72 444 HIS A CA 1
ATOM 3409 C C . HIS A 1 444 ? -25.786 15.000 129.208 1.00 44.72 444 HIS A C 1
ATOM 3411 O O . HIS A 1 444 ? -25.031 14.025 128.977 1.00 44.72 444 HIS A O 1
#

Mean predicted aligned error: 20.84 Å

Radius of gyration: 76.64 Å; Cα contacts (8 Å, |Δi|>4): 602; chains: 1; bounding box: 164×78×235 Å

Solvent-accessible surface area (backbone atoms only — not comparable to full-atom values): 29629 Å² total; per-residue (Å²): 141,84,84,87,82,84,86,78,86,82,81,82,81,83,83,80,88,85,87,79,86,90,78,87,87,81,96,70,96,67,91,77,78,60,79,48,73,52,71,42,70,45,46,57,93,81,32,44,73,45,98,84,74,41,13,43,27,77,43,83,39,84,46,48,79,43,36,73,96,76,28,48,77,43,96,86,54,28,16,41,42,77,43,76,49,41,79,42,49,61,92,84,36,43,78,50,82,91,58,33,14,36,33,74,44,84,43,79,49,43,63,44,52,61,92,80,37,40,77,76,67,86,48,34,14,44,28,74,44,84,43,87,54,45,74,41,48,95,61,55,44,67,44,98,82,69,66,38,10,46,31,78,43,83,40,80,44,45,43,40,53,96,44,92,79,38,44,77,79,46,65,58,31,18,34,30,80,46,77,45,84,60,51,75,74,80,78,78,80,74,86,79,87,83,81,94,84,80,89,83,83,88,82,91,78,89,77,86,79,77,85,73,82,83,70,83,39,80,42,75,47,77,50,74,49,75,25,48,72,39,52,53,91,82,32,43,74,36,93,90,58,88,41,12,35,34,71,48,80,44,78,50,45,79,42,53,69,90,90,26,44,83,52,97,89,33,14,40,34,82,45,77,45,79,34,47,79,39,62,75,76,78,75,77,73,79,72,82,72,77,77,79,81,69,83,78,72,84,72,82,73,91,67,97,68,90,79,77,89,74,79,93,72,94,75,84,86,77,78,93,79,78,92,80,82,89,78,82,89,78,86,79,85,77,86,77,88,77,89,81,89,79,93,76,92,75,90,77,82,86,72,88,76,79,78,75,80,74,74,78,80,78,75,74,77,72,84,74,77,82,25,71,45,80,49,75,44,78,41,44,79,39,51,55,92,85,35,43,91,67,43,92,90,70,33,18,28,25,79,44,78,42,43,80,42,49,62,91,82,35,45,76,44,98,88,67,35,14,42,26,78,45,80,49,80,52,47,73,50,80,78,50,80,52,83,66,81,83,81,82,80,83,82,132

Secondary structure (DSSP, 8-state):
----------------------------------EEE--EEEPPTT-EE-TTS-EEEEEEEPPEEE-GGGPEEPTTSEEEEEEPPEEEPPTT-EEETTTEEEEEEEEPPEEEPPTTEEESSSSEEEEEEEE--EEE-SSSEE-TTSS-EEEEEEEPPEEE-SSTTSEEEETTEEEEEEEEE------------------------------------EEEEEEEEE-EEEPPTTEEE-TTSSSEEEEEEEPPEEE-STT-EEETTEEEEEEEEEPEEE-----------------------------------------TT------------PPPP---------------------------------EEEEEEEEPEEEPPTT-EE--TTS-EEEEEEPEEEPPTTEEE-TTSPEEEEEEEPPEEE---EEE---------

InterPro domains:
  IPR009030 Growth factor receptor cysteine-rich domain superfamily [SSF57184] (35-256)

Nearest PDB structures (foldseek):
  4tw1-assembly1_B  TM=1.234E-01  e=6.023E+00  Staphylococcus aureus subsp. aureus USA300_TCH1516
  9c3c-assembly1_d  TM=8.511E-02  e=9.577E+00  Oryctolagus cuniculus

pLDDT: mean 71.47, std 22.67, range [26.98, 95.19]

Sequence (444 aa):
MLTYKKISKLLMVSILPISCLAGDHHHHHHNTVA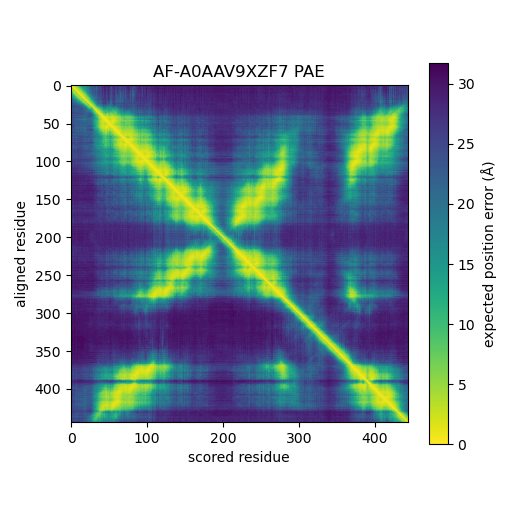IVNVPSMICPSGYTLNTSKQCVGKEEIAPERTCPNGGILTDEFNCMKTTSPIMKCPFQYILVGENMCQRNVEVEPIAICPDGYTITDGQMCTGSKTVPPIKKCLEGILNELQTECILQKSVTPIGECPSSEYTLISNERCAREILYDCTPATMAYTTGHHGHHGHGGHGHHNNYVIPQKVVSRTCSKTESIPAKLICPEGSVKNPTGFDCLYTTISEPTITCSNGSMVGKGECIEVVTVPAELQCPKTEIKQVNEFYDGKLYSLKNTSNNITLKGIGYGSQYVYNQNDANYNQPKAIITRRLGKRGGGSHHHHYGYYPIQRTYVEPIITQEIPKKKCYETETVPGELTCPVGYFEKAEKGMCKSIVPSSLTCPPDSVLASNGYCMRTVIAQPTVISQQQEVIQTHGHHHH